Protein AF-A0A957KDV8-F1 (afdb_monomer_lite)

Secondary structure (DSSP, 8-state):
--SS---HHHHHHHHHHHHHHHHHHHHHS--S-----S---HHHHTTTGGGHHHHHHHHHHHHHHHHHHHHHHTSTTHHHHHHHTHHHHHIIIIIIHHIIIIIIIIIHHHHHHHHHHHHHHHTS--S-HHHHHHHHHHHHHHHHHHHHHHHHHHHHHHHHHHTT--HHHHHHHHTHHHHHHHHHHHHHHHHHHHHHHHHHHHHHHHHTT-S--TTGGGHHHHHHHHHHHHHHHHHHHHHTSHHHHHHHHHTTHHHHIIIIIIHHHIIIIIIIIHHHHHHHHHHHHHHTT-PPPHHHHHHHHHHHHHHHHHHHHHHHHHHHHHHHHHTT-SSHHHHHHHHHHHHHHHHHHHHHHHHHHHHHHHHHHHHHHHTTGGGHHHHHHTT-HHHHHHHHHHHHHHHHHHHHHHHSHHHHHHH----PPTT--

Sequence (425 aa):
MFLLEWSANDLLLMVVAAVAIIGTVLWLVPGAVVTHKDSYTEAEIHAYDQHIPRYFLAAALALLLGGLHIMVKNLPGFWTWLWQAGYGGHLFRDLANSHIIIVGGGTVLLTGLTWYLLPRFVNRPLYSTALASASLWFTVIGVFGFYLAWLILGLVEGAMVRQGWEYQAAKEAIGSWHTVPTRITSTIMGVGYWTYVLNVLLTAWVGRHVRVKPYGYLTKFSVVSALALFIGTVQGVLQVLPANADWIHAAGKFGQYVDPISHAHINLVTGMMVSLAAFLLYFAPRFAGRELAPDAARRRANSLFWTLVPGSLFFYLVFLLGGLSLGGYGGPMWRLLAGFMGRHLRLLLALAGSTMFAGFWLYFINLWRLLAWRSAFRQFKAATPAAFWFLSSAALVVGTLQGLLQVLPTTAYYLTNAEEVPNIH

Foldseek 3Di:
DQPPPQDPVNVVVVVVLVCVLVVVLVVLQPPDDPPQDLADDPCQLCVCVVVLVVLVVQLVVLQVVLVVLQVVCPPPPNVVLLLLLFVLSVLSNPVLSCLSNCQRNQVSNLLSLCQNCLSLQLNGHFSGPSLSVLLNVLQSQLSVLLSVLSNVSSVQLSVVVNVVDASVRSCVVCPCSNVVSNVVSLSSNLSSLVSSLVRLCSSLVSSVSHNDGLNNLLSVLSNQLSVLLNVLSVLVVVCPDPSNVVLLLLLPPLSVLSPPNLSCLSNPQRRRVSSVLSVLLVCLLVLQVHDDDSVVSSVLSVVLCVQRNVLSVLLSCLSNLLSCLSSCPDDPVSVVSVVVCVVCSVVSNVSSLVSNLVSLVSSLVVNCVSNVVVCLVVCVVVVGPSVVVNVVSVVVVVVSVLVVLCPPPVNVVVSDPCPPSPNSD

Structure (mmCIF, N/CA/C/O backbone):
data_AF-A0A957KDV8-F1
#
_entry.id   AF-A0A957KDV8-F1
#
loop_
_atom_site.group_PDB
_atom_site.id
_atom_site.type_symbol
_atom_site.label_atom_id
_atom_site.label_alt_id
_atom_site.label_comp_id
_atom_site.label_asym_id
_atom_site.label_entity_id
_atom_site.label_seq_id
_atom_site.pdbx_PDB_ins_code
_atom_site.Cartn_x
_atom_site.Cartn_y
_atom_site.Cartn_z
_atom_site.occupancy
_atom_site.B_iso_or_equiv
_atom_site.auth_seq_id
_atom_site.auth_comp_id
_atom_site.auth_asym_id
_atom_site.auth_atom_id
_atom_site.pdbx_PDB_model_num
ATOM 1 N N . MET A 1 1 ? -4.485 13.322 -27.775 1.00 37.44 1 MET A N 1
ATOM 2 C CA . MET A 1 1 ? -5.156 12.404 -28.711 1.00 37.44 1 MET A CA 1
ATOM 3 C C . MET A 1 1 ? -4.791 10.984 -28.275 1.00 37.44 1 MET A C 1
ATOM 5 O O . MET A 1 1 ? -3.974 10.365 -28.917 1.00 37.44 1 MET A O 1
ATOM 9 N N . PHE A 1 2 ? -5.282 10.528 -27.109 1.00 42.31 2 PHE A N 1
ATOM 10 C CA . PHE A 1 2 ? -4.795 9.303 -26.424 1.00 42.31 2 PHE A CA 1
ATOM 11 C C . PHE A 1 2 ? -5.918 8.324 -26.021 1.00 42.31 2 PHE A C 1
ATOM 13 O O . PHE A 1 2 ? -5.662 7.293 -25.415 1.00 42.31 2 PHE A O 1
ATOM 20 N N . LEU A 1 3 ? -7.169 8.625 -26.390 1.00 41.72 3 LEU A N 1
ATOM 21 C CA . LEU A 1 3 ? -8.323 7.727 -26.228 1.00 41.72 3 LEU A CA 1
ATOM 22 C C . LEU A 1 3 ? -8.786 7.120 -27.567 1.00 41.72 3 LEU A C 1
ATOM 24 O O . LEU A 1 3 ? -9.867 6.551 -27.628 1.00 41.72 3 LEU A O 1
ATOM 28 N N . LEU A 1 4 ? -8.019 7.293 -28.652 1.00 42.22 4 LEU A N 1
ATOM 29 C CA . LEU A 1 4 ? -8.509 7.071 -30.023 1.00 42.22 4 LEU A CA 1
ATOM 30 C C . LEU A 1 4 ? -7.817 5.948 -30.808 1.00 42.22 4 LEU A C 1
ATOM 32 O O . LEU A 1 4 ? -8.271 5.651 -31.904 1.00 42.22 4 LEU A O 1
ATOM 36 N N . GLU A 1 5 ? -6.792 5.286 -30.267 1.00 47.88 5 GLU A N 1
ATOM 37 C CA . GLU A 1 5 ? -6.153 4.132 -30.935 1.00 47.88 5 GLU A CA 1
ATOM 38 C C . GLU A 1 5 ? -6.482 2.803 -30.256 1.00 47.88 5 GLU A C 1
ATOM 40 O O . GLU A 1 5 ? -5.680 1.878 -30.219 1.00 47.88 5 GLU A O 1
ATOM 45 N N . TRP A 1 6 ? -7.665 2.702 -29.661 1.00 57.84 6 TRP A N 1
ATOM 46 C CA . TRP A 1 6 ? -8.132 1.406 -29.199 1.00 57.84 6 TRP A CA 1
ATOM 47 C C . TRP A 1 6 ? -8.872 0.778 -30.360 1.00 57.84 6 TRP A C 1
ATOM 49 O O . TRP A 1 6 ? -9.840 1.356 -30.866 1.00 57.84 6 TRP A O 1
ATOM 59 N N . SER A 1 7 ? -8.426 -0.398 -30.796 1.00 69.88 7 SER A N 1
ATOM 60 C CA . SER A 1 7 ? -9.229 -1.144 -31.749 1.00 69.88 7 SER A CA 1
ATOM 61 C C . SER A 1 7 ? -10.582 -1.464 -31.103 1.00 69.88 7 SER A C 1
ATOM 63 O O . SER A 1 7 ? -10.703 -1.583 -29.877 1.00 69.88 7 SER A O 1
ATOM 65 N N . ALA A 1 8 ? -11.624 -1.629 -31.918 1.00 73.50 8 ALA A N 1
ATOM 66 C CA . ALA A 1 8 ? -12.927 -2.061 -31.413 1.00 73.50 8 ALA A CA 1
ATOM 67 C C . ALA A 1 8 ? -12.817 -3.371 -30.604 1.00 73.50 8 ALA A C 1
ATOM 69 O O . ALA A 1 8 ? -13.556 -3.568 -29.641 1.00 73.50 8 ALA A O 1
ATOM 70 N N . ASN A 1 9 ? -11.844 -4.224 -30.946 1.00 65.44 9 ASN A N 1
ATOM 71 C CA . ASN A 1 9 ? -11.556 -5.471 -30.246 1.00 65.44 9 ASN A CA 1
ATOM 72 C C . ASN A 1 9 ? -10.944 -5.236 -28.859 1.00 65.44 9 ASN A C 1
ATOM 74 O O . ASN A 1 9 ? -11.341 -5.909 -27.912 1.00 65.44 9 ASN A O 1
ATOM 78 N N . ASP A 1 10 ? -10.035 -4.269 -28.708 1.00 60.81 10 ASP A N 1
ATOM 79 C CA . ASP A 1 10 ? -9.444 -3.925 -27.407 1.00 60.81 10 ASP A CA 1
ATOM 80 C C . ASP A 1 10 ? -10.495 -3.340 -26.460 1.00 60.81 10 ASP A C 1
ATOM 82 O O . ASP A 1 10 ? -10.574 -3.729 -25.294 1.00 60.81 10 ASP A O 1
ATOM 86 N N . LEU A 1 11 ? -11.356 -2.455 -26.978 1.00 65.81 11 LEU A N 1
ATOM 87 C CA . LEU A 1 11 ? -12.494 -1.915 -26.230 1.00 65.81 11 LEU A CA 1
ATOM 88 C C . LEU A 1 11 ? -13.464 -3.023 -25.817 1.00 65.81 11 LEU A C 1
ATOM 90 O O . LEU A 1 11 ? -13.877 -3.071 -24.660 1.00 65.81 11 LEU A O 1
ATOM 94 N N . LEU A 1 12 ? -13.799 -3.934 -26.733 1.00 69.44 12 LEU A N 1
ATOM 95 C CA . LEU A 1 12 ? -14.688 -5.054 -26.446 1.00 69.44 12 LEU A CA 1
ATOM 96 C C . LEU A 1 12 ? -14.091 -5.983 -25.383 1.00 69.44 12 LEU A C 1
ATOM 98 O O . LEU A 1 12 ? -14.783 -6.328 -24.431 1.00 69.44 12 LEU A O 1
ATOM 102 N N . LEU A 1 13 ? -12.812 -6.349 -25.499 1.00 68.81 13 LEU A N 1
ATOM 103 C CA . LEU A 1 13 ? -12.119 -7.180 -24.511 1.00 68.81 13 LEU A CA 1
ATOM 104 C C . LEU A 1 13 ? -12.063 -6.503 -23.141 1.00 68.81 13 LEU A C 1
ATOM 106 O O . LEU A 1 13 ? -12.309 -7.163 -22.133 1.00 68.81 13 LEU A O 1
ATOM 110 N N . MET A 1 14 ? -11.801 -5.195 -23.089 1.00 65.19 14 MET A N 1
ATOM 111 C CA . MET A 1 14 ? -11.840 -4.435 -21.839 1.00 65.19 14 MET A CA 1
ATOM 112 C C . MET A 1 14 ? -13.236 -4.401 -21.226 1.00 65.19 14 MET A C 1
ATOM 114 O O . MET A 1 14 ? -13.370 -4.606 -20.022 1.00 65.19 14 MET A O 1
ATOM 118 N N . VAL A 1 15 ? -14.278 -4.176 -22.028 1.00 71.44 15 VAL A N 1
ATOM 119 C CA . VAL A 1 15 ? -15.667 -4.184 -21.551 1.00 71.44 15 VAL A CA 1
ATOM 120 C C . VAL A 1 15 ? -16.049 -5.573 -21.052 1.00 71.44 15 VAL A C 1
ATOM 122 O O . VAL A 1 15 ? -16.594 -5.686 -19.961 1.00 71.44 15 VAL A O 1
ATOM 125 N N . VAL A 1 16 ? -15.721 -6.635 -21.789 1.00 73.94 16 VAL A N 1
ATOM 126 C CA . VAL A 1 16 ? -15.982 -8.021 -21.372 1.00 73.94 16 VAL A CA 1
ATOM 127 C C . VAL A 1 16 ? -15.233 -8.349 -20.082 1.00 73.94 16 VAL A C 1
ATOM 129 O O . VAL A 1 16 ? -15.835 -8.891 -19.159 1.00 73.94 16 VAL A O 1
ATOM 132 N N . ALA A 1 17 ? -13.956 -7.976 -19.970 1.00 71.56 17 ALA A N 1
ATOM 133 C CA . ALA A 1 17 ? -13.173 -8.173 -18.755 1.00 71.56 17 ALA A CA 1
ATOM 134 C C . ALA A 1 17 ? -13.753 -7.380 -17.574 1.00 71.56 17 ALA A C 1
ATOM 136 O O . ALA A 1 17 ? -13.917 -7.932 -16.489 1.00 71.56 17 ALA A O 1
ATOM 137 N N . ALA A 1 18 ? -14.130 -6.116 -17.781 1.00 73.81 18 ALA A N 1
ATOM 138 C CA . ALA A 1 18 ? -14.759 -5.286 -16.760 1.00 73.81 18 ALA A CA 1
ATOM 139 C C . ALA A 1 18 ? -16.109 -5.865 -16.318 1.00 73.81 18 ALA A C 1
ATOM 141 O O . ALA A 1 18 ? -16.359 -5.972 -15.121 1.00 73.81 18 ALA A O 1
ATOM 142 N N . VAL A 1 19 ? -16.954 -6.300 -17.255 1.00 78.38 19 VAL A N 1
ATOM 143 C CA . VAL A 1 19 ? -18.236 -6.957 -16.967 1.00 78.38 19 VAL A CA 1
ATOM 144 C C . VAL A 1 19 ? -18.020 -8.277 -16.235 1.00 78.38 19 VAL A C 1
ATOM 146 O O . VAL A 1 19 ? -18.732 -8.544 -15.274 1.00 78.38 19 VAL A O 1
ATOM 149 N N . ALA A 1 20 ? -17.028 -9.082 -16.618 1.00 78.94 20 ALA A N 1
ATOM 150 C CA . ALA A 1 20 ? -16.703 -10.331 -15.933 1.00 78.94 20 ALA A CA 1
ATOM 151 C C . ALA A 1 20 ? -16.199 -10.081 -14.503 1.00 78.94 20 ALA A C 1
ATOM 153 O O . ALA A 1 20 ? -16.624 -10.765 -13.573 1.00 78.94 20 ALA A O 1
ATOM 154 N N . ILE A 1 21 ? -15.345 -9.074 -14.302 1.00 78.06 21 ILE A N 1
ATOM 155 C CA . ILE A 1 21 ? -14.852 -8.665 -12.981 1.00 78.06 21 ILE A CA 1
ATOM 156 C C . ILE A 1 21 ? -16.007 -8.152 -12.121 1.00 78.06 21 ILE A C 1
ATOM 158 O O . ILE A 1 21 ? -16.200 -8.637 -11.009 1.00 78.06 21 ILE A O 1
ATOM 162 N N . ILE A 1 22 ? -16.801 -7.211 -12.637 1.00 78.44 22 ILE A N 1
ATOM 163 C CA . ILE A 1 22 ? -17.961 -6.651 -11.937 1.00 78.44 22 ILE A CA 1
ATOM 164 C C . ILE A 1 22 ? -18.962 -7.763 -11.626 1.00 78.44 22 ILE A C 1
ATOM 166 O O . ILE A 1 22 ? -19.402 -7.873 -10.489 1.00 78.44 22 ILE A O 1
ATOM 170 N N . GLY A 1 23 ? -19.269 -8.624 -12.594 1.00 78.69 23 GLY A N 1
ATOM 171 C CA . GLY A 1 23 ? -20.150 -9.776 -12.433 1.00 78.69 23 GLY A CA 1
ATOM 172 C C . GLY A 1 23 ? -19.651 -10.737 -11.358 1.00 78.69 23 GLY A C 1
ATOM 173 O O . GLY A 1 23 ? -20.426 -11.120 -10.491 1.00 78.69 23 GLY A O 1
ATOM 174 N N . THR A 1 24 ? -18.352 -11.050 -11.340 1.00 78.00 24 THR A N 1
ATOM 175 C CA . THR A 1 24 ? -17.729 -11.889 -10.302 1.00 78.00 24 THR A CA 1
ATOM 176 C C . THR A 1 24 ? -17.830 -11.231 -8.928 1.00 78.00 24 THR A C 1
ATOM 178 O O . THR A 1 24 ? -18.230 -11.873 -7.961 1.00 78.00 24 THR A O 1
ATOM 181 N N . VAL A 1 25 ? -17.506 -9.939 -8.825 1.00 76.88 25 VAL A N 1
ATOM 182 C CA . VAL A 1 25 ? -17.586 -9.191 -7.563 1.00 76.88 25 VAL A CA 1
ATOM 183 C C . VAL A 1 25 ? -19.027 -9.129 -7.061 1.00 76.88 25 VAL A C 1
ATOM 185 O O . VAL A 1 25 ? -19.263 -9.425 -5.895 1.00 76.88 25 VAL A O 1
ATOM 188 N N . LEU A 1 26 ? -19.991 -8.792 -7.922 1.00 78.56 26 LEU A N 1
ATOM 189 C CA . LEU A 1 26 ? -21.412 -8.723 -7.575 1.00 78.56 26 LEU A CA 1
ATOM 190 C C . LEU A 1 26 ? -21.990 -10.096 -7.228 1.00 78.56 26 LEU A C 1
ATOM 192 O O . LEU A 1 26 ? -22.803 -10.185 -6.317 1.00 78.56 26 LEU A O 1
ATOM 196 N N . TRP A 1 27 ? -21.545 -11.163 -7.891 1.00 78.12 27 TRP A N 1
ATOM 197 C CA . TRP A 1 27 ? -21.922 -12.534 -7.550 1.00 78.12 27 TRP A CA 1
ATOM 198 C C . TRP A 1 27 ? -21.398 -12.955 -6.167 1.00 78.12 27 TRP A C 1
ATOM 200 O O . TRP A 1 27 ? -22.084 -13.659 -5.430 1.00 78.12 27 TRP A O 1
ATOM 210 N N . LEU A 1 28 ? -20.205 -12.486 -5.782 1.00 76.62 28 LEU A N 1
ATOM 211 C CA . LEU A 1 28 ? -19.625 -12.710 -4.451 1.00 76.62 28 LEU A CA 1
ATOM 212 C C . LEU A 1 28 ? -20.250 -11.837 -3.352 1.00 76.62 28 LEU A C 1
ATOM 214 O O . LEU A 1 28 ? -20.082 -12.134 -2.163 1.00 76.62 28 LEU A O 1
ATOM 218 N N . VAL A 1 29 ? -20.937 -10.749 -3.713 1.00 77.19 29 VAL A N 1
ATOM 219 C CA . VAL A 1 29 ? -21.754 -9.985 -2.768 1.00 77.19 29 VAL A CA 1
ATOM 220 C C . VAL A 1 29 ? -22.972 -10.850 -2.443 1.00 77.19 29 VAL A C 1
ATOM 222 O O . VAL A 1 29 ? -23.776 -11.117 -3.332 1.00 77.19 29 VAL A O 1
ATOM 225 N N . PRO A 1 30 ? -23.142 -11.313 -1.192 1.00 63.78 30 PRO A N 1
ATOM 226 C CA . PRO A 1 30 ? -24.307 -12.114 -0.856 1.00 63.78 30 PRO A CA 1
ATOM 227 C C . PRO A 1 30 ? -25.579 -11.317 -1.169 1.00 63.78 30 PRO A C 1
ATOM 229 O O . PRO A 1 30 ? -25.785 -10.235 -0.625 1.00 63.78 30 PRO A O 1
ATOM 232 N N . GLY A 1 31 ? -26.457 -11.875 -2.008 1.00 54.81 31 GLY A N 1
ATOM 233 C CA . GLY A 1 31 ? -27.798 -11.330 -2.263 1.00 54.81 31 GLY A CA 1
ATOM 234 C C . GLY A 1 31 ? -28.735 -11.409 -1.048 1.00 54.81 31 GLY A C 1
ATOM 235 O O . GLY A 1 31 ? -29.889 -10.996 -1.121 1.00 54.81 31 GLY A O 1
ATOM 236 N N . ALA A 1 32 ? -28.255 -11.952 0.074 1.00 48.34 32 ALA A N 1
ATOM 237 C CA . ALA A 1 32 ? -29.023 -12.167 1.286 1.00 48.34 32 ALA A CA 1
ATOM 238 C C . ALA A 1 32 ? -29.031 -10.912 2.170 1.00 48.34 32 ALA A C 1
ATOM 240 O O . ALA A 1 32 ? -27.989 -10.386 2.557 1.00 48.34 32 ALA A O 1
ATOM 241 N N . VAL A 1 33 ? -30.245 -10.475 2.497 1.00 55.00 33 VAL A N 1
ATOM 242 C CA . VAL A 1 33 ? -30.618 -9.422 3.446 1.00 55.00 33 VAL A CA 1
ATOM 243 C C . VAL A 1 33 ? -29.674 -9.391 4.655 1.00 55.00 33 VAL A C 1
ATOM 245 O O . VAL A 1 33 ? -29.814 -10.174 5.593 1.00 55.00 33 VAL A O 1
ATOM 248 N N . VAL A 1 34 ? -28.706 -8.470 4.656 1.00 64.62 34 VAL A N 1
ATOM 249 C CA . VAL A 1 34 ? -27.908 -8.185 5.854 1.00 64.62 34 VAL A CA 1
ATOM 250 C C . VAL A 1 34 ? -28.855 -7.543 6.858 1.00 64.62 34 VAL A C 1
ATOM 252 O O . VAL A 1 34 ? -29.182 -6.364 6.738 1.00 64.62 34 VAL A O 1
ATOM 255 N N . THR A 1 35 ? -29.332 -8.320 7.830 1.00 68.81 35 THR A N 1
ATOM 256 C CA . THR A 1 35 ? -30.233 -7.818 8.870 1.00 68.81 35 THR A CA 1
ATOM 257 C C . THR A 1 35 ? -29.559 -6.670 9.609 1.00 68.81 35 THR A C 1
ATOM 259 O O . THR A 1 35 ? -28.543 -6.859 10.282 1.00 68.81 35 THR A O 1
ATOM 262 N N . HIS A 1 36 ? -30.118 -5.471 9.468 1.00 81.31 36 HIS A N 1
ATOM 263 C CA . HIS A 1 36 ? -29.626 -4.276 10.131 1.00 81.31 36 HIS A CA 1
ATOM 264 C C . HIS A 1 36 ? -30.003 -4.324 11.612 1.00 81.31 36 HIS A C 1
ATOM 266 O O . HIS A 1 36 ? -31.106 -3.942 11.989 1.00 81.31 36 HIS A O 1
ATOM 272 N N . LYS A 1 37 ? -29.081 -4.809 12.448 1.00 88.31 37 LYS A N 1
ATOM 273 C CA . LYS A 1 37 ? -29.189 -4.703 13.906 1.00 88.31 37 LYS A CA 1
ATOM 274 C C . LYS A 1 37 ? -28.557 -3.399 14.392 1.00 88.31 37 LYS A C 1
ATOM 276 O O . LYS A 1 37 ? -27.559 -2.934 13.831 1.00 88.31 37 LYS A O 1
ATOM 281 N N . ASP A 1 38 ? -29.123 -2.829 15.448 1.00 90.69 38 ASP A N 1
ATOM 282 C CA . ASP A 1 38 ? -28.589 -1.661 16.156 1.00 90.69 38 ASP A CA 1
ATOM 283 C C . ASP A 1 38 ? -27.441 -2.026 17.122 1.00 90.69 38 ASP A C 1
ATOM 285 O O . ASP A 1 38 ? -26.670 -1.153 17.539 1.00 90.69 38 ASP A O 1
ATOM 289 N N . SER A 1 39 ? -27.303 -3.318 17.435 1.00 94.44 39 SER A N 1
ATOM 290 C CA . SER A 1 39 ? -26.283 -3.921 18.290 1.00 94.44 39 SER A CA 1
ATOM 291 C C . SER A 1 39 ? -25.961 -5.357 17.850 1.00 94.44 39 SER A C 1
ATOM 293 O O . SER A 1 39 ? -26.783 -6.034 17.233 1.00 94.44 39 SER A O 1
ATOM 295 N N . TYR A 1 40 ? -24.742 -5.809 18.146 1.00 95.06 40 TYR A N 1
ATOM 296 C CA . TYR A 1 40 ? -24.247 -7.152 17.834 1.00 95.06 40 TYR A CA 1
ATOM 297 C C . TYR A 1 40 ? -23.549 -7.734 19.060 1.00 95.06 40 TYR A C 1
ATOM 299 O O . TYR A 1 40 ? -23.017 -6.995 19.890 1.00 95.06 40 TYR A O 1
ATOM 307 N N . THR A 1 41 ? -23.551 -9.056 19.166 1.00 95.88 41 THR A N 1
ATOM 308 C CA . THR A 1 41 ? -22.813 -9.785 20.201 1.00 95.88 41 THR A CA 1
ATOM 309 C C . THR A 1 41 ? -21.314 -9.821 19.890 1.00 95.88 41 THR A C 1
ATOM 311 O O . THR A 1 41 ? -20.903 -9.744 18.731 1.00 95.88 41 THR A O 1
ATOM 314 N N . GLU A 1 42 ? -20.484 -10.003 20.921 1.00 95.88 42 GLU A N 1
ATOM 315 C CA . GLU A 1 42 ? -19.034 -10.198 20.758 1.00 95.88 42 GLU A CA 1
ATOM 316 C C . GLU A 1 42 ? -18.727 -11.374 19.814 1.00 95.88 42 GLU A C 1
ATOM 318 O O . GLU A 1 42 ? -17.911 -11.248 18.906 1.00 95.88 42 GLU A O 1
ATOM 323 N N . ALA A 1 43 ? -19.448 -12.493 19.941 1.00 96.44 43 ALA A N 1
ATOM 324 C CA . ALA A 1 43 ? -19.269 -13.648 19.060 1.00 96.44 43 ALA A CA 1
ATOM 325 C C . ALA A 1 43 ? -19.518 -13.310 17.577 1.00 96.44 43 ALA A C 1
ATOM 327 O O . ALA A 1 43 ? -18.770 -13.760 16.711 1.00 96.44 43 ALA A O 1
ATOM 328 N N . GLU A 1 44 ? -20.524 -12.481 17.272 1.00 95.25 44 GLU A N 1
ATOM 329 C CA . GLU A 1 44 ? -20.781 -12.016 15.903 1.00 95.25 44 GLU A CA 1
ATOM 330 C C . GLU A 1 44 ? -19.658 -11.102 15.398 1.00 95.25 44 GLU A C 1
ATOM 332 O O . GLU A 1 44 ? -19.187 -11.270 14.275 1.00 95.25 44 GLU A O 1
ATOM 337 N N . ILE A 1 45 ? -19.192 -10.154 16.218 1.00 96.75 45 ILE A N 1
ATOM 338 C CA . ILE A 1 45 ? -18.104 -9.228 15.852 1.00 96.75 45 ILE A CA 1
ATOM 339 C C . ILE A 1 45 ? -16.811 -9.997 15.541 1.00 96.75 45 ILE A C 1
ATOM 341 O O . ILE A 1 45 ? -16.089 -9.648 14.606 1.00 96.75 45 ILE A O 1
ATOM 345 N N . HIS A 1 46 ? -16.553 -11.064 16.294 1.00 97.06 46 HIS A N 1
ATOM 346 C CA . HIS A 1 46 ? -15.359 -11.899 16.206 1.00 97.06 46 HIS A CA 1
ATOM 347 C C . HIS A 1 46 ? -15.477 -13.076 15.222 1.00 97.06 46 HIS A C 1
ATOM 349 O O . HIS A 1 46 ? -14.525 -13.842 15.071 1.00 97.06 46 HIS A O 1
ATOM 355 N N . ALA A 1 47 ? -16.600 -13.229 14.513 1.00 95.19 47 ALA A N 1
ATOM 356 C CA . ALA A 1 47 ? -16.889 -14.419 13.705 1.00 95.19 47 ALA A CA 1
ATOM 357 C C . ALA A 1 47 ? -15.823 -14.750 12.636 1.00 95.19 47 ALA A C 1
ATOM 359 O O . ALA A 1 47 ? -15.666 -15.909 12.253 1.00 95.19 47 ALA A O 1
ATOM 360 N N . TYR A 1 48 ? -15.075 -13.754 12.147 1.00 96.50 48 TYR A N 1
ATOM 361 C CA . TYR A 1 48 ? -14.035 -13.951 11.129 1.00 96.50 48 TYR A CA 1
ATOM 362 C C . TYR A 1 48 ? -12.616 -14.143 11.702 1.00 96.50 48 TYR A C 1
ATOM 364 O O . TYR A 1 48 ? -11.698 -14.482 10.953 1.00 96.50 48 TYR A O 1
ATOM 372 N N . ASP A 1 49 ? -12.416 -13.972 13.013 1.00 97.88 49 ASP A N 1
ATOM 373 C CA . ASP A 1 49 ? -11.086 -13.967 13.644 1.00 97.88 49 ASP A CA 1
ATOM 374 C C . ASP A 1 49 ? -10.294 -15.260 13.381 1.00 97.88 49 ASP A C 1
ATOM 376 O O . ASP A 1 49 ? -9.085 -15.220 13.159 1.00 97.88 49 ASP A O 1
ATOM 380 N N . GLN A 1 50 ? -10.975 -16.408 13.318 1.00 96.69 50 GLN A N 1
ATOM 381 C CA . GLN A 1 50 ? -10.352 -17.711 13.050 1.00 96.69 50 GLN A CA 1
ATOM 382 C C . GLN A 1 50 ? -9.647 -17.801 11.682 1.00 96.69 50 GLN A C 1
ATOM 384 O O . GLN A 1 50 ? -8.775 -18.646 11.485 1.00 96.69 50 GLN A O 1
ATOM 389 N N . HIS A 1 51 ? -10.003 -16.941 10.721 1.00 97.31 51 HIS A N 1
ATOM 390 C CA . HIS A 1 51 ? -9.402 -16.925 9.384 1.00 97.31 51 HIS A CA 1
ATOM 391 C C . HIS A 1 51 ? -8.204 -15.977 9.279 1.00 97.31 51 HIS A C 1
ATOM 393 O O . HIS A 1 51 ? -7.401 -16.102 8.351 1.00 97.31 51 HIS A O 1
ATOM 399 N N . ILE A 1 52 ? -8.053 -15.060 10.236 1.00 98.00 52 ILE A N 1
ATOM 400 C CA . ILE A 1 52 ? -7.002 -14.041 10.257 1.00 98.00 52 ILE A CA 1
ATOM 401 C C . ILE A 1 52 ? -5.582 -14.632 10.181 1.00 98.00 52 ILE A C 1
ATOM 403 O O . ILE A 1 52 ? -4.789 -14.104 9.397 1.00 98.00 52 ILE A O 1
ATOM 407 N N . PRO A 1 53 ? -5.236 -15.746 10.865 1.00 98.19 53 PRO A N 1
ATOM 408 C CA . PRO A 1 53 ? -3.899 -16.337 10.768 1.00 98.19 53 PRO A CA 1
ATOM 409 C C . PRO A 1 53 ? -3.443 -16.660 9.337 1.00 98.19 53 PRO A C 1
ATOM 411 O O . PRO A 1 53 ? -2.251 -16.591 9.050 1.00 98.19 53 PRO A O 1
ATOM 414 N N . ARG A 1 54 ? -4.368 -16.941 8.405 1.00 98.12 54 ARG A N 1
ATOM 415 C CA . ARG A 1 54 ? -4.034 -17.225 6.996 1.00 98.12 54 ARG A CA 1
ATOM 416 C C . ARG A 1 54 ? -3.363 -16.034 6.306 1.00 98.12 54 ARG A C 1
ATOM 418 O O . ARG A 1 54 ? -2.439 -16.231 5.524 1.00 98.12 54 ARG A O 1
ATOM 425 N N . TYR A 1 55 ? -3.786 -14.812 6.631 1.00 98.25 55 TYR A N 1
ATOM 426 C CA . TYR A 1 55 ? -3.190 -13.583 6.096 1.00 98.25 55 TYR A CA 1
ATOM 427 C C . TYR A 1 55 ? -1.763 -13.401 6.615 1.00 98.25 55 TYR A C 1
ATOM 429 O O . TYR A 1 55 ? -0.860 -13.094 5.843 1.00 98.25 55 TYR A O 1
ATOM 437 N N . PHE A 1 56 ? -1.544 -13.648 7.910 1.00 97.44 56 PHE A N 1
ATOM 438 C CA . PHE A 1 56 ? -0.216 -13.567 8.519 1.00 97.44 56 PHE A CA 1
ATOM 439 C C . PHE A 1 56 ? 0.745 -14.607 7.942 1.00 97.44 56 PHE A C 1
ATOM 441 O O . PHE A 1 56 ? 1.889 -14.270 7.659 1.00 97.44 56 PHE A O 1
ATOM 448 N N . LEU A 1 57 ? 0.286 -15.843 7.723 1.00 98.25 57 LEU A N 1
ATOM 449 C CA . LEU A 1 57 ? 1.102 -16.894 7.110 1.00 98.25 57 LEU A CA 1
ATOM 450 C C . LEU A 1 57 ? 1.477 -16.556 5.663 1.00 98.25 57 LEU A C 1
ATOM 452 O O . LEU A 1 57 ? 2.645 -16.667 5.298 1.00 98.25 57 LEU A O 1
ATOM 456 N N . ALA A 1 58 ? 0.515 -16.098 4.856 1.00 98.19 58 ALA A N 1
ATOM 457 C CA . ALA A 1 58 ? 0.779 -15.679 3.480 1.00 98.19 58 ALA A CA 1
ATOM 458 C C . ALA A 1 58 ? 1.761 -14.495 3.422 1.00 98.19 58 ALA A C 1
ATOM 460 O O . ALA A 1 58 ? 2.719 -14.527 2.650 1.00 98.19 58 ALA A O 1
ATOM 461 N N . ALA A 1 59 ? 1.573 -13.494 4.287 1.00 98.31 59 ALA A N 1
ATOM 462 C CA . ALA A 1 59 ? 2.474 -12.353 4.389 1.00 98.31 59 ALA A CA 1
ATOM 463 C C . ALA A 1 59 ? 3.880 -12.756 4.858 1.00 98.31 59 ALA A C 1
ATOM 465 O O . ALA A 1 59 ? 4.870 -12.298 4.293 1.00 98.31 59 ALA A O 1
ATOM 466 N N . ALA A 1 60 ? 3.987 -13.634 5.858 1.00 98.38 60 ALA A N 1
ATOM 467 C CA . ALA A 1 60 ? 5.269 -14.134 6.347 1.00 98.38 60 ALA A CA 1
ATOM 468 C C . ALA A 1 60 ? 6.025 -14.912 5.261 1.00 98.38 60 ALA A C 1
ATOM 470 O O . ALA A 1 60 ? 7.221 -14.694 5.082 1.00 98.38 60 ALA A O 1
ATOM 471 N N . LEU A 1 61 ? 5.328 -15.761 4.497 1.00 98.50 61 LEU A N 1
ATOM 472 C CA . LEU A 1 61 ? 5.911 -16.463 3.354 1.00 98.50 61 LEU A CA 1
ATOM 473 C C . LEU A 1 61 ? 6.420 -15.477 2.296 1.00 98.50 61 LEU A C 1
ATOM 475 O O . LEU A 1 61 ? 7.547 -15.609 1.829 1.00 98.50 61 LEU A O 1
ATOM 479 N N . ALA A 1 62 ? 5.621 -14.471 1.943 1.00 98.38 62 ALA A N 1
ATOM 480 C CA . ALA A 1 62 ? 6.013 -13.465 0.963 1.00 98.38 62 ALA A CA 1
ATOM 481 C C . ALA A 1 62 ? 7.234 -12.643 1.422 1.00 98.38 62 ALA A C 1
ATOM 483 O O . ALA A 1 62 ? 8.156 -12.417 0.640 1.00 98.38 62 ALA A O 1
ATOM 484 N N . LEU A 1 63 ? 7.294 -12.256 2.701 1.00 97.94 63 LEU A N 1
ATOM 485 C CA . LEU A 1 63 ? 8.450 -11.564 3.282 1.00 97.94 63 LEU A CA 1
ATOM 486 C C . LEU A 1 63 ? 9.697 -12.452 3.332 1.00 97.94 63 LEU A C 1
ATOM 488 O O . LEU A 1 63 ? 10.792 -11.964 3.061 1.00 97.94 63 LEU A O 1
ATOM 492 N N . LEU A 1 64 ? 9.545 -13.744 3.638 1.00 98.31 64 LEU A N 1
ATOM 493 C CA . LEU A 1 64 ? 10.645 -14.708 3.596 1.00 98.31 64 LEU A CA 1
ATOM 494 C C . LEU A 1 64 ? 11.198 -14.840 2.173 1.00 98.31 64 LEU A C 1
ATOM 496 O O . LEU A 1 64 ? 12.403 -14.708 1.974 1.00 98.31 64 LEU A O 1
ATOM 500 N N . LEU A 1 65 ? 10.325 -15.043 1.183 1.00 98.25 65 LEU A N 1
ATOM 501 C CA . LEU A 1 65 ? 10.718 -15.128 -0.225 1.00 98.25 65 LEU A CA 1
ATOM 502 C C . LEU A 1 65 ? 11.366 -13.832 -0.712 1.00 98.25 65 LEU A C 1
ATOM 504 O O . LEU A 1 65 ? 12.401 -13.883 -1.366 1.00 98.25 65 LEU A O 1
ATOM 508 N N . GLY A 1 66 ? 10.813 -12.674 -0.349 1.00 97.69 66 GLY A N 1
ATOM 509 C CA . GLY A 1 66 ? 11.418 -11.375 -0.636 1.00 97.69 66 GLY A CA 1
ATOM 510 C C . GLY A 1 66 ? 12.796 -11.209 0.008 1.00 97.69 66 GLY A C 1
ATOM 511 O O . GLY A 1 66 ? 13.731 -10.751 -0.639 1.00 97.69 66 GLY A O 1
ATOM 512 N N . GLY A 1 67 ? 12.969 -11.643 1.259 1.00 97.75 67 GLY A N 1
ATOM 513 C CA . GLY A 1 67 ? 14.264 -11.638 1.941 1.00 97.75 67 GLY A CA 1
ATOM 514 C C . GLY A 1 67 ? 15.301 -12.527 1.249 1.00 97.75 67 GLY A C 1
ATOM 515 O O . GLY A 1 67 ? 16.417 -12.082 0.985 1.00 97.75 67 GLY A O 1
ATOM 516 N N . LEU A 1 68 ? 14.919 -13.754 0.884 1.00 98.19 68 LEU A N 1
ATOM 517 C CA . LEU A 1 68 ? 15.772 -14.666 0.115 1.00 98.19 68 LEU A CA 1
ATOM 518 C C . LEU A 1 68 ? 16.107 -14.092 -1.264 1.00 98.19 68 LEU A C 1
ATOM 520 O O . LEU A 1 68 ? 17.256 -14.142 -1.695 1.00 98.19 68 LEU A O 1
ATOM 524 N N . HIS A 1 69 ? 15.136 -13.480 -1.935 1.00 97.81 69 HIS A N 1
ATOM 525 C CA . HIS A 1 69 ? 15.350 -12.815 -3.212 1.00 97.81 69 HIS A CA 1
ATOM 526 C C . HIS A 1 69 ? 16.335 -11.643 -3.083 1.00 97.81 69 HIS A C 1
ATOM 528 O O . HIS A 1 69 ? 17.238 -11.521 -3.908 1.00 97.81 69 HIS A O 1
ATOM 534 N N . ILE A 1 70 ? 16.244 -10.829 -2.024 1.00 96.81 70 ILE A N 1
ATOM 535 C CA . ILE A 1 70 ? 17.240 -9.788 -1.724 1.00 96.81 70 ILE A CA 1
ATOM 536 C C . ILE A 1 70 ? 18.637 -10.395 -1.565 1.00 96.81 70 ILE A C 1
ATOM 538 O O . ILE A 1 70 ? 19.592 -9.830 -2.091 1.00 96.81 70 ILE A O 1
ATOM 542 N N . MET A 1 71 ? 18.778 -11.526 -0.871 1.00 97.19 71 MET A N 1
ATOM 543 C CA . MET A 1 71 ? 20.078 -12.192 -0.740 1.00 97.19 71 MET A CA 1
ATOM 544 C C . MET A 1 71 ? 20.609 -12.638 -2.106 1.00 97.19 71 MET A C 1
ATOM 546 O O . MET A 1 71 ? 21.740 -12.314 -2.457 1.00 97.19 71 MET A O 1
ATOM 550 N N . VAL A 1 72 ? 19.773 -13.314 -2.902 1.00 97.19 72 VAL A N 1
ATOM 551 C CA . VAL A 1 72 ? 20.149 -13.848 -4.218 1.00 97.19 72 VAL A CA 1
ATOM 552 C C . VAL A 1 72 ? 20.535 -12.730 -5.183 1.00 97.19 72 VAL A C 1
ATOM 554 O O . VAL A 1 72 ? 21.627 -12.763 -5.740 1.00 97.19 72 VAL A O 1
ATOM 557 N N . LYS A 1 73 ? 19.688 -11.707 -5.354 1.00 95.19 73 LYS A N 1
ATOM 558 C CA . LYS A 1 73 ? 19.910 -10.630 -6.337 1.00 95.19 73 LYS A CA 1
ATOM 559 C C . LYS A 1 73 ? 21.137 -9.759 -6.035 1.00 95.19 73 LYS A C 1
ATOM 561 O O . LYS A 1 73 ? 21.579 -9.021 -6.909 1.00 95.19 73 LYS A O 1
ATOM 566 N N . ASN A 1 74 ? 21.654 -9.822 -4.806 1.00 95.25 74 ASN A N 1
ATOM 567 C CA . ASN A 1 74 ? 22.844 -9.099 -4.361 1.00 95.25 74 ASN A CA 1
ATOM 568 C C . ASN A 1 74 ? 24.103 -9.981 -4.294 1.00 95.25 74 ASN A C 1
ATOM 570 O O . ASN A 1 74 ? 25.144 -9.508 -3.841 1.00 95.25 74 ASN A O 1
ATOM 574 N N . LEU A 1 75 ? 24.045 -11.244 -4.738 1.00 97.50 75 LEU A N 1
ATOM 575 C CA . LEU A 1 75 ? 25.247 -12.069 -4.846 1.00 97.50 75 LEU A CA 1
ATOM 576 C C . LEU A 1 75 ? 26.248 -11.422 -5.821 1.00 97.50 75 LEU A C 1
ATOM 578 O O . LEU A 1 75 ? 25.846 -11.014 -6.921 1.00 97.50 75 LEU A O 1
ATOM 582 N N . PRO A 1 76 ? 27.546 -11.351 -5.463 1.00 95.50 76 PRO A N 1
ATOM 583 C CA . PRO A 1 76 ? 28.580 -10.876 -6.375 1.00 95.50 76 PRO A CA 1
ATOM 584 C C . PRO A 1 76 ? 28.530 -11.641 -7.703 1.00 95.50 76 PRO A C 1
ATOM 586 O O . PRO A 1 76 ? 28.311 -12.851 -7.728 1.00 95.50 76 PRO A O 1
ATOM 589 N N . GLY A 1 77 ? 28.689 -10.940 -8.823 1.00 95.94 77 GLY A N 1
ATOM 590 C CA . GLY A 1 77 ? 28.548 -11.518 -10.161 1.00 95.94 77 GLY A CA 1
ATOM 591 C C . GLY A 1 77 ? 27.099 -11.596 -10.644 1.00 95.94 77 GLY A C 1
ATOM 592 O O . GLY A 1 77 ? 26.820 -11.120 -11.741 1.00 95.94 77 GLY A O 1
ATOM 593 N N . PHE A 1 78 ? 26.157 -12.096 -9.836 1.00 97.06 78 PHE A N 1
ATOM 594 C CA . PHE A 1 78 ? 24.744 -12.106 -10.236 1.00 97.06 78 PHE A CA 1
ATOM 595 C C . PHE A 1 78 ? 24.128 -10.703 -10.211 1.00 97.06 78 PHE A C 1
ATOM 597 O O . PHE A 1 78 ? 23.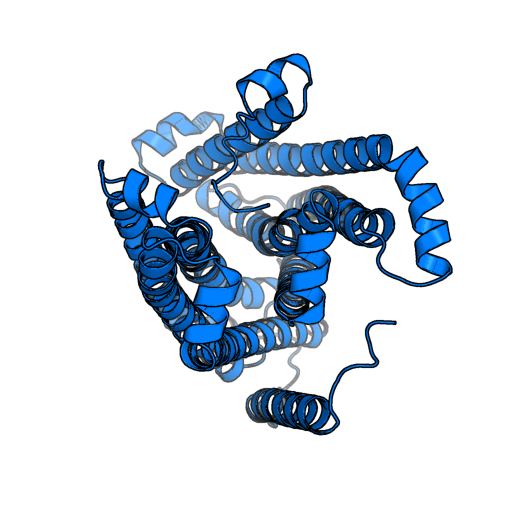422 -10.331 -11.144 1.00 97.06 78 PHE A O 1
ATOM 604 N N . TRP A 1 79 ? 24.474 -9.876 -9.220 1.00 94.88 79 TRP A N 1
ATOM 605 C CA . TRP A 1 79 ? 24.105 -8.458 -9.222 1.00 94.88 79 TRP A CA 1
ATOM 606 C C . TRP A 1 79 ? 24.628 -7.740 -10.475 1.00 94.88 79 TRP A C 1
ATOM 608 O O . TRP A 1 79 ? 23.877 -7.037 -11.147 1.00 94.88 79 TRP A O 1
ATOM 618 N N . THR A 1 80 ? 25.894 -7.973 -10.838 1.00 94.81 80 THR A N 1
ATOM 619 C CA . THR A 1 80 ? 26.507 -7.410 -12.052 1.00 94.81 80 THR A CA 1
ATOM 620 C C . THR A 1 80 ? 25.821 -7.935 -13.307 1.00 94.81 80 THR A C 1
ATOM 622 O O . THR A 1 80 ? 25.617 -7.189 -14.262 1.00 94.81 80 THR A O 1
ATOM 625 N N . TRP A 1 81 ? 25.425 -9.210 -13.304 1.00 96.69 81 TRP A N 1
ATOM 626 C CA . TRP A 1 81 ? 24.678 -9.804 -14.400 1.00 96.69 81 TRP A CA 1
ATOM 627 C C . TRP A 1 81 ? 23.327 -9.121 -14.592 1.00 96.69 81 TRP A C 1
ATOM 629 O O . TRP A 1 81 ? 23.016 -8.723 -15.712 1.00 96.69 81 TRP A O 1
ATOM 639 N N . LEU A 1 82 ? 22.579 -8.926 -13.502 1.00 94.75 82 LEU A N 1
ATOM 640 C CA . LEU A 1 82 ? 21.302 -8.215 -13.496 1.00 94.75 82 LEU A CA 1
ATOM 641 C C . LEU A 1 82 ? 21.475 -6.755 -13.921 1.00 94.75 82 LEU A C 1
ATOM 643 O O . LEU A 1 82 ? 20.653 -6.231 -14.658 1.00 94.75 82 LEU A O 1
ATOM 647 N N . TRP A 1 83 ? 22.555 -6.098 -13.503 1.00 90.94 83 TRP A N 1
ATOM 648 C CA . TRP A 1 83 ? 22.859 -4.732 -13.927 1.00 90.94 83 TRP A CA 1
ATOM 649 C C . TRP A 1 83 ? 23.060 -4.630 -15.446 1.00 90.94 83 TRP A C 1
ATOM 651 O O . TRP A 1 83 ? 22.472 -3.778 -16.103 1.00 90.94 83 TRP A O 1
ATOM 661 N N . GLN A 1 84 ? 23.847 -5.544 -16.018 1.00 93.06 84 GLN A N 1
ATOM 662 C CA . GLN A 1 84 ? 24.115 -5.613 -17.461 1.00 93.06 84 GLN A CA 1
ATOM 663 C C . GLN A 1 84 ? 22.905 -6.078 -18.284 1.00 93.06 84 GLN A C 1
ATOM 665 O O . GLN A 1 84 ? 22.861 -5.859 -19.489 1.00 93.06 84 GLN A O 1
ATOM 670 N N . ALA A 1 85 ? 21.931 -6.725 -17.646 1.00 93.69 85 ALA A N 1
ATOM 671 C CA . ALA A 1 85 ? 20.680 -7.164 -18.255 1.00 93.69 85 ALA A CA 1
ATOM 672 C C . ALA A 1 85 ? 19.658 -6.024 -18.462 1.00 93.69 85 ALA A C 1
ATOM 674 O O . ALA A 1 85 ? 18.531 -6.285 -18.890 1.00 93.69 85 ALA A O 1
ATOM 675 N N . GLY A 1 86 ? 20.020 -4.773 -18.147 1.00 89.88 86 GLY A N 1
ATOM 676 C CA . GLY A 1 86 ? 19.185 -3.592 -18.368 1.00 89.88 86 GLY A CA 1
ATOM 677 C C . GLY A 1 86 ? 17.820 -3.703 -17.684 1.00 89.88 86 GLY A C 1
ATOM 678 O O . GLY A 1 86 ? 17.711 -4.131 -16.530 1.00 89.88 86 GLY A O 1
ATOM 679 N N . TYR A 1 87 ? 16.752 -3.353 -18.404 1.00 87.81 87 TYR A N 1
ATOM 680 C CA . TYR A 1 87 ? 15.394 -3.391 -17.857 1.00 87.81 87 TYR A CA 1
ATOM 681 C C . TYR A 1 87 ? 14.908 -4.815 -17.515 1.00 87.81 87 TYR A C 1
ATOM 683 O O . TYR A 1 87 ? 14.190 -4.991 -16.532 1.00 87.81 87 TYR A O 1
ATOM 691 N N . GLY A 1 88 ? 15.357 -5.854 -18.232 1.00 91.00 88 GLY A N 1
ATOM 692 C CA . GLY A 1 88 ? 15.082 -7.249 -17.849 1.00 91.00 88 GLY A CA 1
ATOM 693 C C . GLY A 1 88 ? 15.646 -7.574 -16.459 1.00 91.00 88 GLY A C 1
ATOM 694 O O . GLY A 1 88 ? 14.963 -8.112 -15.586 1.00 91.00 88 GLY A O 1
ATOM 695 N N . GLY A 1 89 ? 16.866 -7.114 -16.183 1.00 93.31 89 GLY A N 1
ATOM 696 C CA . GLY A 1 89 ? 17.442 -7.181 -14.843 1.00 93.31 89 GLY A CA 1
ATOM 697 C C . GLY A 1 89 ? 16.661 -6.379 -13.796 1.00 93.31 89 GLY A C 1
ATOM 698 O O . GLY A 1 89 ? 16.518 -6.838 -12.662 1.00 93.31 89 GLY A O 1
ATOM 699 N N . HIS A 1 90 ? 16.105 -5.220 -14.165 1.00 90.38 90 HIS A N 1
ATOM 700 C CA . HIS A 1 90 ? 15.238 -4.410 -13.298 1.00 90.38 90 HIS A CA 1
ATOM 701 C C . HIS A 1 90 ? 13.910 -5.115 -12.954 1.00 90.38 90 HIS A C 1
ATOM 703 O O . HIS A 1 90 ? 13.491 -5.077 -11.790 1.00 90.38 90 HIS A O 1
ATOM 709 N N . LEU A 1 91 ? 13.294 -5.823 -13.916 1.00 91.56 91 LEU A N 1
ATOM 710 C CA . LEU A 1 91 ? 12.101 -6.656 -13.697 1.00 91.56 91 LEU A CA 1
ATOM 711 C C . LEU A 1 91 ? 12.338 -7.688 -12.591 1.00 91.56 91 LEU A C 1
ATOM 713 O O . LEU A 1 91 ? 11.555 -7.785 -11.643 1.00 91.56 91 LEU A O 1
ATOM 717 N N . PHE A 1 92 ? 13.457 -8.409 -12.678 1.00 95.69 92 PHE A N 1
ATOM 718 C CA . PHE A 1 92 ? 13.852 -9.385 -11.669 1.00 95.69 92 PHE A CA 1
ATOM 719 C C . PHE A 1 92 ? 14.213 -8.698 -10.345 1.00 95.69 92 PHE A C 1
ATOM 721 O O . PHE A 1 92 ? 13.605 -8.959 -9.311 1.00 95.69 92 PHE A O 1
ATOM 728 N N . ARG A 1 93 ? 15.194 -7.789 -10.359 1.00 93.75 93 ARG A N 1
ATOM 729 C CA . ARG A 1 93 ? 15.826 -7.257 -9.146 1.00 93.75 93 ARG A CA 1
ATOM 730 C C . ARG A 1 93 ? 14.863 -6.419 -8.317 1.00 93.75 93 ARG A C 1
ATOM 732 O O . ARG A 1 93 ? 14.786 -6.587 -7.098 1.00 93.75 93 ARG A O 1
ATOM 739 N N . ASP A 1 94 ? 14.172 -5.480 -8.943 1.00 89.62 94 ASP A N 1
ATOM 740 C CA . ASP A 1 94 ? 13.496 -4.404 -8.222 1.00 89.62 94 ASP A CA 1
ATOM 741 C C . ASP A 1 94 ? 11.994 -4.605 -8.241 1.00 89.62 94 ASP A C 1
ATOM 743 O O . ASP A 1 94 ? 11.361 -4.610 -7.185 1.00 89.62 94 ASP A O 1
ATOM 747 N N . LEU A 1 95 ? 11.438 -4.835 -9.423 1.00 90.69 95 LEU A N 1
ATOM 748 C CA . LEU A 1 95 ? 10.003 -4.893 -9.636 1.00 90.69 95 LEU A CA 1
ATOM 749 C C . LEU A 1 95 ? 9.385 -6.148 -8.996 1.00 90.69 95 LEU A C 1
ATOM 751 O O . LEU A 1 95 ? 8.483 -6.016 -8.158 1.00 90.69 95 LEU A O 1
ATOM 755 N N . ALA A 1 96 ? 9.917 -7.345 -9.277 1.00 94.44 96 ALA A N 1
ATOM 756 C CA . ALA A 1 96 ? 9.450 -8.592 -8.662 1.00 94.44 96 ALA A CA 1
ATOM 757 C C . ALA A 1 96 ? 9.655 -8.583 -7.140 1.00 94.44 96 ALA A C 1
ATOM 759 O O . ALA A 1 96 ? 8.738 -8.897 -6.377 1.00 94.44 96 ALA A O 1
ATOM 760 N N . ASN A 1 97 ? 10.837 -8.161 -6.680 1.00 94.81 97 ASN A N 1
ATOM 761 C CA . ASN A 1 97 ? 11.141 -8.087 -5.253 1.00 94.81 97 ASN A CA 1
ATOM 762 C C . ASN A 1 97 ? 10.224 -7.110 -4.499 1.00 94.81 97 ASN A C 1
ATOM 764 O O . ASN A 1 97 ? 9.737 -7.418 -3.411 1.00 94.81 97 ASN A O 1
ATOM 768 N N . SER A 1 98 ? 9.968 -5.935 -5.075 1.00 91.94 98 SER A N 1
ATOM 769 C CA . SER A 1 98 ? 9.098 -4.937 -4.452 1.00 91.94 98 SER A CA 1
ATOM 770 C C . SER A 1 98 ? 7.666 -5.448 -4.347 1.00 91.94 98 SER A C 1
ATOM 772 O O . SER A 1 98 ? 7.055 -5.287 -3.296 1.00 91.94 98 SER A O 1
ATOM 774 N N . HIS A 1 99 ? 7.140 -6.129 -5.370 1.00 92.75 99 HIS A N 1
ATOM 775 C CA . HIS A 1 99 ? 5.774 -6.658 -5.326 1.00 92.75 99 HIS A CA 1
ATOM 776 C C . HIS A 1 99 ? 5.603 -7.747 -4.269 1.00 92.75 99 HIS A C 1
ATOM 778 O O . HIS A 1 99 ? 4.659 -7.680 -3.480 1.00 92.75 99 HIS A O 1
ATOM 784 N N . ILE A 1 100 ? 6.523 -8.713 -4.182 1.00 97.31 100 ILE A N 1
ATOM 785 C CA . ILE A 1 100 ? 6.382 -9.777 -3.182 1.00 97.31 100 ILE A CA 1
ATOM 786 C C . ILE A 1 100 ? 6.499 -9.232 -1.748 1.00 97.31 100 ILE A C 1
ATOM 788 O O . ILE A 1 100 ? 5.729 -9.632 -0.880 1.00 97.31 100 ILE A O 1
ATOM 792 N N . ILE A 1 101 ? 7.367 -8.244 -1.495 1.00 96.50 101 ILE A N 1
ATOM 793 C CA . ILE A 1 101 ? 7.520 -7.641 -0.159 1.00 96.50 101 ILE A CA 1
ATOM 794 C C . ILE A 1 101 ? 6.358 -6.700 0.180 1.00 96.50 101 ILE A C 1
ATOM 796 O O . ILE A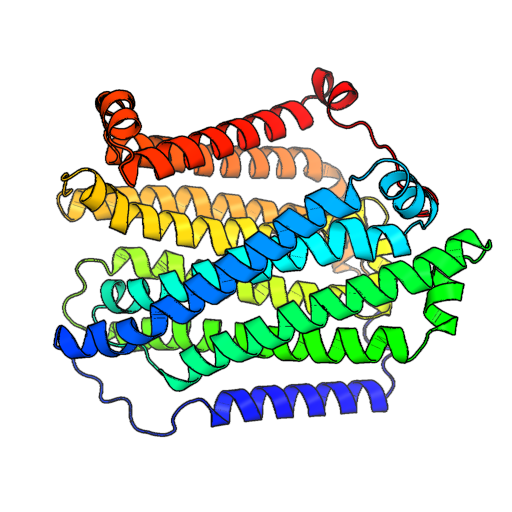 1 101 ? 5.755 -6.810 1.247 1.00 96.50 101 ILE A O 1
ATOM 800 N N . ILE A 1 102 ? 6.043 -5.755 -0.706 1.00 93.31 102 ILE A N 1
ATOM 801 C CA . ILE A 1 102 ? 5.083 -4.678 -0.437 1.00 93.31 102 ILE A CA 1
ATOM 802 C C . ILE A 1 102 ? 3.651 -5.186 -0.554 1.00 93.31 102 ILE A C 1
ATOM 804 O O . ILE A 1 102 ? 2.839 -4.962 0.345 1.00 93.31 102 ILE A O 1
ATOM 808 N N . VAL A 1 103 ? 3.321 -5.857 -1.656 1.00 93.56 103 VAL A N 1
ATOM 809 C CA . VAL A 1 103 ? 1.966 -6.367 -1.877 1.00 93.56 103 VAL A CA 1
ATOM 810 C C . VAL A 1 103 ? 1.786 -7.675 -1.119 1.00 93.56 103 VAL A C 1
ATOM 812 O O . VAL A 1 103 ? 0.900 -7.769 -0.269 1.00 93.56 103 VAL A O 1
ATOM 815 N N . GLY A 1 104 ? 2.666 -8.649 -1.361 1.00 96.00 104 GLY A N 1
ATOM 816 C CA . GLY A 1 104 ? 2.566 -9.978 -0.757 1.00 96.00 104 GLY A CA 1
ATOM 817 C C . GLY A 1 104 ? 2.755 -9.958 0.757 1.00 96.00 104 GLY A C 1
ATOM 818 O O . GLY A 1 104 ? 1.979 -10.580 1.473 1.00 96.00 104 GLY A O 1
ATOM 819 N N . GLY A 1 105 ? 3.743 -9.216 1.255 1.00 96.38 105 GLY A N 1
ATOM 820 C CA . GLY A 1 105 ? 3.968 -9.022 2.685 1.00 96.38 105 GLY A CA 1
ATOM 821 C C . GLY A 1 105 ? 3.068 -7.938 3.271 1.00 96.38 105 GLY A C 1
ATOM 822 O O . GLY A 1 105 ? 2.162 -8.217 4.054 1.00 96.38 105 GLY A O 1
ATOM 823 N N . GLY A 1 106 ? 3.320 -6.684 2.894 1.00 94.88 106 GLY A N 1
ATOM 824 C CA . GLY A 1 106 ? 2.687 -5.507 3.496 1.00 94.88 106 GLY A CA 1
ATOM 825 C C . GLY A 1 106 ? 1.167 -5.457 3.329 1.00 94.88 106 GLY A C 1
ATOM 826 O O . GLY A 1 106 ? 0.442 -5.346 4.318 1.00 94.88 106 GLY A O 1
ATOM 827 N N . THR A 1 107 ? 0.666 -5.565 2.097 1.00 94.75 107 THR A N 1
ATOM 828 C CA . THR A 1 107 ? -0.767 -5.376 1.815 1.00 94.75 107 THR A CA 1
ATOM 829 C C . THR A 1 107 ? -1.614 -6.548 2.308 1.00 94.75 107 THR A C 1
ATOM 831 O O . THR A 1 107 ? -2.681 -6.329 2.888 1.00 94.75 107 THR A O 1
ATOM 834 N N . VAL A 1 108 ? -1.144 -7.792 2.164 1.00 97.25 108 VAL A N 1
ATOM 835 C CA . VAL A 1 108 ? -1.846 -8.965 2.720 1.00 97.25 108 VAL A CA 1
ATOM 836 C C . VAL A 1 108 ? -1.898 -8.898 4.250 1.00 97.25 108 VAL A C 1
ATOM 838 O O . VAL A 1 108 ? -2.964 -9.116 4.833 1.00 97.25 108 VAL A O 1
ATOM 841 N N . LEU A 1 109 ? -0.790 -8.528 4.907 1.00 96.38 109 LEU A N 1
ATOM 842 C CA . LEU A 1 109 ? -0.748 -8.322 6.358 1.00 96.38 109 LEU A CA 1
ATOM 843 C C . LEU A 1 109 ? -1.738 -7.240 6.797 1.00 96.38 109 LEU A C 1
ATOM 845 O O . LEU A 1 109 ? -2.523 -7.443 7.726 1.00 96.38 109 LEU A O 1
ATOM 849 N N . LEU A 1 110 ? -1.723 -6.097 6.108 1.00 96.25 110 LEU A N 1
ATOM 850 C CA . LEU A 1 110 ? -2.632 -4.990 6.368 1.00 96.25 110 LEU A CA 1
ATOM 851 C C . LEU A 1 110 ? -4.093 -5.418 6.224 1.00 96.25 110 LEU A C 1
ATOM 853 O O . LEU A 1 110 ? -4.918 -5.081 7.067 1.00 96.25 110 LEU A O 1
ATOM 857 N N . THR A 1 111 ? -4.403 -6.192 5.188 1.00 97.06 111 THR A N 1
ATOM 858 C CA . THR A 1 111 ? -5.750 -6.708 4.932 1.00 97.06 111 THR A CA 1
ATOM 859 C C . THR A 1 111 ? -6.231 -7.586 6.087 1.00 97.06 111 THR A C 1
ATOM 861 O O . THR A 1 111 ? -7.331 -7.378 6.598 1.00 97.06 111 THR A O 1
ATOM 864 N N . GLY A 1 112 ? -5.389 -8.510 6.567 1.00 97.56 112 GLY A N 1
ATOM 865 C CA . GLY A 1 112 ? -5.696 -9.327 7.743 1.00 97.56 112 GLY A CA 1
ATOM 866 C C . GLY A 1 112 ? -5.940 -8.483 8.998 1.00 97.56 112 GLY A C 1
ATOM 867 O O . GLY A 1 112 ? -6.921 -8.688 9.713 1.00 97.56 112 GLY A O 1
ATOM 868 N N . LEU A 1 113 ? -5.104 -7.473 9.240 1.00 97.19 113 LEU A N 1
ATOM 869 C CA . LEU A 1 113 ? -5.295 -6.542 10.355 1.00 97.19 113 LEU A CA 1
ATOM 870 C C . LEU A 1 113 ? -6.580 -5.712 10.215 1.00 97.19 113 LEU A C 1
ATOM 872 O O . LEU A 1 113 ? -7.271 -5.494 11.210 1.00 97.19 113 LEU A O 1
ATOM 876 N N . THR A 1 114 ? -6.946 -5.290 9.003 1.00 97.94 114 THR A N 1
ATOM 877 C CA . THR A 1 114 ? -8.218 -4.606 8.738 1.00 97.94 114 THR A CA 1
ATOM 878 C C . THR A 1 114 ? -9.404 -5.520 9.038 1.00 97.94 114 THR A C 1
ATOM 880 O O . THR A 1 114 ? -10.359 -5.067 9.663 1.00 97.94 114 THR A O 1
ATOM 883 N N . TRP A 1 115 ? -9.352 -6.803 8.675 1.00 97.81 115 TRP A N 1
ATOM 884 C CA . TRP A 1 115 ? -10.416 -7.765 8.994 1.00 97.81 115 TRP A CA 1
ATOM 885 C C . TRP A 1 115 ? -10.566 -8.057 10.478 1.00 97.81 115 TRP A C 1
ATOM 887 O O . TRP A 1 115 ? -11.682 -8.286 10.933 1.00 97.81 115 TRP A O 1
ATOM 897 N N . TYR A 1 116 ? -9.481 -7.966 11.241 1.00 97.81 116 TYR A N 1
ATOM 898 C CA . TYR A 1 116 ? -9.547 -8.009 12.695 1.00 97.81 116 TYR A CA 1
ATOM 899 C C . TYR A 1 116 ? -10.132 -6.704 13.268 1.00 97.81 116 TYR A C 1
ATOM 901 O O . TYR A 1 116 ? -11.038 -6.713 14.100 1.00 97.81 116 TYR A O 1
ATOM 909 N N . LEU A 1 117 ? -9.636 -5.547 12.832 1.00 97.94 117 LEU A N 1
ATOM 910 C CA . LEU A 1 117 ? -9.921 -4.274 13.493 1.00 97.94 117 LEU A CA 1
ATOM 911 C C . LEU A 1 117 ? -11.211 -3.598 13.049 1.00 97.94 117 LEU A C 1
ATOM 913 O O . LEU A 1 117 ? -11.899 -3.010 13.881 1.00 97.94 117 LEU A O 1
ATOM 917 N N . LEU A 1 118 ? -11.559 -3.671 11.767 1.00 98.12 118 LEU A N 1
ATOM 918 C CA . LEU A 1 118 ? -12.729 -2.983 11.238 1.00 98.12 118 LEU A CA 1
ATOM 919 C C . LEU A 1 118 ? -14.018 -3.405 11.962 1.00 98.12 118 LEU A C 1
ATOM 921 O O . LEU A 1 118 ? -14.721 -2.495 12.403 1.00 98.12 118 LEU A O 1
ATOM 925 N N . PRO A 1 119 ? -14.302 -4.707 12.200 1.00 97.69 119 PRO A N 1
ATOM 926 C CA . PRO A 1 119 ? -15.466 -5.126 12.981 1.00 97.69 119 PRO A CA 1
ATOM 927 C C . PRO A 1 119 ? -15.546 -4.479 14.365 1.00 97.69 119 PRO A C 1
ATOM 929 O O . PRO A 1 119 ? -16.609 -4.035 14.791 1.00 97.69 119 PRO A O 1
ATOM 932 N N . ARG A 1 120 ? -14.398 -4.338 15.035 1.00 97.56 120 ARG A N 1
ATOM 933 C CA . ARG A 1 120 ? -14.268 -3.718 16.363 1.00 97.56 120 ARG A CA 1
ATOM 934 C C . ARG A 1 120 ? -14.400 -2.195 16.310 1.00 97.56 120 ARG A C 1
ATOM 936 O O . ARG A 1 120 ? -14.875 -1.577 17.259 1.00 97.56 120 ARG A O 1
ATOM 943 N N . PHE A 1 121 ? -14.005 -1.568 15.201 1.00 97.75 121 PHE A N 1
ATOM 944 C CA . PHE A 1 121 ? -14.191 -0.132 14.977 1.00 97.75 121 PHE A CA 1
ATOM 945 C C . PHE A 1 121 ? -15.661 0.216 14.770 1.00 97.75 121 PHE A C 1
ATOM 947 O O . PHE A 1 121 ? -16.168 1.153 15.388 1.00 97.75 121 PHE A O 1
ATOM 954 N N . VAL A 1 122 ? -16.349 -0.551 13.922 1.00 97.25 122 VAL A N 1
ATOM 955 C CA . VAL A 1 122 ? -17.759 -0.312 13.585 1.00 97.25 122 VAL A CA 1
ATOM 956 C C . VAL A 1 122 ? -18.743 -1.000 14.533 1.00 97.25 122 VAL A C 1
ATOM 958 O O . VAL A 1 122 ? -19.938 -0.725 14.446 1.00 97.25 122 VAL A O 1
ATOM 961 N N . ASN A 1 123 ? -18.236 -1.837 15.442 1.00 97.31 123 ASN A N 1
ATOM 962 C CA . ASN A 1 123 ? -18.977 -2.642 16.412 1.00 97.31 123 ASN A CA 1
ATOM 963 C C . ASN A 1 123 ? -20.038 -3.556 15.764 1.00 97.31 123 ASN A C 1
ATOM 965 O O . ASN A 1 123 ? -21.200 -3.581 16.166 1.00 97.31 123 ASN A O 1
ATOM 969 N N . ARG A 1 124 ? -19.638 -4.256 14.696 1.00 95.56 124 ARG A N 1
ATOM 970 C CA . ARG A 1 124 ? -20.455 -5.242 13.966 1.00 95.56 124 ARG A CA 1
ATOM 971 C C . ARG A 1 124 ? -19.568 -6.234 13.203 1.00 95.56 124 ARG A C 1
ATOM 973 O O . ARG A 1 124 ? -18.436 -5.873 12.896 1.00 95.56 124 ARG A O 1
ATOM 980 N N . PRO A 1 125 ? -20.065 -7.423 12.814 1.00 95.88 125 PRO A N 1
ATOM 981 C CA . PRO A 1 125 ? -19.359 -8.308 11.887 1.00 95.88 125 PRO A CA 1
ATOM 982 C C . PRO A 1 125 ? -19.000 -7.615 10.566 1.00 95.88 125 PRO A C 1
ATOM 984 O O . PRO A 1 125 ? -19.652 -6.646 10.152 1.00 95.88 125 PRO A O 1
ATOM 987 N N . LEU A 1 126 ? -18.005 -8.172 9.867 1.00 95.25 126 LEU A N 1
ATOM 988 C CA . LEU A 1 126 ? -17.738 -7.836 8.465 1.00 95.25 126 LEU A CA 1
ATOM 989 C C . LEU A 1 126 ? -19.011 -7.981 7.626 1.00 95.25 126 LEU A C 1
ATOM 991 O O . LEU A 1 126 ? -19.871 -8.815 7.906 1.00 95.25 126 LEU A O 1
ATOM 995 N N . TYR A 1 127 ? -19.125 -7.170 6.576 1.00 94.50 127 TYR A N 1
ATOM 996 C CA . TYR A 1 127 ? -20.274 -7.234 5.682 1.00 94.50 127 TYR A CA 1
ATOM 997 C C . TYR A 1 127 ? -20.373 -8.582 4.959 1.00 94.50 127 TYR A C 1
ATOM 999 O O . TYR A 1 127 ? -21.452 -9.164 4.924 1.00 94.50 127 TYR A O 1
ATOM 1007 N N . SER A 1 128 ? -19.261 -9.095 4.427 1.00 92.81 128 SER A N 1
ATOM 1008 C CA . SER A 1 128 ? -19.217 -10.411 3.787 1.00 92.81 128 SER A CA 1
ATOM 1009 C C . SER A 1 128 ? -17.912 -11.142 4.096 1.00 92.81 128 SER A C 1
ATOM 1011 O O . SER A 1 128 ? -16.816 -10.650 3.816 1.00 92.81 128 SER A O 1
ATOM 1013 N N . THR A 1 129 ? -18.029 -12.351 4.645 1.00 93.12 129 THR A N 1
ATOM 1014 C CA . THR A 1 129 ? -16.898 -13.273 4.830 1.00 93.12 129 THR A CA 1
ATOM 1015 C C . THR A 1 129 ? -16.418 -13.840 3.493 1.00 93.12 129 THR A C 1
ATOM 1017 O O . THR A 1 129 ? -15.221 -14.062 3.320 1.00 93.12 129 THR A O 1
ATOM 1020 N N . ALA A 1 130 ? -17.320 -13.992 2.515 1.00 91.62 130 ALA A N 1
ATOM 1021 C CA . ALA A 1 130 ? -16.987 -14.419 1.160 1.00 91.62 130 ALA A CA 1
ATOM 1022 C C . ALA A 1 130 ? -16.110 -13.383 0.443 1.00 91.62 130 ALA A C 1
ATOM 1024 O O . ALA A 1 130 ? -15.078 -13.752 -0.110 1.00 91.62 130 ALA A O 1
ATOM 1025 N N . LEU A 1 131 ? -16.442 -12.087 0.530 1.00 93.88 131 LEU A N 1
ATOM 1026 C CA . LEU A 1 131 ? -15.599 -11.020 -0.028 1.00 93.88 131 LEU A CA 1
ATOM 1027 C C . LEU A 1 131 ? -14.232 -10.957 0.663 1.00 93.88 131 LEU A C 1
ATOM 1029 O O . LEU A 1 131 ? -13.220 -10.765 -0.006 1.00 93.88 131 LEU A O 1
ATOM 1033 N N . ALA A 1 132 ? -14.180 -11.150 1.986 1.00 95.69 132 ALA A N 1
ATOM 1034 C CA . ALA A 1 132 ? -12.914 -11.194 2.717 1.00 95.69 132 ALA A CA 1
ATOM 1035 C C . ALA A 1 132 ? -12.037 -12.381 2.272 1.00 95.69 132 ALA A C 1
ATOM 1037 O O . ALA A 1 132 ? -10.837 -12.208 2.039 1.00 95.69 132 ALA A O 1
ATOM 1038 N N . SER A 1 133 ? -12.633 -13.565 2.101 1.00 95.06 133 SER A N 1
ATOM 1039 C CA . SER A 1 133 ? -11.928 -14.764 1.638 1.00 95.06 133 SER A CA 1
ATOM 1040 C C . SER A 1 133 ? -11.496 -14.650 0.174 1.00 95.06 133 SER A C 1
ATOM 1042 O O . SER A 1 133 ? -10.373 -15.021 -0.156 1.00 95.06 133 SER A O 1
ATOM 1044 N N . ALA A 1 134 ? -12.359 -14.130 -0.701 1.00 94.12 134 ALA A N 1
ATOM 1045 C CA . ALA A 1 134 ? -12.031 -13.868 -2.099 1.00 94.12 134 ALA A CA 1
ATOM 1046 C C . ALA A 1 134 ? -10.868 -12.877 -2.201 1.00 94.12 134 ALA A C 1
ATOM 1048 O O . ALA A 1 134 ? -9.899 -13.139 -2.908 1.00 94.12 134 ALA A O 1
ATOM 1049 N N . SER A 1 135 ? -10.918 -11.797 -1.416 1.00 96.12 135 SER A N 1
ATOM 1050 C CA . SER A 1 135 ? -9.845 -10.811 -1.339 1.00 96.12 135 SER A CA 1
ATOM 1051 C C . SER A 1 135 ? -8.496 -11.443 -1.000 1.00 96.12 135 SER A C 1
ATOM 1053 O O . SER A 1 135 ? -7.511 -11.160 -1.682 1.00 96.12 135 SER A O 1
ATOM 1055 N N . LEU A 1 136 ? -8.449 -12.344 -0.010 1.00 96.94 136 LEU A N 1
ATOM 1056 C CA . LEU A 1 136 ? -7.226 -13.074 0.329 1.00 96.94 136 LEU A CA 1
ATOM 1057 C C . LEU A 1 136 ? -6.704 -13.880 -0.860 1.00 96.94 136 LEU A C 1
ATOM 1059 O O . LEU A 1 136 ? -5.567 -13.685 -1.278 1.00 96.94 136 LEU A O 1
ATOM 1063 N N . TRP A 1 137 ? -7.519 -14.795 -1.384 1.00 97.31 137 TRP A N 1
ATOM 1064 C CA . TRP A 1 137 ? -7.047 -15.763 -2.372 1.00 97.31 137 TRP A CA 1
ATOM 1065 C C . TRP A 1 137 ? -6.682 -15.110 -3.695 1.00 97.31 137 TRP A C 1
ATOM 1067 O O . TRP A 1 137 ? -5.627 -15.414 -4.241 1.00 97.31 137 TRP A O 1
ATOM 1077 N N . PHE A 1 138 ? -7.490 -14.168 -4.176 1.00 96.19 138 PHE A N 1
ATOM 1078 C CA . PHE A 1 138 ? -7.173 -13.430 -5.391 1.00 96.19 138 PHE A CA 1
ATOM 1079 C C . PHE A 1 138 ? -5.915 -12.572 -5.225 1.00 96.19 138 PHE A C 1
ATOM 1081 O O . PHE A 1 138 ? -5.058 -12.569 -6.104 1.00 96.19 138 PHE A O 1
ATOM 1088 N N . THR A 1 139 ? -5.726 -11.922 -4.073 1.00 96.19 139 THR A N 1
ATOM 1089 C CA . THR A 1 139 ? -4.493 -11.159 -3.829 1.00 96.19 139 THR A CA 1
ATOM 1090 C C . THR A 1 139 ? -3.268 -12.070 -3.775 1.00 96.19 139 THR A C 1
ATOM 1092 O O . THR A 1 139 ? -2.269 -11.775 -4.421 1.00 96.19 139 THR A O 1
ATOM 1095 N N . VAL A 1 140 ? -3.339 -13.192 -3.050 1.00 97.56 140 VAL A N 1
ATOM 1096 C CA . VAL A 1 140 ? -2.217 -14.135 -2.898 1.00 97.56 140 VAL A CA 1
ATOM 1097 C C . VAL A 1 140 ? -1.877 -14.815 -4.224 1.00 97.56 140 VAL A C 1
ATOM 1099 O O . VAL A 1 140 ? -0.722 -14.794 -4.637 1.00 97.56 140 VAL A O 1
ATOM 1102 N N . ILE A 1 141 ? -2.860 -15.376 -4.930 1.00 97.62 141 ILE A N 1
ATOM 1103 C CA . ILE A 1 141 ? -2.629 -16.015 -6.236 1.00 97.62 141 ILE A CA 1
ATOM 1104 C C . ILE A 1 141 ? -2.084 -14.985 -7.228 1.00 97.62 141 ILE A C 1
ATOM 1106 O O . ILE A 1 141 ? -1.105 -15.253 -7.924 1.00 97.62 141 ILE A O 1
ATOM 1110 N N . GLY A 1 142 ? -2.685 -13.794 -7.254 1.00 95.94 142 GLY A N 1
ATOM 1111 C CA . GLY A 1 142 ? -2.266 -12.706 -8.121 1.00 95.94 142 GLY A CA 1
ATOM 1112 C C . GLY A 1 142 ? -0.823 -12.275 -7.865 1.00 95.94 142 GLY A C 1
ATOM 1113 O O . GLY A 1 142 ? -0.019 -12.298 -8.790 1.00 95.94 142 GLY A O 1
ATOM 1114 N N . VAL A 1 143 ? -0.453 -11.954 -6.620 1.00 96.31 143 VAL A N 1
ATOM 1115 C CA . VAL A 1 143 ? 0.896 -11.451 -6.307 1.00 96.31 143 VAL A CA 1
ATOM 1116 C C . VAL A 1 143 ? 1.984 -12.509 -6.481 1.00 96.31 143 VAL A C 1
ATOM 1118 O O . VAL A 1 143 ? 3.050 -12.187 -6.997 1.00 96.31 143 VAL A O 1
ATOM 1121 N N . PHE A 1 144 ? 1.737 -13.768 -6.107 1.00 97.88 144 PHE A N 1
ATOM 1122 C CA . PHE A 1 144 ? 2.721 -14.840 -6.296 1.00 97.88 144 PHE A CA 1
ATOM 1123 C C . PHE A 1 144 ? 2.887 -15.192 -7.777 1.00 97.88 144 PHE A C 1
ATOM 1125 O O . PHE A 1 144 ? 4.012 -15.393 -8.235 1.00 97.88 144 PHE A O 1
ATOM 1132 N N . GLY A 1 145 ? 1.791 -15.218 -8.541 1.00 96.94 145 GLY A N 1
ATOM 1133 C CA . GLY A 1 145 ? 1.854 -15.407 -9.987 1.00 96.94 145 GLY A CA 1
ATOM 1134 C C . GLY A 1 145 ? 2.584 -14.258 -10.683 1.00 96.94 145 GLY A C 1
ATOM 1135 O O . GLY A 1 145 ? 3.432 -14.497 -11.538 1.00 96.94 145 GLY A O 1
ATOM 1136 N N . PHE A 1 146 ? 2.305 -13.019 -10.280 1.00 94.12 146 PHE A N 1
ATOM 1137 C CA . PHE A 1 146 ? 2.933 -11.824 -10.840 1.00 94.12 146 PHE A CA 1
ATOM 1138 C C . PHE A 1 146 ? 4.429 -11.764 -10.512 1.00 94.12 146 PHE A C 1
ATOM 1140 O O . PHE A 1 146 ? 5.252 -11.503 -11.387 1.00 94.12 146 PHE A O 1
ATOM 1147 N N . TYR A 1 147 ? 4.788 -12.100 -9.270 1.00 97.25 147 TYR A N 1
ATOM 1148 C CA . TYR A 1 147 ? 6.170 -12.274 -8.833 1.00 97.25 147 TYR A CA 1
ATOM 1149 C C . TYR A 1 147 ? 6.916 -13.291 -9.704 1.00 97.25 147 TYR A C 1
ATOM 1151 O O . TYR A 1 147 ? 7.979 -12.977 -10.235 1.00 97.25 147 TYR A O 1
ATOM 1159 N N . LEU A 1 148 ? 6.346 -14.484 -9.899 1.00 97.44 148 LEU A N 1
ATOM 1160 C CA . LEU A 1 148 ? 6.969 -15.533 -10.704 1.00 97.44 148 LEU A CA 1
ATOM 1161 C C . LEU A 1 148 ? 7.097 -15.131 -12.180 1.00 97.44 148 LEU A C 1
ATOM 1163 O O . LEU A 1 148 ? 8.144 -15.366 -12.781 1.00 97.44 148 LEU A O 1
ATOM 1167 N N . ALA A 1 149 ? 6.068 -14.496 -12.747 1.00 95.00 149 ALA A N 1
ATOM 1168 C CA . ALA A 1 149 ? 6.104 -13.998 -14.117 1.00 95.00 149 ALA A CA 1
ATOM 1169 C C . ALA A 1 149 ? 7.280 -13.032 -14.317 1.00 95.00 149 ALA A C 1
ATOM 1171 O O . ALA A 1 149 ? 8.068 -13.210 -15.239 1.00 95.00 149 ALA A O 1
ATOM 1172 N N . TRP A 1 150 ? 7.458 -12.058 -13.422 1.00 95.38 150 TRP A N 1
ATOM 1173 C CA . TRP A 1 150 ? 8.550 -11.089 -13.523 1.00 95.38 150 TRP A CA 1
ATOM 1174 C C . TRP A 1 150 ? 9.935 -11.658 -13.224 1.00 95.38 150 TRP A C 1
ATOM 1176 O O . TRP A 1 150 ? 10.904 -11.197 -13.825 1.00 95.38 150 TRP A O 1
ATOM 1186 N N . LEU A 1 151 ? 10.054 -12.677 -12.369 1.00 97.06 151 LEU A N 1
ATOM 1187 C CA . LEU A 1 151 ? 11.320 -13.401 -12.232 1.00 97.06 151 LEU A CA 1
ATOM 1188 C C . LEU A 1 151 ? 11.722 -14.055 -13.557 1.00 97.06 151 LEU A C 1
ATOM 1190 O O . LEU A 1 151 ? 12.847 -13.885 -14.017 1.00 97.06 151 LEU A O 1
ATOM 1194 N N . ILE A 1 152 ? 10.805 -14.802 -14.171 1.00 97.12 152 ILE A N 1
ATOM 1195 C CA . ILE A 1 152 ? 11.095 -15.547 -15.399 1.00 97.12 152 ILE A CA 1
ATOM 1196 C C . ILE A 1 152 ? 11.366 -14.576 -16.549 1.00 97.12 152 ILE A C 1
ATOM 1198 O O . ILE A 1 152 ? 12.400 -14.686 -17.203 1.00 97.12 152 ILE A O 1
ATOM 1202 N N . LEU A 1 153 ? 10.480 -13.599 -16.758 1.00 95.06 153 LEU A N 1
ATOM 1203 C CA . LEU A 1 153 ? 10.631 -12.600 -17.816 1.00 95.06 153 LEU A CA 1
ATOM 1204 C C . LEU A 1 153 ? 11.907 -11.784 -17.636 1.00 95.06 153 LEU A C 1
ATOM 1206 O O . LEU A 1 153 ? 12.657 -11.628 -18.592 1.00 95.06 153 LEU A O 1
ATOM 1210 N N . GLY A 1 154 ? 12.220 -11.356 -16.410 1.00 95.50 154 GLY A N 1
ATOM 1211 C CA . GLY A 1 154 ? 13.437 -10.598 -16.146 1.00 95.50 154 GLY A CA 1
ATOM 1212 C C . GLY A 1 154 ? 14.720 -11.370 -16.468 1.00 95.50 154 GLY A C 1
ATOM 1213 O O . GLY A 1 154 ? 15.668 -10.796 -17.004 1.00 95.50 154 GLY A O 1
ATOM 1214 N N . LEU A 1 155 ? 14.746 -12.685 -16.219 1.00 97.44 155 LEU A N 1
ATOM 1215 C CA . LEU A 1 155 ? 15.875 -13.533 -16.611 1.00 97.44 155 LEU A CA 1
ATOM 1216 C C . LEU A 1 155 ? 15.951 -13.743 -18.128 1.00 97.44 155 LEU A C 1
ATOM 1218 O O . LEU A 1 155 ? 17.038 -13.668 -18.698 1.00 97.44 155 LEU A O 1
ATOM 1222 N N . VAL A 1 156 ? 14.817 -14.009 -18.778 1.00 97.38 156 VAL A N 1
ATOM 1223 C CA . VAL A 1 156 ? 14.756 -14.304 -20.217 1.00 97.38 156 VAL A CA 1
ATOM 1224 C C . VAL A 1 156 ? 15.073 -13.060 -21.047 1.00 97.38 156 VAL A C 1
ATOM 1226 O O . VAL A 1 156 ? 16.005 -13.075 -21.848 1.00 97.38 156 VAL A O 1
ATOM 1229 N N . GLU A 1 157 ? 14.357 -11.961 -20.816 1.00 95.25 157 GLU A N 1
ATOM 1230 C CA . GLU A 1 157 ? 14.574 -10.689 -21.513 1.00 95.25 157 GLU A CA 1
ATOM 1231 C C . GLU A 1 157 ? 15.955 -10.122 -21.178 1.00 95.25 157 GLU A C 1
ATOM 1233 O O . GLU A 1 157 ? 16.667 -9.645 -22.058 1.00 95.25 157 GLU A O 1
ATOM 1238 N N . GLY A 1 158 ? 16.388 -10.261 -19.921 1.00 95.81 158 GLY A N 1
ATOM 1239 C CA . GLY A 1 158 ? 17.723 -9.867 -19.493 1.00 95.81 158 GLY A CA 1
ATOM 1240 C C . GLY A 1 158 ? 18.844 -10.619 -20.214 1.00 95.81 158 GLY A C 1
ATOM 1241 O O . GLY A 1 158 ? 19.857 -10.023 -20.588 1.00 95.81 158 GLY A O 1
ATOM 1242 N N . ALA A 1 159 ? 18.663 -11.918 -20.465 1.00 97.50 159 ALA A N 1
ATOM 1243 C CA . ALA A 1 159 ? 19.614 -12.711 -21.237 1.00 97.50 159 ALA A CA 1
ATOM 1244 C C . ALA A 1 159 ? 19.693 -12.258 -22.704 1.00 97.50 159 ALA A C 1
ATOM 1246 O O . ALA A 1 159 ? 20.791 -12.223 -23.257 1.00 97.50 159 ALA A O 1
ATOM 1247 N N . MET A 1 160 ? 18.566 -11.878 -23.315 1.00 97.06 160 MET A N 1
ATOM 1248 C CA . MET A 1 160 ? 18.531 -11.337 -24.680 1.00 97.06 160 MET A CA 1
ATOM 1249 C C . MET A 1 160 ? 19.225 -9.975 -24.763 1.00 97.06 160 MET A C 1
ATOM 1251 O O . MET A 1 160 ? 20.063 -9.766 -25.638 1.00 97.06 160 MET A O 1
ATOM 1255 N N . VAL A 1 161 ? 18.962 -9.075 -23.809 1.00 95.75 161 VAL A N 1
ATOM 1256 C CA . VAL A 1 161 ? 19.625 -7.759 -23.745 1.00 95.75 161 VAL A CA 1
ATOM 1257 C C . VAL A 1 161 ? 21.142 -7.914 -23.656 1.00 95.75 161 VAL A C 1
ATOM 1259 O O . VAL A 1 161 ? 21.891 -7.264 -24.381 1.00 95.75 161 VAL A O 1
ATOM 1262 N N . ARG A 1 162 ? 21.623 -8.865 -22.850 1.00 94.88 162 ARG A N 1
ATOM 1263 C CA . ARG A 1 162 ? 23.057 -9.184 -22.774 1.00 94.88 162 ARG A CA 1
ATOM 1264 C C . ARG A 1 162 ? 23.659 -9.721 -24.074 1.00 94.88 162 ARG A C 1
ATOM 1266 O O . ARG A 1 162 ? 24.877 -9.672 -24.226 1.00 94.88 162 ARG A O 1
ATOM 1273 N N . GLN A 1 163 ? 22.844 -10.248 -24.982 1.00 95.94 163 GLN A N 1
ATOM 1274 C CA . GLN A 1 163 ? 23.267 -10.678 -26.318 1.00 95.94 163 GLN A CA 1
ATOM 1275 C C . GLN A 1 163 ? 23.253 -9.524 -27.334 1.00 95.94 163 GLN A C 1
ATOM 1277 O O . GLN A 1 163 ? 23.452 -9.760 -28.522 1.00 95.94 163 GLN A O 1
ATOM 1282 N N . GLY A 1 164 ? 23.038 -8.284 -26.882 1.00 94.62 164 GLY A N 1
ATOM 1283 C CA . GLY A 1 164 ? 23.044 -7.085 -27.719 1.00 94.62 164 GLY A CA 1
ATOM 1284 C C . GLY A 1 164 ? 21.667 -6.679 -28.239 1.00 94.62 164 GLY A C 1
ATOM 1285 O O . GLY A 1 164 ? 21.591 -5.843 -29.134 1.00 94.62 164 GLY A O 1
ATOM 1286 N N . TRP A 1 165 ? 20.586 -7.263 -27.713 1.00 95.19 165 TRP A N 1
ATOM 1287 C CA . TRP A 1 165 ? 19.235 -6.841 -28.072 1.00 95.19 165 TRP A CA 1
ATOM 1288 C C . TRP A 1 165 ? 18.862 -5.551 -27.346 1.00 95.19 165 TRP A C 1
ATOM 1290 O O . TRP A 1 165 ? 19.084 -5.413 -26.143 1.00 95.19 165 TRP A O 1
ATOM 1300 N N . GLU A 1 166 ? 18.192 -4.651 -28.059 1.00 91.25 166 GLU A N 1
ATOM 1301 C CA . GLU A 1 166 ? 17.423 -3.587 -27.421 1.00 91.25 166 GLU A CA 1
ATOM 1302 C C . GLU A 1 166 ? 16.282 -4.193 -26.596 1.00 91.25 166 GLU A C 1
ATOM 1304 O O . GLU A 1 166 ? 15.651 -5.174 -27.006 1.00 91.25 166 GLU A O 1
ATOM 1309 N N . TYR A 1 167 ? 15.982 -3.608 -25.434 1.00 86.75 167 TYR A N 1
ATOM 1310 C CA . TYR A 1 167 ? 14.973 -4.169 -24.528 1.00 86.75 167 TYR A CA 1
ATOM 1311 C C . TYR A 1 167 ? 13.586 -4.265 -25.180 1.00 86.75 167 TYR A C 1
ATOM 1313 O O . TYR A 1 167 ? 12.902 -5.277 -25.024 1.00 86.75 167 TYR A O 1
ATOM 1321 N N . GLN A 1 168 ? 13.186 -3.254 -25.959 1.00 86.69 168 GLN A N 1
ATOM 1322 C CA . GLN A 1 168 ? 11.902 -3.289 -26.666 1.00 86.69 168 GLN A CA 1
ATOM 1323 C C . GLN A 1 168 ? 11.854 -4.428 -27.689 1.00 86.69 168 GLN A C 1
ATOM 1325 O O . GLN A 1 168 ? 10.870 -5.159 -27.732 1.00 86.69 168 GLN A O 1
ATOM 1330 N N . ALA A 1 169 ? 12.948 -4.665 -28.420 1.00 90.69 169 ALA A N 1
ATOM 1331 C CA . ALA A 1 169 ? 13.040 -5.781 -29.360 1.00 90.69 169 ALA A CA 1
ATOM 1332 C C . ALA A 1 169 ? 12.976 -7.142 -28.644 1.00 90.69 169 ALA A C 1
ATOM 1334 O O . ALA A 1 169 ? 12.316 -8.064 -29.123 1.00 90.69 169 ALA A O 1
ATOM 1335 N N . ALA A 1 170 ? 13.617 -7.273 -27.476 1.00 91.88 170 ALA A N 1
ATOM 1336 C CA . ALA A 1 170 ? 13.523 -8.481 -26.656 1.00 91.88 170 ALA A CA 1
ATOM 1337 C C . ALA A 1 170 ? 12.078 -8.729 -26.187 1.00 91.88 170 ALA A C 1
ATOM 1339 O O . ALA A 1 170 ? 11.548 -9.828 -26.350 1.00 91.88 170 ALA A O 1
ATOM 1340 N N . LYS A 1 171 ? 11.408 -7.694 -25.672 1.00 88.31 171 LYS A N 1
ATOM 1341 C CA . LYS A 1 171 ? 10.008 -7.756 -25.231 1.00 88.31 171 LYS A CA 1
ATOM 1342 C C . LYS A 1 171 ? 9.053 -8.111 -26.375 1.00 88.31 171 LYS A C 1
ATOM 1344 O O . LYS A 1 171 ? 8.169 -8.948 -26.196 1.00 88.31 171 LYS A O 1
ATOM 1349 N N . GLU A 1 172 ? 9.229 -7.507 -27.548 1.00 90.00 172 GLU A N 1
ATOM 1350 C CA . GLU A 1 172 ? 8.438 -7.804 -28.747 1.00 90.00 172 GLU A CA 1
ATOM 1351 C C . GLU A 1 172 ? 8.630 -9.248 -29.219 1.00 90.00 172 GLU A C 1
ATOM 1353 O O . GLU A 1 172 ? 7.648 -9.926 -29.524 1.00 90.00 172 GLU A O 1
ATOM 1358 N N . ALA A 1 173 ? 9.868 -9.750 -29.206 1.00 93.31 173 ALA A N 1
ATOM 1359 C CA . ALA A 1 173 ? 10.178 -11.126 -29.585 1.00 93.31 173 ALA A CA 1
ATOM 1360 C C . ALA A 1 173 ? 9.569 -12.166 -28.629 1.00 93.31 173 ALA A C 1
ATOM 1362 O O . ALA A 1 173 ? 9.126 -13.225 -29.075 1.00 93.31 173 ALA A O 1
ATOM 1363 N N . ILE A 1 174 ? 9.496 -11.869 -27.327 1.00 92.81 174 ILE A N 1
ATOM 1364 C CA . ILE A 1 174 ? 8.765 -12.697 -26.354 1.00 92.81 174 ILE A CA 1
ATOM 1365 C C . ILE A 1 174 ? 7.242 -12.585 -26.561 1.00 92.81 174 ILE A C 1
ATOM 1367 O O . ILE A 1 174 ? 6.498 -13.559 -26.387 1.00 92.81 174 ILE A O 1
ATOM 1371 N N . GLY A 1 175 ? 6.760 -11.403 -26.947 1.00 89.31 175 GLY A N 1
ATOM 1372 C CA . GLY A 1 175 ? 5.392 -11.160 -27.391 1.00 89.31 175 GLY A CA 1
ATOM 1373 C C . GLY A 1 175 ? 4.331 -11.557 -26.359 1.00 89.31 175 GLY A C 1
ATOM 1374 O O . GLY A 1 175 ? 4.231 -10.998 -25.262 1.00 89.31 175 GLY A O 1
ATOM 1375 N N . SER A 1 176 ? 3.490 -12.534 -26.711 1.00 87.38 176 SER A N 1
ATOM 1376 C CA . SER A 1 176 ? 2.379 -12.979 -25.851 1.00 87.38 176 SER A CA 1
ATOM 1377 C C . SER A 1 176 ? 2.842 -13.603 -24.530 1.00 87.38 176 SER A C 1
ATOM 1379 O O . SER A 1 176 ? 2.128 -13.514 -23.532 1.00 87.38 176 SER A O 1
ATOM 1381 N N . TRP A 1 177 ? 4.046 -14.179 -24.483 1.00 87.56 177 TRP A N 1
ATOM 1382 C CA . TRP A 1 177 ? 4.586 -14.786 -23.263 1.00 87.56 177 TRP A CA 1
ATOM 1383 C C . TRP A 1 177 ? 4.963 -13.762 -22.189 1.00 87.56 177 TRP A C 1
ATOM 1385 O O . TRP A 1 177 ? 4.953 -14.102 -21.010 1.00 87.56 177 TRP A O 1
ATOM 1395 N N . HIS A 1 178 ? 5.213 -12.507 -22.571 1.00 87.94 178 HIS A N 1
ATOM 1396 C CA . HIS A 1 178 ? 5.376 -11.394 -21.638 1.00 87.94 178 HIS A CA 1
ATOM 1397 C C . HIS A 1 178 ? 4.009 -10.914 -21.158 1.00 87.94 178 HIS A C 1
ATOM 1399 O O . HIS A 1 178 ? 3.715 -10.828 -19.968 1.00 87.94 178 HIS A O 1
ATOM 1405 N N . THR A 1 179 ? 3.136 -10.602 -22.114 1.00 82.06 179 THR A N 1
ATOM 1406 C CA . THR A 1 179 ? 1.898 -9.873 -21.836 1.00 82.06 179 THR A CA 1
ATOM 1407 C C . THR A 1 179 ? 0.853 -10.716 -21.107 1.00 82.06 179 THR A C 1
ATOM 1409 O O . THR A 1 179 ? 0.220 -10.220 -20.174 1.00 82.06 179 THR A O 1
ATOM 1412 N N . VAL A 1 180 ? 0.656 -11.978 -21.495 1.00 84.44 180 VAL A N 1
ATOM 1413 C CA . VAL A 1 180 ? -0.440 -12.815 -20.981 1.00 84.44 180 VAL A CA 1
ATOM 1414 C C . VAL A 1 180 ? -0.272 -13.162 -19.493 1.00 84.44 180 VAL A C 1
ATOM 1416 O O . VAL A 1 180 ? -1.197 -12.861 -18.730 1.00 84.44 180 VAL A O 1
ATOM 1419 N N . PRO A 1 181 ? 0.865 -13.715 -19.018 1.00 88.75 181 PRO A N 1
ATOM 1420 C CA . PRO A 1 181 ? 1.028 -14.053 -17.601 1.00 88.75 181 PRO A CA 1
ATOM 1421 C C . PRO A 1 181 ? 0.924 -12.827 -16.691 1.00 88.75 181 PRO A C 1
ATOM 1423 O O . PRO A 1 181 ? 0.228 -12.863 -15.674 1.00 88.75 181 PRO A O 1
ATOM 1426 N N . THR A 1 182 ? 1.553 -11.714 -17.079 1.00 87.06 182 THR A N 1
ATOM 1427 C CA . THR A 1 182 ? 1.532 -10.459 -16.319 1.00 87.06 182 THR A CA 1
ATOM 1428 C C . THR A 1 182 ? 0.119 -9.878 -16.232 1.00 87.06 182 THR A C 1
ATOM 1430 O O . THR A 1 182 ? -0.322 -9.505 -15.145 1.00 87.06 182 THR A O 1
ATOM 1433 N N . ARG A 1 183 ? -0.643 -9.852 -17.337 1.00 85.19 183 ARG A N 1
ATOM 1434 C CA . ARG A 1 183 ? -2.036 -9.358 -17.357 1.00 85.19 183 ARG A CA 1
ATOM 1435 C C . ARG A 1 183 ? -2.991 -10.232 -16.551 1.00 85.19 183 ARG A C 1
ATOM 1437 O O . ARG A 1 183 ? -3.806 -9.701 -15.800 1.00 85.19 183 ARG A O 1
ATOM 1444 N N . ILE A 1 184 ? -2.898 -11.555 -16.676 1.00 85.31 184 ILE A N 1
ATOM 1445 C CA . ILE A 1 184 ? -3.759 -12.473 -15.919 1.00 85.31 184 ILE A CA 1
ATOM 1446 C C . ILE A 1 184 ? -3.504 -12.305 -14.420 1.00 85.31 184 ILE A C 1
ATOM 1448 O O . ILE A 1 184 ? -4.434 -12.068 -13.652 1.00 85.31 184 ILE A O 1
ATOM 1452 N N . THR A 1 185 ? -2.243 -12.378 -13.997 1.00 91.19 185 THR A N 1
ATOM 1453 C CA . THR A 1 185 ? -1.893 -12.360 -12.568 1.00 91.19 185 THR A CA 1
ATOM 1454 C C . THR A 1 185 ? -2.172 -11.001 -11.918 1.00 91.19 185 THR A C 1
ATOM 1456 O O . THR A 1 185 ? -2.724 -10.959 -10.817 1.00 91.19 185 THR A O 1
ATOM 1459 N N . SER A 1 186 ? -1.924 -9.889 -12.623 1.00 87.69 186 SER A N 1
ATOM 1460 C CA . SER A 1 186 ? -2.329 -8.546 -12.174 1.00 87.69 186 SER A CA 1
ATOM 1461 C C . SER A 1 186 ? -3.844 -8.364 -12.105 1.00 87.69 186 SER A C 1
ATOM 1463 O O . SER A 1 186 ? -4.332 -7.753 -11.157 1.00 87.69 186 SER A O 1
ATOM 1465 N N . THR A 1 187 ? -4.609 -8.926 -13.044 1.00 87.00 187 THR A N 1
ATOM 1466 C CA . THR A 1 187 ? -6.078 -8.854 -13.011 1.00 87.00 187 THR A CA 1
ATOM 1467 C C . THR A 1 187 ? -6.635 -9.622 -11.818 1.00 87.00 187 THR A C 1
ATOM 1469 O O . THR A 1 187 ? -7.457 -9.089 -11.075 1.00 87.00 187 THR A O 1
ATOM 1472 N N . ILE A 1 188 ? -6.147 -10.845 -11.588 1.00 90.00 188 ILE A N 1
ATOM 1473 C CA . ILE A 1 188 ? -6.498 -11.655 -10.414 1.00 90.00 188 ILE A CA 1
ATOM 1474 C C . ILE A 1 188 ? -6.202 -10.857 -9.136 1.00 90.00 188 ILE A C 1
ATOM 1476 O O . ILE A 1 188 ? -7.085 -10.695 -8.296 1.00 90.00 188 ILE A O 1
ATOM 1480 N N . MET A 1 189 ? -5.006 -10.275 -9.020 1.00 93.06 189 MET A N 1
ATOM 1481 C CA . MET A 1 189 ? -4.641 -9.416 -7.888 1.00 93.06 189 MET A CA 1
ATOM 1482 C C . MET A 1 189 ? -5.598 -8.222 -7.730 1.00 93.06 189 MET A C 1
ATOM 1484 O O . MET A 1 189 ? -6.073 -7.950 -6.625 1.00 93.06 189 MET A O 1
ATOM 1488 N N . GLY A 1 190 ? -5.940 -7.550 -8.834 1.00 89.56 190 GLY A N 1
ATOM 1489 C CA . GLY A 1 190 ? -6.878 -6.429 -8.874 1.00 89.56 190 GLY A CA 1
ATOM 1490 C C . GLY A 1 190 ? -8.264 -6.793 -8.339 1.00 89.56 190 GLY A C 1
ATOM 1491 O O . GLY A 1 190 ? -8.803 -6.069 -7.503 1.00 89.56 190 GLY A O 1
ATOM 1492 N N . VAL A 1 191 ? -8.817 -7.950 -8.719 1.00 89.12 191 VAL A N 1
ATOM 1493 C CA . VAL A 1 191 ? -10.089 -8.457 -8.162 1.00 89.12 191 VAL A CA 1
ATOM 1494 C C . VAL A 1 191 ? -9.995 -8.634 -6.640 1.00 89.12 191 VAL A C 1
ATOM 1496 O O . VAL A 1 191 ? -10.930 -8.292 -5.905 1.00 89.12 191 VAL A O 1
ATOM 1499 N N . GLY A 1 192 ? -8.848 -9.100 -6.138 1.00 93.44 192 GLY A N 1
ATOM 1500 C CA . GLY A 1 192 ? -8.583 -9.214 -4.703 1.00 93.44 192 GLY A CA 1
ATOM 1501 C C . GLY A 1 192 ? -8.656 -7.875 -3.960 1.00 93.44 192 GLY A C 1
ATOM 1502 O O . GLY A 1 192 ? -9.211 -7.790 -2.860 1.00 93.44 192 GLY A O 1
ATOM 1503 N N . TYR A 1 193 ? -8.176 -6.804 -4.589 1.00 92.25 193 TYR A N 1
ATOM 1504 C CA . TYR A 1 193 ? -8.237 -5.452 -4.035 1.00 92.25 193 TYR A CA 1
ATOM 1505 C C . TYR A 1 193 ? -9.642 -4.855 -4.128 1.00 92.25 193 TYR A C 1
ATOM 1507 O O . TYR A 1 193 ? -10.110 -4.217 -3.189 1.00 92.25 193 TYR A O 1
ATOM 1515 N N . TRP A 1 194 ? -10.360 -5.087 -5.223 1.00 91.00 194 TRP A N 1
ATOM 1516 C CA . TRP A 1 194 ? -11.722 -4.575 -5.387 1.00 91.00 194 TRP A CA 1
ATOM 1517 C C . TRP A 1 194 ? -12.681 -5.191 -4.367 1.00 91.00 194 TRP A C 1
ATOM 1519 O O . TRP A 1 194 ? -13.468 -4.480 -3.740 1.00 91.00 194 TRP A O 1
ATOM 1529 N N . THR A 1 195 ? -12.568 -6.500 -4.133 1.00 93.19 195 THR A N 1
ATOM 1530 C CA . THR A 1 195 ? -13.341 -7.198 -3.094 1.00 93.19 195 THR A CA 1
ATOM 1531 C C . THR A 1 195 ? -12.987 -6.712 -1.683 1.00 93.19 195 THR A C 1
ATOM 1533 O O . THR A 1 195 ? -13.898 -6.520 -0.872 1.00 93.19 195 THR A O 1
ATOM 1536 N N . TYR A 1 196 ? -11.707 -6.425 -1.398 1.00 96.12 196 TYR A N 1
ATOM 1537 C CA . TYR A 1 196 ? -11.277 -5.770 -0.151 1.00 96.12 196 TYR A CA 1
ATOM 1538 C C . TYR A 1 196 ? -11.981 -4.426 0.048 1.00 96.12 196 TYR A C 1
ATOM 1540 O O . TYR A 1 196 ? -12.660 -4.212 1.055 1.00 96.12 196 TYR A O 1
ATOM 1548 N N . VAL A 1 197 ? -11.856 -3.531 -0.931 1.00 95.75 197 VAL A N 1
ATOM 1549 C CA . VAL A 1 197 ? -12.371 -2.159 -0.853 1.00 95.75 197 VAL A CA 1
ATOM 1550 C C . VAL A 1 197 ? -13.880 -2.170 -0.678 1.00 95.75 197 VAL A C 1
ATOM 1552 O O . VAL A 1 197 ? -14.399 -1.527 0.235 1.00 95.75 197 VAL A O 1
ATOM 1555 N N . LEU A 1 198 ? -14.583 -2.952 -1.498 1.00 94.44 198 LEU A N 1
ATOM 1556 C CA . LEU A 1 198 ? -16.030 -3.076 -1.422 1.00 94.44 198 LEU A CA 1
ATOM 1557 C C . LEU A 1 198 ? -16.475 -3.543 -0.033 1.00 94.44 198 LEU A C 1
ATOM 1559 O O . LEU A 1 198 ? -17.359 -2.937 0.569 1.00 94.44 198 LEU A O 1
ATOM 1563 N N . ASN A 1 199 ? -15.832 -4.574 0.517 1.00 96.19 199 ASN A N 1
ATOM 1564 C CA . ASN A 1 199 ? -16.192 -5.094 1.831 1.00 96.19 199 ASN A CA 1
ATOM 1565 C C . ASN A 1 199 ? -15.896 -4.086 2.954 1.00 96.19 199 ASN A C 1
ATOM 1567 O O . ASN A 1 199 ? -16.706 -3.955 3.872 1.00 96.19 199 ASN A O 1
ATOM 1571 N N . VAL A 1 200 ? -14.799 -3.319 2.878 1.00 97.75 200 VAL A N 1
ATOM 1572 C CA . VAL A 1 200 ? -14.514 -2.226 3.828 1.00 97.75 200 VAL A CA 1
ATOM 1573 C C . VAL A 1 200 ? -15.605 -1.156 3.767 1.00 97.75 200 VAL A C 1
ATOM 1575 O O . VAL A 1 200 ? -16.163 -0.791 4.807 1.00 97.75 200 VAL A O 1
ATOM 1578 N N . LEU A 1 201 ? -15.940 -0.679 2.564 1.00 97.12 201 LEU A N 1
ATOM 1579 C CA . LEU A 1 201 ? -16.938 0.373 2.360 1.00 97.12 201 LEU A CA 1
ATOM 1580 C C . LEU A 1 201 ? -18.328 -0.071 2.817 1.00 97.12 201 LEU A C 1
ATOM 1582 O O . LEU A 1 201 ? -18.977 0.655 3.567 1.00 97.12 201 LEU A O 1
ATOM 1586 N N . LEU A 1 202 ? -18.766 -1.275 2.446 1.00 95.12 202 LEU A N 1
ATOM 1587 C CA . LEU A 1 202 ? -20.053 -1.825 2.876 1.00 95.12 202 LEU A CA 1
ATOM 1588 C C . LEU A 1 202 ? -20.085 -2.082 4.387 1.00 95.12 202 LEU A C 1
ATOM 1590 O O . LEU A 1 202 ? -21.099 -1.817 5.040 1.00 95.12 202 LEU A O 1
ATOM 1594 N N . THR A 1 203 ? -18.972 -2.541 4.972 1.00 95.88 203 THR A N 1
ATOM 1595 C CA . THR A 1 203 ? -18.864 -2.742 6.422 1.00 95.88 203 THR A CA 1
ATOM 1596 C C . THR A 1 203 ? -19.043 -1.426 7.174 1.00 95.88 203 THR A C 1
ATOM 1598 O O . THR A 1 203 ? -19.877 -1.355 8.083 1.00 95.88 203 THR A O 1
ATOM 1601 N N . ALA A 1 204 ? -18.330 -0.379 6.749 1.00 96.81 204 ALA A N 1
ATOM 1602 C CA . ALA A 1 204 ? -18.421 0.965 7.314 1.00 96.81 204 ALA A CA 1
ATOM 1603 C C . ALA A 1 204 ? -19.797 1.611 7.084 1.00 96.81 204 ALA A C 1
ATOM 1605 O O . ALA A 1 204 ? -20.382 2.160 8.020 1.00 96.81 204 ALA A O 1
ATOM 1606 N N . TRP A 1 205 ? -20.334 1.503 5.865 1.00 95.31 205 TRP A N 1
ATOM 1607 C CA . TRP A 1 205 ? -21.625 2.068 5.481 1.00 95.31 205 TRP A CA 1
ATOM 1608 C C . TRP A 1 205 ? -22.757 1.493 6.317 1.00 95.31 205 TRP A C 1
ATOM 1610 O O . TRP A 1 205 ? -23.465 2.234 6.992 1.00 95.31 205 TRP A O 1
ATOM 1620 N N . VAL A 1 206 ? -22.904 0.168 6.339 1.00 92.88 206 VAL A N 1
ATOM 1621 C CA . VAL A 1 206 ? -23.948 -0.488 7.135 1.00 92.88 206 VAL A CA 1
ATOM 1622 C C . VAL A 1 206 ? -23.705 -0.275 8.627 1.00 92.88 206 VAL A C 1
ATOM 1624 O O . VAL A 1 206 ? -24.664 -0.089 9.378 1.00 92.88 206 VAL A O 1
ATOM 1627 N N . GLY A 1 207 ? -22.435 -0.201 9.037 1.00 93.94 207 GLY A N 1
ATOM 1628 C CA . GLY A 1 207 ? -22.030 0.156 10.389 1.00 93.94 207 GLY A CA 1
ATOM 1629 C C . GLY A 1 207 ? -22.657 1.457 10.882 1.00 93.94 207 GLY A C 1
ATOM 1630 O O . GLY A 1 207 ? -22.877 1.578 12.079 1.00 93.94 207 GLY A O 1
ATOM 1631 N N . ARG A 1 208 ? -23.041 2.410 10.016 1.00 92.94 208 ARG A N 1
ATOM 1632 C CA . ARG A 1 208 ? -23.700 3.667 10.427 1.00 92.94 208 ARG A CA 1
ATOM 1633 C C . ARG A 1 208 ? -24.932 3.459 11.322 1.00 92.94 208 ARG A C 1
ATOM 1635 O O . ARG A 1 208 ? -25.131 4.282 12.205 1.00 92.94 208 ARG A O 1
ATOM 1642 N N . HIS A 1 209 ? -25.658 2.349 11.164 1.00 92.12 209 HIS A N 1
ATOM 1643 C CA . HIS A 1 209 ? -26.873 2.031 11.928 1.00 92.12 209 HIS A CA 1
ATOM 1644 C C . HIS A 1 209 ? -26.606 1.447 13.327 1.00 92.12 209 HIS A C 1
ATOM 1646 O O . HIS A 1 209 ? -27.525 1.361 14.133 1.00 92.12 209 HIS A O 1
ATOM 1652 N N . VAL A 1 210 ? -25.364 1.063 13.642 1.00 95.50 210 VAL A N 1
ATOM 1653 C CA . VAL A 1 210 ? -25.002 0.578 14.982 1.00 95.50 210 VAL A CA 1
ATOM 1654 C C . VAL A 1 210 ? -24.994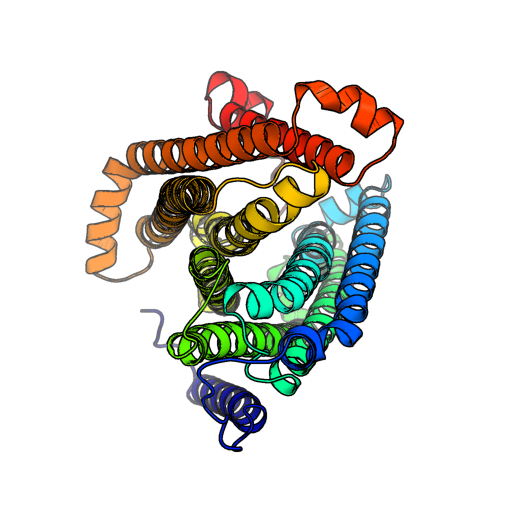 1.740 15.972 1.00 95.50 210 VAL A C 1
ATOM 1656 O O . VAL A 1 210 ? -24.344 2.763 15.724 1.00 95.50 210 VAL A O 1
ATOM 1659 N N . ARG A 1 211 ? -25.678 1.568 17.108 1.00 94.56 211 ARG A N 1
ATOM 1660 C CA . ARG A 1 211 ? -25.899 2.625 18.107 1.00 94.56 211 ARG A CA 1
ATOM 1661 C C . ARG A 1 211 ? -24.628 3.009 18.860 1.00 94.56 211 ARG A C 1
ATOM 1663 O O . ARG A 1 211 ? -24.349 4.190 19.045 1.00 94.56 211 ARG A O 1
ATOM 1670 N N . VAL A 1 212 ? -23.853 2.018 19.300 1.00 94.19 212 VAL A N 1
ATOM 1671 C CA . VAL A 1 212 ? -22.667 2.218 20.149 1.00 94.19 212 VAL A CA 1
ATOM 1672 C C . VAL A 1 212 ? -21.423 1.747 19.409 1.00 94.19 212 VAL A C 1
ATOM 1674 O O . VAL A 1 212 ? -21.355 0.595 18.994 1.00 94.19 212 VAL A O 1
ATOM 1677 N N . LYS A 1 213 ? -20.436 2.636 19.244 1.00 95.12 213 LYS A N 1
ATOM 1678 C CA . LYS A 1 213 ? -19.162 2.353 18.557 1.00 95.12 213 LYS A CA 1
ATOM 1679 C C . LYS A 1 213 ? -17.992 2.919 19.356 1.00 95.12 213 LYS A C 1
ATOM 1681 O O . LYS A 1 213 ? -17.567 4.044 19.073 1.00 95.12 213 LYS A O 1
ATOM 1686 N N . PRO A 1 214 ? -17.446 2.169 20.327 1.00 91.81 214 PRO A N 1
ATOM 1687 C CA . PRO A 1 214 ? -16.371 2.664 21.189 1.00 91.81 214 PRO A CA 1
ATOM 1688 C C . PRO A 1 214 ? -15.164 3.191 20.397 1.00 91.81 214 PRO A C 1
ATOM 1690 O O . PRO A 1 214 ? -14.563 4.196 20.767 1.00 91.81 214 PRO A O 1
ATOM 1693 N N . TYR A 1 215 ? -14.874 2.570 19.249 1.00 96.00 215 TYR A N 1
ATOM 1694 C CA . TYR A 1 215 ? -13.765 2.925 18.360 1.00 96.00 215 TYR A CA 1
ATOM 1695 C C . TYR A 1 215 ? -14.217 3.485 17.003 1.00 96.00 215 TYR A C 1
ATOM 1697 O O . TYR A 1 215 ? -13.425 3.551 16.061 1.00 96.00 215 TYR A O 1
ATOM 1705 N N . GLY A 1 216 ? -15.467 3.949 16.888 1.00 95.88 216 GLY A N 1
ATOM 1706 C CA . GLY A 1 216 ? -16.048 4.397 15.615 1.00 95.88 216 GLY A CA 1
ATOM 1707 C C . GLY A 1 216 ? -15.260 5.515 14.926 1.00 95.88 216 GLY A C 1
ATOM 1708 O O . GLY A 1 216 ? -15.241 5.593 13.697 1.00 95.88 216 GLY A O 1
ATOM 1709 N N . TYR A 1 217 ? -14.538 6.333 15.700 1.00 95.62 217 TYR A N 1
ATOM 1710 C CA . TYR A 1 217 ? -13.676 7.408 15.203 1.00 95.62 217 TYR A CA 1
ATOM 1711 C C . TYR A 1 217 ? -12.457 6.920 14.397 1.00 95.62 217 TYR A C 1
ATOM 1713 O O . TYR A 1 217 ? -11.848 7.730 13.696 1.00 95.62 217 TYR A O 1
ATOM 1721 N N . LEU A 1 218 ? -12.099 5.632 14.475 1.00 97.56 218 LEU A N 1
ATOM 1722 C CA . LEU A 1 218 ? -11.013 5.024 13.696 1.00 97.56 218 LEU A CA 1
ATOM 1723 C C . LEU A 1 218 ? -11.466 4.543 12.311 1.00 97.56 218 LEU A C 1
ATOM 1725 O O . LEU A 1 218 ? -10.642 4.462 11.405 1.00 97.56 218 LEU A O 1
ATOM 1729 N N . THR A 1 219 ? -12.769 4.320 12.101 1.00 97.81 219 THR A N 1
ATOM 1730 C CA . THR A 1 219 ? -13.338 3.810 10.833 1.00 97.81 219 THR A CA 1
ATOM 1731 C C . THR A 1 219 ? -12.897 4.620 9.610 1.00 97.81 219 THR A C 1
ATOM 1733 O O . THR A 1 219 ? -12.613 4.061 8.554 1.00 97.81 219 THR A O 1
ATOM 1736 N N . LYS A 1 220 ? -12.783 5.947 9.752 1.00 97.75 220 LYS A N 1
ATOM 1737 C CA . LYS A 1 220 ? -12.357 6.845 8.666 1.00 97.75 220 LYS A CA 1
ATOM 1738 C C . LYS A 1 220 ? -10.958 6.539 8.127 1.00 97.75 220 LYS A C 1
ATOM 1740 O O . LYS A 1 220 ? -10.725 6.735 6.942 1.00 97.75 220 LYS A O 1
ATOM 1745 N N . PHE A 1 221 ? -10.044 6.044 8.962 1.00 98.12 221 PHE A N 1
ATOM 1746 C CA . PHE A 1 221 ? -8.709 5.653 8.513 1.00 98.12 221 PHE A CA 1
ATOM 1747 C C . PHE A 1 221 ? -8.785 4.419 7.616 1.00 98.12 221 PHE A C 1
ATOM 1749 O O . PHE A 1 221 ? -8.166 4.411 6.561 1.00 98.12 221 PHE A O 1
ATOM 1756 N N . SER A 1 222 ? -9.584 3.414 7.994 1.00 97.75 222 SER A N 1
ATOM 1757 C CA . SER A 1 222 ? -9.805 2.216 7.173 1.00 97.75 222 SER A CA 1
ATOM 1758 C C . SER A 1 222 ? -10.464 2.555 5.836 1.00 97.75 222 SER A C 1
ATOM 1760 O O . SER A 1 222 ? -10.052 2.029 4.809 1.00 97.75 222 SER A O 1
ATOM 1762 N N . VAL A 1 223 ? -11.442 3.469 5.827 1.00 98.19 223 VAL A N 1
ATOM 1763 C CA . VAL A 1 223 ? -12.104 3.918 4.590 1.00 98.19 223 VAL A CA 1
ATOM 1764 C C . VAL A 1 223 ? -11.131 4.658 3.672 1.00 98.19 223 VAL A C 1
ATOM 1766 O O . VAL A 1 223 ? -11.026 4.305 2.502 1.00 98.19 223 VAL A O 1
ATOM 1769 N N . VAL A 1 224 ? -10.389 5.647 4.187 1.00 98.31 224 VAL A N 1
ATOM 1770 C CA . VAL A 1 224 ? -9.393 6.382 3.384 1.00 98.31 224 VAL A CA 1
ATOM 1771 C C . VAL A 1 224 ? -8.298 5.448 2.877 1.00 98.31 224 VAL A C 1
ATOM 1773 O O . VAL A 1 224 ? -7.954 5.515 1.704 1.00 98.31 224 VAL A O 1
ATOM 1776 N N . SER A 1 225 ? -7.798 4.553 3.730 1.00 97.69 225 SER A N 1
ATOM 1777 C CA . SER A 1 225 ? -6.797 3.548 3.366 1.00 97.69 225 SER A CA 1
ATOM 1778 C C . SER A 1 225 ? -7.280 2.655 2.220 1.00 97.69 225 SER A C 1
ATOM 1780 O O . SER A 1 225 ? -6.583 2.508 1.217 1.00 97.69 225 SER A O 1
ATOM 1782 N N . ALA A 1 226 ? -8.498 2.113 2.321 1.00 97.38 226 ALA A N 1
ATOM 1783 C CA . ALA A 1 226 ? -9.074 1.278 1.273 1.00 97.38 226 ALA A CA 1
ATOM 1784 C C . ALA A 1 226 ? -9.256 2.051 -0.041 1.00 97.38 226 ALA A C 1
ATOM 1786 O O . ALA A 1 226 ? -8.859 1.563 -1.095 1.00 97.38 226 ALA A O 1
ATOM 1787 N N . LEU A 1 227 ? -9.786 3.275 0.009 1.00 97.06 227 LEU A N 1
ATOM 1788 C CA . LEU A 1 227 ? -9.942 4.109 -1.186 1.00 97.06 227 LEU A CA 1
ATOM 1789 C C . LEU A 1 227 ? -8.597 4.482 -1.818 1.00 97.06 227 LEU A C 1
ATOM 1791 O O . LEU A 1 227 ? -8.480 4.483 -3.037 1.00 97.06 227 LEU A O 1
ATOM 1795 N N . ALA A 1 228 ? -7.574 4.768 -1.017 1.00 97.19 228 ALA A N 1
ATOM 1796 C CA . ALA A 1 228 ? -6.243 5.068 -1.524 1.00 97.19 228 ALA A CA 1
ATOM 1797 C C . ALA A 1 228 ? -5.602 3.854 -2.213 1.00 97.19 228 ALA A C 1
ATOM 1799 O O . ALA A 1 228 ? -5.090 3.993 -3.320 1.00 97.19 228 ALA A O 1
ATOM 1800 N N . LEU A 1 229 ? -5.707 2.658 -1.620 1.00 94.06 229 LEU A N 1
ATOM 1801 C CA . LEU A 1 229 ? -5.258 1.412 -2.256 1.00 94.06 229 LEU A CA 1
ATOM 1802 C C . LEU A 1 229 ? -6.028 1.121 -3.551 1.00 94.06 229 LEU A C 1
ATOM 1804 O O . LEU A 1 229 ? -5.443 0.672 -4.536 1.00 94.06 229 LEU A O 1
ATOM 1808 N N . PHE A 1 230 ? -7.331 1.412 -3.581 1.00 91.25 230 PHE A N 1
ATOM 1809 C CA . PHE A 1 230 ? -8.138 1.313 -4.796 1.00 91.25 230 PHE A CA 1
ATOM 1810 C C . PHE A 1 230 ? -7.627 2.251 -5.891 1.00 91.25 230 PHE A C 1
ATOM 1812 O O . PHE A 1 230 ? -7.349 1.804 -7.001 1.00 91.25 230 PHE A O 1
ATOM 1819 N N . ILE A 1 231 ? -7.465 3.538 -5.566 1.00 93.25 231 ILE A N 1
ATOM 1820 C CA . ILE A 1 231 ? -6.976 4.561 -6.498 1.00 93.25 231 ILE A CA 1
ATOM 1821 C C . ILE A 1 231 ? -5.594 4.180 -7.021 1.00 93.25 231 ILE A C 1
ATOM 1823 O O . ILE A 1 231 ? -5.382 4.210 -8.228 1.00 93.25 231 ILE A O 1
ATOM 1827 N N . GLY A 1 232 ? -4.682 3.767 -6.140 1.00 92.62 232 GLY A N 1
ATOM 1828 C CA . GLY A 1 232 ? -3.355 3.317 -6.539 1.00 92.62 232 GLY A CA 1
ATOM 1829 C C . GLY A 1 232 ? -3.397 2.096 -7.452 1.00 92.62 232 GLY A C 1
ATOM 1830 O O . GLY A 1 232 ? -2.669 2.055 -8.431 1.00 92.62 232 GLY A O 1
ATOM 1831 N N . THR A 1 233 ? -4.296 1.141 -7.212 1.00 88.06 233 THR A N 1
ATOM 1832 C CA . THR A 1 233 ? -4.459 -0.035 -8.089 1.00 88.06 233 THR A CA 1
ATOM 1833 C C . THR A 1 233 ? -4.995 0.340 -9.462 1.00 88.06 233 THR A C 1
ATOM 1835 O O . THR A 1 233 ? -4.483 -0.132 -10.473 1.00 88.06 233 THR A O 1
ATOM 1838 N N . VAL A 1 234 ? -6.008 1.210 -9.515 1.00 86.06 234 VAL A N 1
ATOM 1839 C CA . VAL A 1 234 ? -6.537 1.733 -10.782 1.00 86.06 234 VAL A CA 1
ATOM 1840 C C . VAL A 1 234 ? -5.442 2.487 -11.531 1.00 86.06 234 VAL A C 1
ATOM 1842 O O . VAL A 1 234 ? -5.251 2.254 -12.721 1.00 86.06 234 VAL A O 1
ATOM 1845 N N . GLN A 1 235 ? -4.682 3.335 -10.837 1.00 89.81 235 GLN A N 1
ATOM 1846 C CA . GLN A 1 235 ? -3.540 4.028 -11.418 1.00 89.81 235 GLN A CA 1
ATOM 1847 C C . GLN A 1 235 ? -2.499 3.040 -11.960 1.00 89.81 235 GLN A C 1
ATOM 1849 O O . GLN A 1 235 ? -2.088 3.196 -13.104 1.00 89.81 235 GLN A O 1
ATOM 1854 N N . GLY A 1 236 ? -2.133 2.004 -11.204 1.00 86.00 236 GLY A N 1
ATOM 1855 C CA . GLY A 1 236 ? -1.199 0.970 -11.650 1.00 86.00 236 GLY A CA 1
ATOM 1856 C C . GLY A 1 236 ? -1.658 0.264 -12.928 1.00 86.00 236 GLY A C 1
ATOM 1857 O O . GLY A 1 236 ? -0.881 0.132 -13.869 1.00 86.00 236 GLY A O 1
ATOM 1858 N N . VAL A 1 237 ? -2.939 -0.115 -13.015 1.00 82.19 237 VAL A N 1
ATOM 1859 C CA . VAL A 1 237 ? -3.516 -0.706 -14.238 1.00 82.19 237 VAL A CA 1
ATOM 1860 C C . VAL A 1 237 ? -3.442 0.269 -15.412 1.00 82.19 237 VAL A C 1
ATOM 1862 O O . VAL A 1 237 ? -3.085 -0.131 -16.516 1.00 82.19 237 VAL A O 1
ATOM 1865 N N . LEU A 1 238 ? -3.751 1.548 -15.187 1.00 83.50 238 LEU A N 1
ATOM 1866 C CA . LEU A 1 238 ? -3.669 2.563 -16.236 1.00 83.50 238 LEU A CA 1
ATOM 1867 C C . LEU A 1 238 ? -2.228 2.774 -16.712 1.00 83.50 238 LEU A C 1
ATOM 1869 O O . LEU A 1 238 ? -2.018 2.919 -17.911 1.00 83.50 238 LEU A O 1
ATOM 1873 N N . GLN A 1 239 ? -1.242 2.766 -15.815 1.00 85.75 239 GLN A N 1
ATOM 1874 C CA . GLN A 1 239 ? 0.170 2.989 -16.145 1.00 85.75 239 GLN A CA 1
ATOM 1875 C C . GLN A 1 239 ? 0.765 1.887 -17.026 1.00 85.75 239 GLN A C 1
ATOM 1877 O O . GLN A 1 239 ? 1.621 2.177 -17.853 1.00 85.75 239 GLN A O 1
ATOM 1882 N N . VAL A 1 240 ? 0.298 0.642 -16.886 1.00 78.00 240 VAL A N 1
ATOM 1883 C CA . VAL A 1 240 ? 0.817 -0.497 -17.664 1.00 78.00 240 VAL A CA 1
ATOM 1884 C C . VAL A 1 240 ? 0.146 -0.674 -19.029 1.00 78.00 240 VAL A C 1
ATOM 1886 O O . VAL A 1 240 ? 0.533 -1.562 -19.793 1.00 78.00 240 VAL A O 1
ATOM 1889 N N . LEU A 1 241 ? -0.868 0.134 -19.361 1.00 78.31 241 LEU A N 1
ATOM 1890 C CA . LEU A 1 241 ? -1.442 0.131 -20.708 1.00 78.31 241 LEU A CA 1
ATOM 1891 C C . LEU A 1 241 ? -0.387 0.617 -21.714 1.00 78.31 241 LEU A C 1
ATOM 1893 O O . LEU A 1 241 ? 0.258 1.620 -21.417 1.00 78.31 241 LEU A O 1
ATOM 1897 N N . PRO A 1 242 ? -0.239 -0.017 -22.898 1.00 76.44 242 PRO A N 1
ATOM 1898 C CA . PRO A 1 242 ? 0.875 0.248 -23.817 1.00 76.44 242 PRO A CA 1
ATOM 1899 C C . PRO A 1 242 ? 1.134 1.740 -24.066 1.00 76.44 242 PRO A C 1
ATOM 1901 O O . PRO A 1 242 ? 2.179 2.250 -23.684 1.00 76.44 242 PRO A O 1
ATOM 1904 N N . ALA A 1 243 ? 0.123 2.477 -24.536 1.00 78.94 243 ALA A N 1
ATOM 1905 C CA . ALA A 1 243 ? 0.253 3.907 -24.823 1.00 78.94 243 ALA A CA 1
ATOM 1906 C C . ALA A 1 243 ? 0.603 4.769 -23.594 1.00 78.94 243 ALA A C 1
ATOM 1908 O O . ALA A 1 243 ? 1.267 5.797 -23.722 1.00 78.94 243 ALA A O 1
ATOM 1909 N N . ASN A 1 244 ? 0.152 4.375 -22.399 1.00 84.44 244 ASN A N 1
ATOM 1910 C CA . ASN A 1 244 ? 0.467 5.099 -21.169 1.00 84.44 244 ASN A CA 1
ATOM 1911 C C . ASN A 1 244 ? 1.883 4.779 -20.690 1.00 84.44 244 ASN A C 1
ATOM 1913 O O . ASN A 1 244 ? 2.574 5.693 -20.253 1.00 84.44 244 ASN A O 1
ATOM 1917 N N . ALA A 1 245 ? 2.320 3.524 -20.798 1.00 82.00 245 ALA A N 1
ATOM 1918 C CA . ALA A 1 245 ? 3.681 3.112 -20.473 1.00 82.00 245 ALA A CA 1
ATOM 1919 C C . ALA A 1 245 ? 4.696 3.810 -21.391 1.00 82.00 245 ALA A C 1
ATOM 1921 O O . ALA A 1 245 ? 5.672 4.379 -20.903 1.00 82.00 245 ALA A O 1
ATOM 1922 N N . ASP A 1 246 ? 4.414 3.853 -22.696 1.00 82.50 246 ASP A N 1
ATOM 1923 C CA . ASP A 1 246 ? 5.252 4.535 -23.685 1.00 82.50 246 ASP A CA 1
ATOM 1924 C C . ASP A 1 246 ? 5.306 6.044 -23.415 1.00 82.50 246 ASP A C 1
ATOM 1926 O O . ASP A 1 246 ? 6.381 6.644 -23.424 1.00 82.50 246 ASP A O 1
ATOM 1930 N N . TRP A 1 247 ? 4.164 6.668 -23.091 1.00 88.56 247 TRP A N 1
ATOM 1931 C CA . TRP A 1 247 ? 4.132 8.081 -22.705 1.00 88.56 247 TRP A CA 1
ATOM 1932 C C . TRP A 1 247 ? 4.899 8.351 -21.404 1.00 88.56 247 TRP A C 1
ATOM 1934 O O . TRP A 1 247 ? 5.657 9.317 -21.346 1.00 88.56 247 TRP A O 1
ATOM 1944 N N . ILE A 1 248 ? 4.730 7.521 -20.367 1.00 88.00 248 ILE A N 1
ATOM 1945 C CA . ILE A 1 248 ? 5.459 7.657 -19.094 1.00 88.00 248 ILE A CA 1
ATOM 1946 C C . ILE A 1 248 ? 6.962 7.599 -19.359 1.00 88.00 248 ILE A C 1
ATOM 1948 O O . ILE A 1 248 ? 7.703 8.428 -18.836 1.00 88.00 248 ILE A O 1
ATOM 1952 N N . HIS A 1 249 ? 7.404 6.662 -20.196 1.00 83.69 249 HIS A N 1
ATOM 1953 C CA . HIS A 1 249 ? 8.807 6.539 -20.563 1.00 83.69 249 HIS A CA 1
ATOM 1954 C C . HIS A 1 249 ? 9.302 7.781 -21.324 1.00 83.69 249 HIS A C 1
ATOM 1956 O O . HIS A 1 249 ? 10.269 8.417 -20.906 1.00 83.69 249 HIS A O 1
ATOM 1962 N N . ALA A 1 250 ? 8.571 8.215 -22.356 1.00 85.75 250 ALA A N 1
ATOM 1963 C CA . ALA A 1 250 ? 8.904 9.402 -23.145 1.00 85.75 250 ALA A CA 1
ATOM 1964 C C . ALA A 1 250 ? 8.877 10.715 -22.333 1.00 85.75 250 ALA A C 1
ATOM 1966 O O . ALA A 1 250 ? 9.595 11.663 -22.648 1.00 85.75 250 ALA A O 1
ATOM 1967 N N . ALA A 1 251 ? 8.073 10.787 -21.268 1.00 88.00 251 ALA A N 1
ATOM 1968 C CA . ALA A 1 251 ? 7.998 11.940 -20.371 1.00 88.00 251 ALA A CA 1
ATOM 1969 C C . ALA A 1 251 ? 9.220 12.072 -19.434 1.00 88.00 251 ALA A C 1
ATOM 1971 O O . ALA A 1 251 ? 9.315 13.048 -18.675 1.00 88.00 251 ALA A O 1
ATOM 1972 N N . GLY A 1 252 ? 10.145 11.104 -19.449 1.00 88.81 252 GLY A N 1
ATOM 1973 C CA . GLY A 1 252 ? 11.392 11.117 -18.687 1.00 88.81 252 GLY A CA 1
ATOM 1974 C C . GLY A 1 252 ? 11.162 11.366 -17.194 1.00 88.81 252 GLY A C 1
ATOM 1975 O O . GLY A 1 252 ? 10.377 10.686 -16.532 1.00 88.81 252 GLY A O 1
ATOM 1976 N N . LYS A 1 253 ? 11.804 12.405 -16.644 1.00 87.25 253 LYS A N 1
ATOM 1977 C CA . LYS A 1 253 ? 11.657 12.787 -15.227 1.00 87.25 253 LYS A CA 1
ATOM 1978 C C . LYS A 1 253 ? 10.202 13.036 -14.805 1.00 87.25 253 LYS A C 1
ATOM 1980 O O . LYS A 1 253 ? 9.846 12.772 -13.659 1.00 87.25 253 LYS A O 1
ATOM 1985 N N . PHE A 1 254 ? 9.353 13.563 -15.687 1.00 91.81 254 PHE A N 1
ATOM 1986 C CA . PHE A 1 254 ? 7.946 13.804 -15.351 1.00 91.81 254 PHE A CA 1
ATOM 1987 C C . PHE A 1 254 ? 7.115 12.522 -15.402 1.00 91.81 254 PHE A C 1
ATOM 1989 O O . PHE A 1 254 ? 6.171 12.386 -14.624 1.00 91.81 254 PHE A O 1
ATOM 1996 N N . GLY A 1 255 ? 7.527 11.545 -16.212 1.00 90.38 255 GLY A N 1
ATOM 1997 C CA . GLY A 1 255 ? 7.048 10.170 -16.116 1.00 90.38 255 GLY A CA 1
ATOM 1998 C C . GLY A 1 255 ? 7.281 9.587 -14.724 1.00 90.38 255 GLY A C 1
ATOM 1999 O O . GLY A 1 255 ? 6.338 9.084 -14.115 1.00 90.38 255 GLY A O 1
ATOM 2000 N N . GLN A 1 256 ? 8.480 9.795 -14.159 1.00 89.81 256 GLN A N 1
ATOM 2001 C CA . GLN A 1 256 ? 8.844 9.328 -12.808 1.00 89.81 256 GLN A CA 1
ATOM 2002 C C . GLN A 1 256 ? 7.931 9.866 -11.698 1.00 89.81 256 GLN A C 1
ATOM 2004 O O . GLN A 1 256 ? 7.709 9.210 -10.677 1.00 89.81 256 GLN A O 1
ATOM 2009 N N . TYR A 1 257 ? 7.380 11.070 -11.881 1.00 93.19 257 TYR A N 1
ATOM 2010 C CA . TYR A 1 257 ? 6.437 11.655 -10.926 1.00 93.19 257 TYR A CA 1
ATOM 2011 C C . TYR A 1 257 ? 5.115 10.882 -10.899 1.00 93.19 257 TYR A C 1
ATOM 2013 O O . TYR A 1 257 ? 4.498 10.752 -9.839 1.00 93.19 257 TYR A O 1
ATOM 2021 N N . VAL A 1 258 ? 4.700 10.338 -12.043 1.00 92.62 258 VAL A N 1
ATOM 2022 C CA . VAL A 1 258 ? 3.522 9.479 -12.159 1.00 92.62 258 VAL A CA 1
ATOM 2023 C C . VAL A 1 258 ? 3.875 8.069 -11.672 1.00 92.62 258 VAL A C 1
ATOM 2025 O O . VAL A 1 258 ? 3.292 7.613 -10.685 1.00 92.62 258 VAL A O 1
ATOM 2028 N N . ASP A 1 259 ? 4.861 7.422 -12.296 1.00 89.00 259 ASP A N 1
ATOM 2029 C CA . ASP A 1 259 ? 5.363 6.084 -11.958 1.00 89.00 259 ASP A CA 1
ATOM 2030 C C . ASP A 1 259 ? 6.890 6.102 -11.766 1.00 89.00 259 ASP A C 1
ATOM 2032 O O . ASP A 1 259 ? 7.593 6.414 -12.722 1.00 89.00 259 ASP A O 1
ATOM 2036 N N . PRO A 1 260 ? 7.439 5.783 -10.577 1.00 86.12 260 PRO A N 1
ATOM 2037 C CA . PRO A 1 260 ? 6.763 5.146 -9.446 1.00 86.12 260 PRO A CA 1
ATOM 2038 C C . PRO A 1 260 ? 6.241 6.100 -8.368 1.00 86.12 260 PRO A C 1
ATOM 2040 O O . PRO A 1 260 ? 5.531 5.647 -7.473 1.00 86.12 260 PRO A O 1
ATOM 2043 N N . ILE A 1 261 ? 6.575 7.398 -8.388 1.00 90.38 261 ILE A N 1
ATOM 2044 C CA . ILE A 1 261 ? 6.471 8.233 -7.176 1.00 90.38 261 ILE A CA 1
ATOM 2045 C C . ILE A 1 261 ? 5.025 8.387 -6.687 1.00 90.38 261 ILE A C 1
ATOM 2047 O O . ILE A 1 261 ? 4.726 8.004 -5.554 1.00 90.38 261 ILE A O 1
ATOM 2051 N N . SER A 1 262 ? 4.119 8.945 -7.498 1.00 94.56 262 SER A N 1
ATOM 2052 C CA . SER A 1 262 ? 2.735 9.172 -7.051 1.00 94.56 262 SER A CA 1
ATOM 2053 C C . SER A 1 262 ? 1.986 7.858 -6.790 1.00 94.56 262 SER A C 1
ATOM 2055 O O . SER A 1 262 ? 1.299 7.744 -5.774 1.00 94.56 262 SER A O 1
ATOM 2057 N N . HIS A 1 263 ? 2.182 6.846 -7.641 1.00 93.69 263 HIS A N 1
ATOM 2058 C CA . HIS A 1 263 ? 1.560 5.527 -7.504 1.00 93.69 263 HIS A CA 1
ATOM 2059 C C . HIS A 1 263 ? 1.991 4.817 -6.213 1.00 93.69 263 HIS A C 1
ATOM 2061 O O . HIS A 1 263 ? 1.152 4.383 -5.417 1.00 93.69 263 HIS A O 1
ATOM 2067 N N . ALA A 1 264 ? 3.297 4.740 -5.955 1.00 91.38 264 ALA A N 1
ATOM 2068 C CA . ALA A 1 264 ? 3.800 4.174 -4.713 1.00 91.38 264 ALA A CA 1
ATOM 2069 C C . ALA A 1 264 ? 3.330 5.005 -3.513 1.00 91.38 264 ALA A C 1
ATOM 2071 O O . ALA A 1 264 ? 2.959 4.441 -2.487 1.00 91.38 264 ALA A O 1
ATOM 2072 N N . HIS A 1 265 ? 3.273 6.334 -3.629 1.00 95.00 265 HIS A N 1
ATOM 2073 C CA . HIS A 1 265 ? 2.839 7.194 -2.533 1.00 95.00 265 HIS A CA 1
ATOM 2074 C C . HIS A 1 265 ? 1.394 6.923 -2.093 1.00 95.00 265 HIS A C 1
ATOM 2076 O O . HIS A 1 265 ? 1.151 6.717 -0.900 1.00 95.00 265 HIS A O 1
ATOM 2082 N N . ILE A 1 266 ? 0.438 6.903 -3.030 1.00 96.81 266 ILE A N 1
ATOM 2083 C CA . ILE A 1 266 ? -0.975 6.680 -2.693 1.00 96.81 266 ILE A CA 1
ATOM 2084 C C . ILE A 1 266 ? -1.184 5.291 -2.073 1.00 96.81 266 ILE A C 1
ATOM 2086 O O . ILE A 1 266 ? -1.922 5.168 -1.100 1.00 96.81 266 ILE A O 1
ATOM 2090 N N . ASN A 1 267 ? -0.467 4.264 -2.540 1.00 94.56 267 ASN A N 1
ATOM 2091 C CA . ASN A 1 267 ? -0.561 2.913 -1.983 1.00 94.56 267 ASN A CA 1
ATOM 2092 C C . ASN A 1 267 ? 0.135 2.779 -0.617 1.00 94.56 267 ASN A C 1
ATOM 2094 O O . ASN A 1 267 ? -0.469 2.320 0.353 1.00 94.56 267 ASN A O 1
ATOM 2098 N N . LEU A 1 268 ? 1.405 3.177 -0.518 1.00 92.75 268 LEU A N 1
ATOM 2099 C CA . LEU A 1 268 ? 2.228 2.972 0.676 1.00 92.75 268 LEU A CA 1
ATOM 2100 C C . LEU A 1 268 ? 1.848 3.939 1.801 1.00 92.75 268 LEU A C 1
ATOM 2102 O O . LEU A 1 268 ? 1.664 3.531 2.947 1.00 92.75 268 LEU A O 1
ATOM 2106 N N . VAL A 1 269 ? 1.744 5.231 1.493 1.00 93.50 269 VAL A N 1
ATOM 2107 C CA . VAL A 1 269 ? 1.562 6.267 2.514 1.00 93.50 269 VAL A CA 1
ATOM 2108 C C . VAL A 1 269 ? 0.081 6.478 2.790 1.00 93.50 269 VAL A C 1
ATOM 2110 O O . VAL A 1 269 ? -0.368 6.264 3.917 1.00 93.50 269 VAL A O 1
ATOM 2113 N N . THR A 1 270 ? -0.708 6.848 1.781 1.00 96.12 270 THR A N 1
ATOM 2114 C CA . THR A 1 270 ? -2.138 7.108 2.003 1.00 96.12 270 THR A CA 1
ATOM 2115 C C . THR A 1 270 ? -2.915 5.819 2.272 1.00 96.12 270 THR A C 1
ATOM 2117 O O . THR A 1 270 ? -3.798 5.803 3.124 1.00 96.12 270 THR A O 1
ATOM 2120 N N . GLY A 1 271 ? -2.574 4.732 1.582 1.00 95.00 271 GLY A N 1
ATOM 2121 C CA . GLY A 1 271 ? -3.135 3.406 1.799 1.00 95.00 271 GLY A CA 1
ATOM 2122 C C . GLY A 1 271 ? -2.645 2.805 3.109 1.00 95.00 271 GLY A C 1
ATOM 2123 O O . GLY A 1 271 ? -3.376 2.779 4.099 1.00 95.00 271 GLY A O 1
ATOM 2124 N N . MET A 1 272 ? -1.401 2.327 3.146 1.00 93.94 272 MET A N 1
ATOM 2125 C CA . MET A 1 272 ? -0.926 1.516 4.272 1.00 93.94 272 MET A CA 1
ATOM 2126 C C . MET A 1 272 ? -0.630 2.310 5.551 1.00 93.94 272 MET A C 1
ATOM 2128 O O . MET A 1 272 ? -1.070 1.899 6.630 1.00 93.94 272 MET A O 1
ATOM 2132 N N . MET A 1 273 ? 0.075 3.446 5.482 1.00 92.88 273 MET A N 1
ATOM 2133 C CA . MET A 1 273 ? 0.450 4.186 6.702 1.00 92.88 273 MET A CA 1
ATOM 2134 C C . MET A 1 273 ? -0.754 4.803 7.423 1.00 92.88 273 MET A C 1
ATOM 2136 O O . MET A 1 273 ? -0.777 4.832 8.655 1.00 92.88 273 MET A O 1
ATOM 2140 N N . VAL A 1 274 ? -1.787 5.240 6.696 1.00 95.81 274 VAL A N 1
ATOM 2141 C CA . VAL A 1 274 ? -3.035 5.734 7.308 1.00 95.81 274 VAL A CA 1
ATOM 2142 C C . VAL A 1 274 ? -3.743 4.618 8.081 1.00 95.81 274 VAL A C 1
ATOM 2144 O O . VAL A 1 274 ? -4.130 4.822 9.230 1.00 95.81 274 VAL A O 1
ATOM 2147 N N . SER A 1 275 ? -3.872 3.412 7.526 1.00 94.44 275 SER A N 1
ATOM 2148 C CA . SER A 1 275 ? -4.412 2.278 8.292 1.00 94.44 275 SER A CA 1
ATOM 2149 C C . SER A 1 275 ? -3.525 1.903 9.479 1.00 94.44 275 SER A C 1
ATOM 2151 O O . SER A 1 275 ? -4.040 1.696 10.579 1.00 94.44 275 SER A O 1
ATOM 2153 N N . LEU A 1 276 ? -2.198 1.910 9.307 1.00 91.75 276 LEU A N 1
ATOM 2154 C CA . LEU A 1 276 ? -1.251 1.622 10.385 1.00 91.75 276 LEU A CA 1
ATOM 2155 C C . LEU A 1 276 ? -1.403 2.613 11.549 1.00 91.75 276 LEU A C 1
ATOM 2157 O O . LEU A 1 276 ? -1.350 2.218 12.712 1.00 91.75 276 LEU A O 1
ATOM 2161 N N . ALA A 1 277 ? -1.684 3.885 11.256 1.00 93.12 277 ALA A N 1
ATOM 2162 C CA . ALA A 1 277 ? -1.993 4.891 12.267 1.00 93.12 277 ALA A CA 1
ATOM 2163 C C . ALA A 1 277 ? -3.230 4.531 13.105 1.00 93.12 277 ALA A C 1
ATOM 2165 O O . ALA A 1 277 ? -3.196 4.662 14.330 1.00 93.12 277 ALA A O 1
ATOM 2166 N N . ALA A 1 278 ? -4.304 4.026 12.492 1.00 93.94 278 ALA A N 1
ATOM 2167 C CA . ALA A 1 278 ? -5.458 3.538 13.249 1.00 93.94 278 ALA A CA 1
ATOM 2168 C C . ALA A 1 278 ? -5.126 2.301 14.085 1.00 93.94 278 ALA A C 1
ATOM 2170 O O . ALA A 1 278 ? -5.568 2.195 15.230 1.00 93.94 278 ALA A O 1
ATOM 2171 N N . PHE A 1 279 ? -4.316 1.394 13.542 1.00 90.38 279 PHE A N 1
ATOM 2172 C CA . PHE A 1 279 ? -3.907 0.178 14.242 1.00 90.38 279 PHE A CA 1
ATOM 2173 C C . PHE A 1 279 ? -3.094 0.523 15.483 1.00 90.38 279 PHE A C 1
ATOM 2175 O O . PHE A 1 279 ? -3.317 -0.040 16.550 1.00 90.38 279 PHE A O 1
ATOM 2182 N N . LEU A 1 280 ? -2.219 1.518 15.381 1.00 88.38 280 LEU A N 1
ATOM 2183 C CA . LEU A 1 280 ? -1.463 2.036 16.510 1.00 88.38 280 LEU A CA 1
ATOM 2184 C C . LEU A 1 280 ? -2.339 2.683 17.569 1.00 88.38 280 LEU A C 1
ATOM 2186 O O . LEU A 1 280 ? -2.176 2.403 18.753 1.00 88.38 280 LEU A O 1
ATOM 2190 N N . LEU A 1 281 ? -3.285 3.525 17.157 1.00 92.00 281 LEU A N 1
ATOM 2191 C CA . LEU A 1 281 ? -4.224 4.151 18.086 1.00 92.00 281 LEU A CA 1
ATOM 2192 C C . LEU A 1 281 ? -5.096 3.117 18.810 1.00 92.00 281 LEU A C 1
ATOM 2194 O O . LEU A 1 281 ? -5.548 3.381 19.923 1.00 92.00 281 LEU A O 1
ATOM 2198 N N . TYR A 1 282 ? -5.302 1.947 18.205 1.00 93.12 282 TYR A N 1
ATOM 2199 C CA . TYR A 1 282 ? -5.991 0.827 18.828 1.00 93.12 282 TYR A CA 1
ATOM 2200 C C . TYR A 1 282 ? -5.073 -0.016 19.732 1.00 93.12 282 TYR A C 1
ATOM 2202 O O . TYR A 1 282 ? -5.402 -0.260 20.893 1.00 93.12 282 TYR A O 1
ATOM 2210 N N . PHE A 1 283 ? -3.922 -0.472 19.239 1.00 91.88 283 PHE A N 1
ATOM 2211 C CA . PHE A 1 283 ? -3.076 -1.442 19.937 1.00 91.88 283 PHE A CA 1
ATOM 2212 C C . PHE A 1 283 ? -2.078 -0.824 20.923 1.00 91.88 283 PHE A C 1
ATOM 2214 O O . PHE A 1 283 ? -1.835 -1.412 21.974 1.00 91.88 283 PHE A O 1
ATOM 2221 N N . ALA A 1 284 ? -1.509 0.351 20.640 1.00 88.62 284 ALA A N 1
ATOM 2222 C CA . ALA A 1 284 ? -0.463 0.933 21.486 1.00 88.62 284 ALA A CA 1
ATOM 2223 C C . ALA A 1 284 ? -0.906 1.170 22.948 1.00 88.62 284 ALA A C 1
ATOM 2225 O O . ALA A 1 284 ? -0.143 0.806 23.845 1.00 88.62 284 ALA A O 1
ATOM 2226 N N . PRO A 1 285 ? -2.127 1.683 23.230 1.00 86.62 285 PRO A N 1
ATOM 2227 C CA . PRO A 1 285 ? -2.654 1.762 24.598 1.00 86.62 285 PRO A CA 1
ATOM 2228 C C . PRO A 1 285 ? -2.668 0.406 25.319 1.00 86.62 285 PRO A C 1
ATOM 2230 O O . PRO A 1 285 ? -2.299 0.316 26.489 1.00 86.62 285 PRO A O 1
ATOM 2233 N N . ARG A 1 286 ? -3.041 -0.660 24.598 1.00 89.00 286 ARG A N 1
ATOM 2234 C CA . ARG A 1 286 ? -3.155 -2.027 25.125 1.00 89.00 286 ARG A CA 1
ATOM 2235 C C . ARG A 1 286 ? -1.788 -2.634 25.422 1.00 89.00 286 ARG A C 1
ATOM 2237 O O . ARG A 1 286 ? -1.607 -3.224 26.479 1.00 89.00 286 ARG A O 1
ATOM 2244 N N . PHE A 1 287 ? -0.803 -2.431 24.546 1.00 86.12 287 PHE A N 1
ATOM 2245 C CA . PHE A 1 287 ? 0.564 -2.912 24.781 1.00 86.12 287 PHE A CA 1
ATOM 2246 C C . PHE A 1 287 ? 1.258 -2.209 25.949 1.00 86.12 287 PHE A C 1
ATOM 2248 O O . PHE A 1 287 ? 2.101 -2.807 26.611 1.00 86.12 287 PHE A O 1
ATOM 2255 N N . ALA A 1 288 ? 0.917 -0.945 26.197 1.00 79.38 288 ALA A N 1
ATOM 2256 C CA . ALA A 1 288 ? 1.491 -0.164 27.286 1.00 79.38 288 ALA A CA 1
ATOM 2257 C C . ALA A 1 288 ? 0.713 -0.279 28.609 1.00 79.38 288 ALA A C 1
ATOM 2259 O O . ALA A 1 288 ? 1.140 0.320 29.597 1.00 79.38 288 ALA A O 1
ATOM 2260 N N . GLY A 1 289 ? -0.430 -0.981 28.634 1.00 79.94 289 GLY A N 1
ATOM 2261 C CA . GLY A 1 289 ? -1.331 -1.024 29.793 1.00 79.94 289 GLY A CA 1
ATOM 2262 C C . GLY A 1 289 ? -1.877 0.357 30.181 1.00 79.94 289 GLY A C 1
ATOM 2263 O O . GLY A 1 289 ? -2.084 0.638 31.358 1.00 79.94 289 GLY A O 1
ATOM 2264 N N . ARG A 1 290 ? -2.030 1.260 29.204 1.00 80.12 290 ARG A N 1
ATOM 2265 C CA . ARG A 1 290 ? -2.425 2.661 29.402 1.00 80.12 290 ARG A CA 1
ATOM 2266 C C . ARG A 1 290 ? -3.623 2.987 28.536 1.00 80.12 290 ARG A C 1
ATOM 2268 O O . ARG A 1 290 ? -3.464 3.466 27.414 1.00 80.12 290 ARG A O 1
ATOM 2275 N N . GLU A 1 291 ? -4.818 2.760 29.060 1.00 80.62 291 GLU A N 1
ATOM 2276 C CA . GLU A 1 291 ? -6.026 3.210 28.382 1.00 80.62 291 GLU A CA 1
ATOM 2277 C C . GLU A 1 291 ? -6.159 4.732 28.470 1.00 80.62 291 GLU A C 1
ATOM 2279 O O . GLU A 1 291 ? -5.976 5.351 29.519 1.00 80.62 291 GLU A O 1
ATOM 2284 N N . LEU A 1 292 ? -6.442 5.354 27.329 1.00 84.06 292 LEU A N 1
ATOM 2285 C CA . LEU A 1 292 ? -6.787 6.766 27.279 1.00 84.06 292 LEU A CA 1
ATOM 2286 C C . LEU A 1 292 ? -8.282 6.924 27.530 1.00 84.06 292 LEU A C 1
ATOM 2288 O O . LEU A 1 292 ? -9.080 6.158 26.993 1.00 84.06 292 LEU A O 1
ATOM 2292 N N . ALA A 1 293 ? -8.660 7.993 28.233 1.00 89.25 293 ALA A N 1
ATOM 2293 C CA . ALA A 1 293 ? -10.052 8.421 28.282 1.00 89.25 293 ALA A CA 1
ATOM 2294 C C . ALA A 1 293 ? -10.617 8.559 26.846 1.00 89.25 293 ALA A C 1
ATOM 2296 O O . ALA A 1 293 ? -9.910 9.102 25.980 1.00 89.25 293 ALA A O 1
ATOM 2297 N N . PRO A 1 294 ? -11.865 8.125 26.575 1.00 89.25 294 PRO A N 1
ATOM 2298 C CA . PRO A 1 294 ? -12.429 8.080 25.221 1.00 89.25 294 PRO A CA 1
ATOM 2299 C C . PRO A 1 294 ? -12.290 9.395 24.436 1.00 89.25 294 PRO A C 1
ATOM 2301 O O . PRO A 1 294 ? -11.859 9.398 23.280 1.00 89.25 294 PRO A O 1
ATOM 2304 N N . ASP A 1 295 ? -12.538 10.536 25.083 1.00 91.31 295 ASP A N 1
ATOM 2305 C CA . ASP A 1 295 ? -12.422 11.856 24.449 1.00 91.31 295 ASP A CA 1
ATOM 2306 C C . ASP A 1 295 ? -10.979 12.243 24.113 1.00 91.31 295 ASP A C 1
ATOM 2308 O O . ASP A 1 295 ? -10.709 12.918 23.114 1.00 91.31 295 ASP A O 1
ATOM 2312 N N . ALA A 1 296 ? -10.014 11.828 24.937 1.00 91.62 296 ALA A N 1
ATOM 2313 C CA . ALA A 1 296 ? -8.599 12.041 24.656 1.00 91.62 296 ALA A CA 1
ATOM 2314 C C . ALA A 1 296 ? -8.139 11.176 23.474 1.00 91.62 296 ALA A C 1
ATOM 2316 O O . ALA A 1 296 ? -7.419 11.669 22.602 1.00 91.62 296 ALA A O 1
ATOM 2317 N N . ALA A 1 297 ? -8.595 9.920 23.406 1.00 91.94 297 ALA A N 1
ATOM 2318 C CA . ALA A 1 297 ? -8.311 9.020 22.292 1.00 91.94 297 ALA A CA 1
ATOM 2319 C C . ALA A 1 297 ? -8.882 9.563 20.972 1.00 91.94 297 ALA A C 1
ATOM 2321 O O . ALA A 1 297 ? -8.156 9.676 19.981 1.00 91.94 297 ALA A O 1
ATOM 2322 N N . ARG A 1 298 ? -10.146 10.009 20.978 1.00 94.50 298 ARG A N 1
ATOM 2323 C CA . ARG A 1 298 ? -10.808 10.609 19.811 1.00 94.50 298 ARG A CA 1
ATOM 2324 C C . ARG A 1 298 ? -10.108 11.881 19.332 1.00 94.50 298 ARG A C 1
ATOM 2326 O O . ARG A 1 298 ? -9.884 12.036 18.132 1.00 94.50 298 ARG A O 1
ATOM 2333 N N . ARG A 1 299 ? -9.729 12.787 20.243 1.00 94.06 299 ARG A N 1
ATOM 2334 C CA . ARG A 1 299 ? -9.000 14.022 19.893 1.00 94.06 299 ARG A CA 1
ATOM 2335 C C . ARG A 1 299 ? -7.652 13.725 19.243 1.00 94.06 299 ARG A C 1
ATOM 2337 O O . ARG A 1 299 ? -7.349 14.297 18.198 1.00 94.06 299 ARG A O 1
ATOM 2344 N N . ARG A 1 300 ? -6.877 12.795 19.810 1.00 92.44 300 ARG A N 1
ATOM 2345 C CA . ARG A 1 300 ? -5.592 12.368 19.231 1.00 92.44 300 ARG A CA 1
ATOM 2346 C C . ARG A 1 300 ? -5.769 11.741 17.854 1.00 92.44 300 ARG A C 1
ATOM 2348 O O . ARG A 1 300 ? -5.065 12.122 16.926 1.00 92.44 300 ARG A O 1
ATOM 2355 N N . ALA A 1 301 ? -6.746 10.848 17.702 1.00 94.81 301 ALA A N 1
ATOM 2356 C CA . ALA A 1 301 ? -7.059 10.237 16.416 1.00 94.81 301 ALA A CA 1
ATOM 2357 C C . ALA A 1 301 ? -7.462 11.276 15.362 1.00 94.81 301 ALA A C 1
ATOM 2359 O O . ALA A 1 301 ? -7.019 11.208 14.221 1.00 94.81 301 ALA A O 1
ATOM 2360 N N . ASN A 1 302 ? -8.268 12.271 15.737 1.00 95.69 302 ASN A N 1
ATOM 2361 C CA . ASN A 1 302 ? -8.654 13.351 14.835 1.00 95.69 302 ASN A CA 1
ATOM 2362 C C . ASN A 1 302 ? -7.469 14.222 14.420 1.00 95.69 302 ASN A C 1
ATOM 2364 O O . ASN A 1 302 ? -7.331 14.495 13.233 1.00 95.69 302 ASN A O 1
ATOM 2368 N N . SER A 1 303 ? -6.619 14.619 15.368 1.00 93.62 303 SER A N 1
ATOM 2369 C CA . SER A 1 303 ? -5.412 15.397 15.076 1.00 93.62 303 SER A CA 1
ATOM 2370 C C . SER A 1 303 ? -4.484 14.646 14.121 1.00 93.62 303 SER A C 1
ATOM 2372 O O . SER A 1 303 ? -4.053 15.213 13.120 1.00 93.62 303 SER A O 1
ATOM 2374 N N . LEU A 1 304 ? -4.242 13.356 14.371 1.00 94.31 304 LEU A N 1
ATOM 2375 C CA . LEU A 1 304 ? -3.405 12.536 13.500 1.00 94.31 304 LEU A CA 1
ATOM 2376 C C . LEU A 1 304 ? -4.020 12.359 12.106 1.00 94.31 304 LEU A C 1
ATOM 2378 O O . LEU A 1 304 ? -3.333 12.519 11.105 1.00 94.31 304 LEU A O 1
ATOM 2382 N N . PHE A 1 305 ? -5.324 12.085 12.029 1.00 96.38 305 PHE A N 1
ATOM 2383 C CA . PHE A 1 305 ? -6.023 11.938 10.752 1.00 96.38 305 PHE A CA 1
ATOM 2384 C C . PHE A 1 305 ? -5.901 13.198 9.889 1.00 96.38 305 PHE A C 1
ATOM 2386 O O . PHE A 1 305 ? -5.505 13.122 8.731 1.00 96.38 305 PHE A O 1
ATOM 2393 N N . TRP A 1 306 ? -6.220 14.359 10.466 1.00 95.00 306 TRP A N 1
ATOM 2394 C CA . TRP A 1 306 ? -6.267 15.630 9.742 1.00 95.00 306 TRP A CA 1
ATOM 2395 C C . TRP A 1 306 ? -4.896 16.229 9.434 1.00 95.00 306 TRP A C 1
ATOM 2397 O O . TRP A 1 306 ? -4.816 17.195 8.687 1.00 95.00 306 TRP A O 1
ATOM 2407 N N . THR A 1 307 ? -3.822 15.656 9.968 1.00 92.38 307 THR A N 1
ATOM 2408 C CA . THR A 1 307 ? -2.450 16.057 9.632 1.00 92.38 307 THR A CA 1
ATOM 2409 C C . THR A 1 307 ? -1.827 15.099 8.625 1.00 92.38 307 THR A C 1
ATOM 2411 O O . THR A 1 307 ? -1.253 15.543 7.636 1.00 92.38 307 THR A O 1
ATOM 2414 N N . LEU A 1 308 ? -2.008 13.788 8.814 1.00 94.38 308 LEU A N 1
ATOM 2415 C CA . LEU A 1 308 ? -1.442 12.767 7.936 1.00 94.38 308 LEU A CA 1
ATOM 2416 C C . LEU A 1 308 ? -2.158 12.684 6.578 1.00 94.38 308 LEU A C 1
ATOM 2418 O O . LEU A 1 308 ? -1.498 12.677 5.541 1.00 94.38 308 LEU A O 1
ATOM 2422 N N . VAL A 1 309 ? -3.496 12.625 6.568 1.00 96.81 309 VAL A N 1
ATOM 2423 C CA . VAL A 1 309 ? -4.262 12.359 5.336 1.00 96.81 309 VAL A CA 1
ATOM 2424 C C . VAL A 1 309 ? -4.178 13.522 4.342 1.00 96.81 309 VAL A C 1
ATOM 2426 O O . VAL A 1 309 ? -3.811 13.265 3.197 1.00 96.81 309 VAL A O 1
ATOM 2429 N N . PRO A 1 310 ? -4.448 14.790 4.722 1.00 96.12 310 PRO A N 1
ATOM 2430 C CA . PRO A 1 310 ? -4.352 15.895 3.771 1.00 96.12 310 PRO A CA 1
ATOM 2431 C C . PRO A 1 310 ? -2.933 16.097 3.240 1.00 96.12 310 PRO A C 1
ATOM 2433 O O . PRO A 1 310 ? -2.774 16.314 2.044 1.00 96.12 310 PRO A O 1
ATOM 2436 N N . GLY A 1 311 ? -1.906 15.969 4.092 1.00 94.75 311 GLY A N 1
ATOM 2437 C CA . GLY A 1 311 ? -0.508 16.075 3.663 1.00 94.75 311 GLY A CA 1
ATOM 2438 C C . GLY A 1 311 ? -0.131 14.995 2.646 1.00 94.75 311 GLY A C 1
ATOM 2439 O O . GLY A 1 311 ? 0.456 15.298 1.612 1.00 94.75 311 GLY A O 1
ATOM 2440 N N . SER A 1 312 ? -0.538 13.747 2.891 1.00 96.12 312 SER A N 1
ATOM 2441 C CA . SER A 1 312 ? -0.291 12.637 1.965 1.00 96.12 312 SER A CA 1
ATOM 2442 C C . SER A 1 312 ? -1.053 12.787 0.641 1.00 96.12 312 SER A C 1
ATOM 2444 O O . SER A 1 312 ? -0.464 12.638 -0.427 1.00 96.12 312 SER A O 1
ATOM 2446 N N . LEU A 1 313 ? -2.338 13.158 0.676 1.00 97.62 313 LEU A N 1
ATOM 2447 C CA . LEU A 1 313 ? -3.114 13.400 -0.546 1.00 97.62 313 LEU A CA 1
ATOM 2448 C C . LEU A 1 313 ? -2.577 14.592 -1.343 1.00 97.62 313 LEU A C 1
ATOM 2450 O O . LEU A 1 313 ? -2.531 14.539 -2.568 1.00 97.62 313 LEU A O 1
ATOM 2454 N N . PHE A 1 314 ? -2.147 15.656 -0.665 1.00 97.19 314 PHE A N 1
ATOM 2455 C CA . PHE A 1 314 ? -1.545 16.806 -1.327 1.00 97.19 314 PHE A CA 1
ATOM 2456 C C . PHE A 1 314 ? -0.231 16.422 -2.014 1.00 97.19 314 PHE A C 1
ATOM 2458 O O . PHE A 1 314 ? -0.040 16.757 -3.180 1.00 97.19 314 PHE A O 1
ATOM 2465 N N . PHE A 1 315 ? 0.627 15.647 -1.346 1.00 95.56 315 PHE A N 1
ATOM 2466 C CA . PHE A 1 315 ? 1.851 15.107 -1.941 1.00 95.56 315 PHE A CA 1
ATOM 2467 C C . PHE A 1 315 ? 1.562 14.257 -3.178 1.00 95.56 315 PHE A C 1
ATOM 2469 O O . PHE A 1 315 ? 2.119 14.519 -4.244 1.00 95.56 315 PHE A O 1
ATOM 2476 N N . TYR A 1 316 ? 0.636 13.303 -3.065 1.00 97.38 316 TYR A N 1
ATOM 2477 C CA . TYR A 1 316 ? 0.174 12.498 -4.192 1.00 97.38 316 TYR A CA 1
ATOM 2478 C C . TYR A 1 316 ? -0.277 13.359 -5.382 1.00 97.38 316 TYR A C 1
ATOM 2480 O O . TYR A 1 316 ? 0.215 13.178 -6.495 1.00 97.38 316 TYR A O 1
ATOM 2488 N N . LEU A 1 317 ? -1.171 14.324 -5.144 1.00 97.19 317 LEU A N 1
ATOM 2489 C CA . LEU A 1 317 ? -1.739 15.165 -6.197 1.00 97.19 317 LEU A CA 1
ATOM 2490 C C . LEU A 1 317 ? -0.694 16.073 -6.848 1.00 97.19 317 LEU A C 1
ATOM 2492 O O . LEU A 1 317 ? -0.727 16.239 -8.063 1.00 97.19 317 LEU A O 1
ATOM 2496 N N . VAL A 1 318 ? 0.244 16.644 -6.086 1.00 96.56 318 VAL A N 1
ATOM 2497 C CA . VAL A 1 318 ? 1.302 17.499 -6.652 1.00 96.56 318 VAL A CA 1
ATOM 2498 C C . VAL A 1 318 ? 2.201 16.703 -7.596 1.00 96.56 318 VAL A C 1
ATOM 2500 O O . VAL A 1 318 ? 2.499 17.188 -8.689 1.00 96.56 318 VAL A O 1
ATOM 2503 N N . PHE A 1 319 ? 2.597 15.483 -7.219 1.00 96.06 319 PHE A N 1
ATOM 2504 C CA . PHE A 1 319 ? 3.386 14.619 -8.098 1.00 96.06 319 PHE A CA 1
ATOM 2505 C C . PHE A 1 319 ? 2.583 14.159 -9.313 1.00 96.06 319 PHE A C 1
ATOM 2507 O O . PHE A 1 319 ? 3.053 14.326 -10.434 1.00 96.06 319 PHE A O 1
ATOM 2514 N N . LEU A 1 320 ? 1.358 13.665 -9.121 1.00 95.69 320 LEU A N 1
ATOM 2515 C CA . LEU A 1 320 ? 0.529 13.189 -10.227 1.00 95.69 320 LEU A CA 1
ATOM 2516 C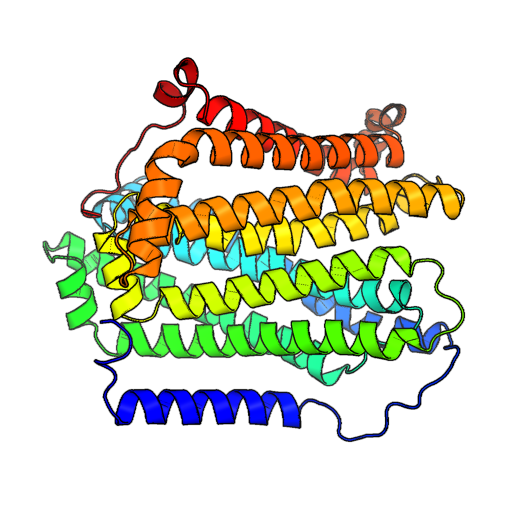 C . LEU A 1 320 ? 0.227 14.308 -11.235 1.00 95.69 320 LEU A C 1
ATOM 2518 O O . LEU A 1 320 ? 0.489 14.163 -12.426 1.00 95.69 320 LEU A O 1
ATOM 2522 N N . LEU A 1 321 ? -0.283 15.451 -10.766 1.00 95.06 321 LEU A N 1
ATOM 2523 C CA . LEU A 1 321 ? -0.615 16.584 -11.632 1.00 95.06 321 LEU A CA 1
ATOM 2524 C C . LEU A 1 321 ? 0.636 17.201 -12.257 1.00 95.06 321 LEU A C 1
ATOM 2526 O O . LEU A 1 321 ? 0.591 17.631 -13.408 1.00 95.06 321 LEU A O 1
ATOM 2530 N N . GLY A 1 322 ? 1.752 17.237 -11.526 1.00 94.50 322 GLY A N 1
ATOM 2531 C CA . GLY A 1 322 ? 3.032 17.722 -12.034 1.00 94.50 322 GLY A CA 1
ATOM 2532 C C . GLY A 1 322 ? 3.571 16.829 -13.143 1.00 94.50 322 GLY A C 1
ATOM 2533 O O . GLY A 1 322 ? 3.954 17.340 -14.189 1.00 94.50 322 GLY A O 1
ATOM 2534 N N . GLY A 1 323 ? 3.533 15.512 -12.940 1.00 93.81 323 GLY A N 1
ATOM 2535 C CA . GLY A 1 323 ? 3.956 14.524 -13.926 1.00 93.81 323 GLY A CA 1
ATOM 2536 C C . GLY A 1 323 ? 3.106 14.557 -15.192 1.00 93.81 323 GLY A C 1
ATOM 2537 O O . GLY A 1 323 ? 3.644 14.690 -16.285 1.00 93.81 323 GLY A O 1
ATOM 2538 N N . LEU A 1 324 ? 1.777 14.540 -15.050 1.00 92.62 324 LEU A N 1
ATOM 2539 C CA . LEU A 1 324 ? 0.860 14.617 -16.192 1.00 92.62 324 LEU A CA 1
ATOM 2540 C C . LEU A 1 324 ? 1.017 15.943 -16.955 1.00 92.62 324 LEU A C 1
ATOM 2542 O O . LEU A 1 324 ? 1.231 15.947 -18.164 1.00 92.62 324 LEU A O 1
ATOM 2546 N N . SER A 1 325 ? 0.957 17.086 -16.267 1.00 94.00 325 SER A N 1
ATOM 2547 C CA . SER A 1 325 ? 0.988 18.387 -16.951 1.00 94.00 325 SER A CA 1
ATOM 2548 C C . SER A 1 325 ? 2.344 18.708 -17.586 1.00 94.00 325 SER A C 1
ATOM 2550 O O . SER A 1 325 ? 2.392 19.096 -18.752 1.00 94.00 325 SER A O 1
ATOM 2552 N N . LEU A 1 326 ? 3.450 18.534 -16.857 1.00 93.06 326 LEU A N 1
ATOM 2553 C CA . LEU A 1 326 ? 4.788 18.874 -17.353 1.00 93.06 326 LEU A CA 1
ATOM 2554 C C . LEU A 1 326 ? 5.378 17.790 -18.261 1.00 93.06 326 LEU A C 1
ATOM 2556 O O . LEU A 1 326 ? 6.223 18.105 -19.091 1.00 93.06 326 LEU A O 1
ATOM 2560 N N . GLY A 1 327 ? 4.886 16.551 -18.169 1.00 90.62 327 GLY A N 1
ATOM 2561 C CA . GLY A 1 327 ? 5.171 15.476 -19.125 1.00 90.62 327 GLY A CA 1
ATOM 2562 C C . GLY A 1 327 ? 4.404 15.601 -20.447 1.00 90.62 327 GLY A C 1
ATOM 2563 O O . GLY A 1 327 ? 4.450 14.698 -21.277 1.00 90.62 327 GLY A O 1
ATOM 2564 N N . GLY A 1 328 ? 3.663 16.695 -20.656 1.00 87.06 328 GLY A N 1
ATOM 2565 C CA . GLY A 1 328 ? 2.974 16.965 -21.917 1.00 87.06 328 GLY A CA 1
ATOM 2566 C C . GLY A 1 328 ? 1.710 16.133 -22.142 1.00 87.06 328 GLY A C 1
ATOM 2567 O O . GLY A 1 328 ? 1.278 15.992 -23.288 1.00 87.06 328 GLY A O 1
ATOM 2568 N N . TYR A 1 329 ? 1.094 15.598 -21.081 1.00 80.50 329 TYR A N 1
ATOM 2569 C CA . TYR A 1 329 ? -0.170 14.869 -21.190 1.00 80.50 329 TYR A CA 1
ATOM 2570 C C . TYR A 1 329 ? -1.253 15.791 -21.784 1.00 80.50 329 TYR A C 1
ATOM 2572 O O . TYR A 1 329 ? -1.436 16.929 -21.355 1.00 80.50 329 TYR A O 1
ATOM 2580 N N . GLY A 1 330 ? -1.892 15.350 -22.871 1.00 77.25 330 GLY A N 1
ATOM 2581 C CA . GLY A 1 330 ? -2.459 16.256 -23.880 1.00 77.25 330 GLY A CA 1
ATOM 2582 C C . GLY A 1 330 ? -3.748 17.008 -23.512 1.00 77.25 330 GLY A C 1
ATOM 2583 O O . GLY A 1 330 ? -4.553 16.533 -22.730 1.00 77.25 330 GLY A O 1
ATOM 2584 N N . GLY A 1 331 ? -4.011 18.138 -24.186 1.00 76.88 331 GLY A N 1
ATOM 2585 C CA . GLY A 1 331 ? -5.280 18.893 -24.160 1.00 76.88 331 GLY A CA 1
ATOM 2586 C C . GLY A 1 331 ? -5.125 20.359 -23.705 1.00 76.88 331 GLY A C 1
ATOM 2587 O O . GLY A 1 331 ? -4.160 20.677 -23.009 1.00 76.88 331 GLY A O 1
ATOM 2588 N N . PRO A 1 332 ? -6.044 21.281 -24.064 1.00 80.94 332 PRO A N 1
ATOM 2589 C CA . PRO A 1 332 ? -5.932 22.702 -23.700 1.00 80.94 332 PRO A CA 1
ATOM 2590 C C . PRO A 1 332 ? -5.854 22.948 -22.184 1.00 80.94 332 PRO A C 1
ATOM 2592 O O . PRO A 1 332 ? -5.045 23.754 -21.728 1.00 80.94 332 PRO A O 1
ATOM 2595 N N . MET A 1 333 ? -6.636 22.200 -21.396 1.00 83.62 333 MET A N 1
ATOM 2596 C CA . MET A 1 333 ? -6.636 22.278 -19.929 1.00 83.62 333 MET A CA 1
ATOM 2597 C C . MET A 1 333 ? -5.270 21.918 -19.329 1.00 83.62 333 MET A C 1
ATOM 2599 O O . MET A 1 333 ? -4.787 22.596 -18.424 1.00 83.62 333 MET A O 1
ATOM 2603 N N . TRP A 1 334 ? -4.613 20.889 -19.865 1.00 85.56 334 TRP A N 1
ATOM 2604 C CA . TRP A 1 334 ? -3.307 20.448 -19.385 1.00 85.56 334 TRP A CA 1
ATOM 2605 C C . TRP A 1 334 ? -2.193 21.433 -19.720 1.00 85.56 334 TRP A C 1
ATOM 2607 O O . TRP A 1 334 ? -1.291 21.609 -18.911 1.00 85.56 334 TRP A O 1
ATOM 2617 N N . ARG A 1 335 ? -2.289 22.153 -20.846 1.00 84.69 335 ARG A N 1
ATOM 2618 C CA . ARG A 1 335 ? -1.346 23.237 -21.177 1.00 84.69 335 ARG A CA 1
ATOM 2619 C C . ARG A 1 335 ? -1.445 24.404 -20.193 1.00 84.69 335 ARG A C 1
ATOM 2621 O O . ARG A 1 335 ? -0.420 24.928 -19.763 1.00 84.69 335 ARG A O 1
ATOM 2628 N N . LEU A 1 336 ? -2.664 24.783 -19.796 1.00 87.38 336 LEU A N 1
ATOM 2629 C CA . LEU A 1 336 ? -2.873 25.794 -18.752 1.00 87.38 336 LEU A CA 1
ATOM 2630 C C . LEU A 1 336 ? -2.294 25.326 -17.412 1.00 87.38 336 LEU A C 1
ATOM 2632 O O . LEU A 1 336 ? -1.558 26.071 -16.759 1.00 87.38 336 LEU A O 1
ATOM 2636 N N . LEU A 1 337 ? -2.570 24.074 -17.033 1.00 90.44 337 LEU A N 1
ATOM 2637 C CA . LEU A 1 337 ? -2.034 23.487 -15.809 1.00 90.44 337 LEU A CA 1
ATOM 2638 C C . LEU A 1 337 ? -0.503 23.386 -15.849 1.00 90.44 337 LEU A C 1
ATOM 2640 O O . LEU A 1 337 ? 0.131 23.676 -14.843 1.00 90.44 337 LEU A O 1
ATOM 2644 N N . ALA A 1 338 ? 0.101 23.072 -16.996 1.00 92.19 338 ALA A N 1
ATOM 2645 C CA . ALA A 1 338 ? 1.552 23.023 -17.169 1.00 92.19 338 ALA A CA 1
ATOM 2646 C C . ALA A 1 338 ? 2.199 24.395 -16.931 1.00 92.19 338 ALA A C 1
ATOM 2648 O O . ALA A 1 338 ? 3.212 24.486 -16.243 1.00 92.19 338 ALA A O 1
ATOM 2649 N N . GLY A 1 339 ? 1.584 25.482 -17.415 1.00 92.12 339 GLY A N 1
ATOM 2650 C CA . GLY A 1 339 ? 2.058 26.845 -17.149 1.00 92.12 339 GLY A CA 1
ATOM 2651 C C . GLY A 1 339 ? 1.964 27.252 -15.671 1.00 92.12 339 GLY A C 1
ATOM 2652 O O . GLY A 1 339 ? 2.795 28.018 -15.176 1.00 92.12 339 GLY A O 1
ATOM 2653 N N . PHE A 1 340 ? 0.967 26.745 -14.939 1.00 94.38 340 PHE A N 1
ATOM 2654 C CA . PHE A 1 340 ? 0.870 26.915 -13.486 1.00 94.38 340 PHE A CA 1
ATOM 2655 C C . PHE A 1 340 ? 1.897 26.044 -12.748 1.00 94.38 340 PHE A C 1
ATOM 2657 O O . PHE A 1 340 ? 2.695 26.557 -11.961 1.00 94.38 340 PHE A O 1
ATOM 2664 N N . MET A 1 341 ? 1.929 24.743 -13.043 1.00 94.69 341 MET A N 1
ATOM 2665 C CA . MET A 1 341 ? 2.832 23.783 -12.415 1.00 94.69 341 MET A CA 1
ATOM 2666 C C . MET A 1 341 ? 4.289 24.165 -12.659 1.00 94.69 341 MET A C 1
ATOM 2668 O O . MET A 1 341 ? 5.057 24.206 -11.711 1.00 94.69 341 MET A O 1
ATOM 2672 N N . GLY A 1 342 ? 4.677 24.571 -13.867 1.00 92.44 342 GLY A N 1
ATOM 2673 C CA . GLY A 1 342 ? 6.054 24.977 -14.166 1.00 92.44 342 GLY A CA 1
ATOM 2674 C C . GLY A 1 342 ? 6.544 26.139 -13.295 1.00 92.44 342 GLY A C 1
ATOM 2675 O O . GLY A 1 342 ? 7.687 26.130 -12.842 1.00 92.44 342 GLY A O 1
ATOM 2676 N N . ARG A 1 343 ? 5.663 27.102 -12.985 1.00 95.75 343 ARG A N 1
ATOM 2677 C CA . ARG A 1 343 ? 5.985 28.254 -12.124 1.00 95.75 343 ARG A CA 1
ATOM 2678 C C . ARG A 1 343 ? 6.004 27.910 -10.636 1.00 95.75 343 ARG A C 1
ATOM 2680 O O . ARG A 1 343 ? 6.806 28.471 -9.895 1.00 95.75 343 ARG A O 1
ATOM 2687 N N . HIS A 1 344 ? 5.129 27.009 -10.190 1.00 95.69 344 HIS A N 1
ATOM 2688 C CA . HIS A 1 344 ? 4.874 26.792 -8.762 1.00 95.69 344 HIS A CA 1
ATOM 2689 C C . HIS A 1 344 ? 5.316 25.424 -8.228 1.00 95.69 344 HIS A C 1
ATOM 2691 O O . HIS A 1 344 ? 5.272 25.218 -7.018 1.00 95.69 344 HIS A O 1
ATOM 2697 N N . LEU A 1 345 ? 5.787 24.502 -9.074 1.00 92.19 345 LEU A N 1
ATOM 2698 C CA . LEU A 1 345 ? 6.081 23.115 -8.695 1.00 92.19 345 LEU A CA 1
ATOM 2699 C C . LEU A 1 345 ? 7.019 23.017 -7.490 1.00 92.19 345 LEU A C 1
ATOM 2701 O O . LEU A 1 345 ? 6.742 22.253 -6.574 1.00 92.19 345 LEU A O 1
ATOM 2705 N N . ARG A 1 346 ? 8.105 23.800 -7.453 1.00 90.19 346 ARG A N 1
ATOM 2706 C CA . ARG A 1 346 ? 9.064 23.767 -6.332 1.00 90.19 346 ARG A CA 1
ATOM 2707 C C . ARG A 1 346 ? 8.405 24.141 -5.005 1.00 90.19 346 ARG A C 1
ATOM 2709 O O . ARG A 1 346 ? 8.617 23.461 -4.007 1.00 90.19 346 ARG A O 1
ATOM 2716 N N . LEU A 1 347 ? 7.586 25.193 -5.010 1.00 91.44 347 LEU A N 1
ATOM 2717 C CA . LEU A 1 347 ? 6.845 25.631 -3.830 1.00 91.44 347 LEU A CA 1
ATOM 2718 C C . LEU A 1 347 ? 5.804 24.585 -3.419 1.00 91.44 347 LEU A C 1
ATOM 2720 O O . LEU A 1 347 ? 5.722 24.244 -2.245 1.00 91.44 347 LEU A O 1
ATOM 2724 N N . LEU A 1 348 ? 5.043 24.046 -4.373 1.00 94.50 348 LEU A N 1
ATOM 2725 C CA . LEU A 1 348 ? 4.023 23.030 -4.104 1.00 94.50 348 LEU A CA 1
ATOM 2726 C C . LEU A 1 348 ? 4.641 21.746 -3.540 1.00 94.50 348 LEU A C 1
ATOM 2728 O O . LEU A 1 348 ? 4.120 21.208 -2.569 1.00 94.50 348 LEU A O 1
ATOM 2732 N N . LEU A 1 349 ? 5.775 21.295 -4.085 1.00 90.81 349 LEU A N 1
ATOM 2733 C CA . LEU A 1 349 ? 6.524 20.149 -3.566 1.00 90.81 349 LEU A CA 1
ATOM 2734 C C . LEU A 1 349 ? 7.074 20.415 -2.163 1.00 90.81 349 LEU A C 1
ATOM 2736 O O . LEU A 1 349 ? 6.976 19.540 -1.308 1.00 90.81 349 LEU A O 1
ATOM 2740 N N . ALA A 1 350 ? 7.608 21.612 -1.903 1.00 89.44 350 ALA A N 1
ATOM 2741 C CA . ALA A 1 350 ? 8.072 21.987 -0.570 1.00 89.44 350 ALA A CA 1
ATOM 2742 C C . ALA A 1 350 ? 6.916 21.980 0.442 1.00 89.44 350 ALA A C 1
ATOM 2744 O O . ALA A 1 350 ? 7.018 21.343 1.486 1.00 89.44 350 ALA A O 1
ATOM 2745 N N . LEU A 1 351 ? 5.784 22.606 0.108 1.00 92.50 351 LEU A N 1
ATOM 2746 C CA . LEU A 1 351 ? 4.594 22.630 0.962 1.00 92.50 351 LEU A CA 1
ATOM 2747 C C . LEU A 1 351 ? 4.033 21.220 1.199 1.00 92.50 351 LEU A C 1
ATOM 2749 O O . LEU A 1 351 ? 3.718 20.859 2.336 1.00 92.50 351 LEU A O 1
ATOM 2753 N N . ALA A 1 352 ? 3.934 20.402 0.152 1.00 92.19 352 ALA A N 1
ATOM 2754 C CA . ALA A 1 352 ? 3.466 19.026 0.260 1.00 92.19 352 ALA A CA 1
ATOM 2755 C C . ALA A 1 352 ? 4.415 18.160 1.102 1.00 92.19 352 ALA A C 1
ATOM 2757 O O . ALA A 1 352 ? 3.976 17.440 1.997 1.00 92.19 352 ALA A O 1
ATOM 2758 N N . GLY A 1 353 ? 5.724 18.284 0.881 1.00 90.06 353 GLY A N 1
ATOM 2759 C CA . GLY A 1 353 ? 6.747 17.604 1.668 1.00 90.06 353 GLY A CA 1
ATOM 2760 C C . GLY A 1 353 ? 6.715 18.011 3.141 1.00 90.06 353 GLY A C 1
ATOM 2761 O O . GLY A 1 353 ? 6.695 17.144 4.011 1.00 90.06 353 GLY A O 1
ATOM 2762 N N . SER A 1 354 ? 6.638 19.311 3.444 1.00 90.38 354 SER A N 1
ATOM 2763 C CA . SER A 1 354 ? 6.589 19.821 4.821 1.00 90.38 354 SER A CA 1
ATOM 2764 C C . SER A 1 354 ? 5.313 19.415 5.560 1.00 90.38 354 SER A C 1
ATOM 2766 O O . SER A 1 354 ? 5.379 19.030 6.728 1.00 90.38 354 SER A O 1
ATOM 2768 N N . THR A 1 355 ? 4.154 19.464 4.900 1.00 91.38 355 THR A N 1
ATOM 2769 C CA . THR A 1 355 ? 2.879 19.036 5.506 1.00 91.38 355 THR A CA 1
ATOM 2770 C C . THR A 1 355 ? 2.871 17.537 5.793 1.00 91.38 355 THR A C 1
ATOM 2772 O O . THR A 1 355 ? 2.504 17.121 6.893 1.00 91.38 355 THR A O 1
ATOM 2775 N N . MET A 1 356 ? 3.354 16.722 4.854 1.00 91.81 356 MET A N 1
ATOM 2776 C CA . MET A 1 356 ? 3.531 15.287 5.055 1.00 91.81 356 MET A CA 1
ATOM 2777 C C . MET A 1 356 ? 4.530 14.980 6.181 1.00 91.81 356 MET A C 1
ATOM 2779 O O . MET A 1 356 ? 4.246 14.152 7.048 1.00 91.81 356 MET A O 1
ATOM 2783 N N . PHE A 1 357 ? 5.676 15.667 6.204 1.00 91.38 357 PHE A N 1
ATOM 2784 C CA . PHE A 1 357 ? 6.683 15.537 7.256 1.00 91.38 357 PHE A CA 1
ATOM 2785 C C . PHE A 1 357 ? 6.078 15.833 8.632 1.00 91.38 357 PHE A C 1
ATOM 2787 O O . PHE A 1 357 ? 6.204 15.020 9.547 1.00 91.38 357 PHE A O 1
ATOM 2794 N N . ALA A 1 358 ? 5.331 16.931 8.770 1.00 91.31 358 ALA A N 1
ATOM 2795 C CA . ALA A 1 358 ? 4.622 17.249 10.007 1.00 91.31 358 ALA A CA 1
ATOM 2796 C C . ALA A 1 358 ? 3.645 16.130 10.422 1.00 91.31 358 ALA A C 1
ATOM 2798 O O . ALA A 1 358 ? 3.605 15.756 11.596 1.00 91.31 358 ALA A O 1
ATOM 2799 N N . GLY A 1 359 ? 2.911 15.547 9.467 1.00 91.88 359 GLY A N 1
ATOM 2800 C CA . GLY A 1 359 ? 2.028 14.401 9.702 1.00 91.88 359 GLY A CA 1
ATOM 2801 C C . GLY A 1 359 ? 2.759 13.180 10.275 1.00 91.88 359 GLY A C 1
ATOM 2802 O O . GLY A 1 359 ? 2.332 12.626 11.292 1.00 91.88 359 GLY A O 1
ATOM 2803 N N . PHE A 1 360 ? 3.895 12.793 9.687 1.00 92.25 360 PHE A N 1
ATOM 2804 C CA . PHE A 1 360 ? 4.721 11.687 10.190 1.00 92.25 360 PHE A CA 1
ATOM 2805 C C . PHE A 1 360 ? 5.331 11.974 11.565 1.00 92.25 360 PHE A C 1
ATOM 2807 O O . PHE A 1 360 ? 5.345 11.109 12.438 1.00 92.25 360 PHE A O 1
ATOM 2814 N N . TRP A 1 361 ? 5.790 13.195 11.815 1.00 92.19 361 TRP A N 1
ATOM 2815 C CA . TRP A 1 361 ? 6.362 13.535 13.117 1.00 92.19 361 TRP A CA 1
ATOM 2816 C C . TRP A 1 361 ? 5.314 13.550 14.225 1.00 92.19 361 TRP A C 1
ATOM 2818 O O . TRP A 1 361 ? 5.554 13.021 15.312 1.00 92.19 361 TRP A O 1
ATOM 2828 N N . LEU A 1 362 ? 4.110 14.049 13.944 1.00 91.25 362 LEU A N 1
ATOM 2829 C CA . LEU A 1 362 ? 2.985 13.920 14.867 1.00 91.25 362 LEU A CA 1
ATOM 2830 C C . LEU A 1 362 ? 2.605 12.456 15.102 1.00 91.25 362 LEU A C 1
ATOM 2832 O O . LEU A 1 362 ? 2.305 12.089 16.241 1.00 91.25 362 LEU A O 1
ATOM 2836 N N . TYR A 1 363 ? 2.651 11.613 14.069 1.00 91.25 363 TYR A N 1
ATOM 2837 C CA . TYR A 1 363 ? 2.481 10.166 14.197 1.00 91.25 363 TYR A CA 1
ATOM 2838 C C . TYR A 1 363 ? 3.504 9.561 15.174 1.00 91.25 363 TYR A C 1
ATOM 2840 O O . TYR A 1 363 ? 3.101 8.926 16.152 1.00 91.25 363 TYR A O 1
ATOM 2848 N N . PHE A 1 364 ? 4.804 9.821 14.990 1.00 92.00 364 PHE A N 1
ATOM 2849 C CA . PHE A 1 364 ? 5.864 9.275 15.848 1.00 92.00 364 PHE A CA 1
ATOM 2850 C C . PHE A 1 364 ? 5.760 9.775 17.290 1.00 92.00 364 PHE A C 1
ATOM 2852 O O . PHE A 1 364 ? 5.821 8.985 18.233 1.00 92.00 364 PHE A O 1
ATOM 2859 N N . ILE A 1 365 ? 5.510 11.074 17.481 1.00 91.50 365 ILE A N 1
ATOM 2860 C CA . ILE A 1 365 ? 5.328 11.669 18.809 1.00 91.50 365 ILE A CA 1
ATOM 2861 C C . ILE A 1 365 ? 4.149 11.015 19.536 1.00 91.50 365 ILE A C 1
ATOM 2863 O O . ILE A 1 365 ? 4.249 10.695 20.724 1.00 91.50 365 ILE A O 1
ATOM 2867 N N . ASN A 1 366 ? 3.021 10.808 18.849 1.00 88.75 366 ASN A N 1
ATOM 2868 C CA . ASN A 1 366 ? 1.867 10.142 19.449 1.00 88.75 366 ASN A CA 1
ATOM 2869 C C . ASN A 1 366 ? 2.183 8.691 19.805 1.00 88.75 366 ASN A C 1
ATOM 2871 O O . ASN A 1 366 ? 1.882 8.272 20.924 1.00 88.75 366 ASN A O 1
ATOM 2875 N N . LEU A 1 367 ? 2.832 7.960 18.901 1.00 88.69 367 LEU A N 1
ATOM 2876 C CA . LEU A 1 367 ? 3.222 6.575 19.114 1.00 88.69 367 LEU A CA 1
ATOM 2877 C C . LEU A 1 367 ? 4.134 6.419 20.336 1.00 88.69 367 LEU A C 1
ATOM 2879 O O . LEU A 1 367 ? 3.817 5.663 21.251 1.00 88.69 367 LEU A O 1
ATOM 2883 N N . TRP A 1 368 ? 5.223 7.181 20.413 1.00 90.50 368 TRP A N 1
ATOM 2884 C CA . TRP A 1 368 ? 6.179 7.088 21.520 1.00 90.50 368 TRP A CA 1
ATOM 2885 C C . TRP A 1 368 ? 5.590 7.509 22.866 1.00 90.50 368 TRP A C 1
ATOM 2887 O O . TRP A 1 368 ? 5.952 6.964 23.914 1.00 90.50 368 TRP A O 1
ATOM 2897 N N . ARG A 1 369 ? 4.647 8.458 22.859 1.00 89.56 369 ARG A N 1
ATOM 2898 C CA . ARG A 1 369 ? 3.887 8.821 24.062 1.00 89.56 369 ARG A CA 1
ATOM 2899 C C . ARG A 1 369 ? 2.982 7.676 24.517 1.00 89.56 369 ARG A C 1
ATOM 2901 O O . ARG A 1 369 ? 2.936 7.405 25.715 1.00 89.56 369 ARG A O 1
ATOM 2908 N N . LEU A 1 370 ? 2.287 7.018 23.586 1.00 87.88 370 LEU A N 1
ATOM 2909 C CA . LEU A 1 370 ? 1.391 5.893 23.878 1.00 87.88 370 LEU A CA 1
ATOM 2910 C C . LEU A 1 370 ? 2.154 4.667 24.377 1.00 87.88 370 LEU A C 1
ATOM 2912 O O . LEU A 1 370 ? 1.776 4.093 25.390 1.00 87.88 370 LEU A O 1
ATOM 2916 N N . LEU A 1 371 ? 3.271 4.332 23.735 1.00 88.25 371 LEU A N 1
ATOM 2917 C CA . LEU A 1 371 ? 4.124 3.207 24.119 1.00 88.25 371 LEU A CA 1
ATOM 2918 C C . LEU A 1 371 ? 4.973 3.476 25.375 1.00 88.25 371 LEU A C 1
ATOM 2920 O O . LEU A 1 371 ? 5.747 2.622 25.791 1.00 88.25 371 LEU A O 1
ATOM 2924 N N . ALA A 1 372 ? 4.842 4.651 26.000 1.00 86.94 372 ALA A N 1
ATOM 2925 C CA . ALA A 1 372 ? 5.574 5.030 27.205 1.00 86.94 372 ALA A CA 1
ATOM 2926 C C . ALA A 1 372 ? 7.104 4.957 27.037 1.00 86.94 372 ALA A C 1
ATOM 2928 O O . ALA A 1 372 ? 7.772 4.207 27.750 1.00 86.94 372 ALA A O 1
ATOM 2929 N N . TRP A 1 373 ? 7.670 5.779 26.144 1.00 87.12 373 TRP A N 1
ATOM 2930 C CA . TRP A 1 373 ? 9.099 5.765 25.765 1.00 87.12 373 TRP A CA 1
ATOM 2931 C C . TRP A 1 373 ? 10.096 5.738 26.932 1.00 87.12 373 TRP A C 1
ATOM 2933 O O . TRP A 1 373 ? 11.146 5.114 26.831 1.00 87.12 373 TRP A O 1
ATOM 2943 N N . ARG A 1 374 ? 9.745 6.314 28.088 1.00 88.00 374 ARG A N 1
ATOM 2944 C CA . ARG A 1 374 ? 10.552 6.244 29.323 1.00 88.00 374 ARG A CA 1
ATOM 2945 C C . ARG A 1 374 ? 10.801 4.814 29.822 1.00 88.00 374 ARG A C 1
ATOM 2947 O O . ARG A 1 374 ? 11.699 4.582 30.618 1.00 88.00 374 ARG A O 1
ATOM 2954 N N . SER A 1 375 ? 9.985 3.859 29.389 1.00 87.81 375 SER A N 1
ATOM 2955 C CA . SER A 1 375 ? 10.112 2.436 29.700 1.00 87.81 375 SER A CA 1
ATOM 2956 C C . SER A 1 375 ? 10.656 1.602 28.539 1.00 87.81 375 SER A C 1
ATOM 2958 O O . SER A 1 375 ? 10.754 0.387 28.691 1.00 87.81 375 SER A O 1
ATOM 2960 N N . ALA A 1 376 ? 11.058 2.228 27.425 1.00 87.38 376 ALA A N 1
ATOM 2961 C CA . ALA A 1 376 ? 11.502 1.533 26.219 1.00 87.38 376 ALA A CA 1
ATOM 2962 C C . ALA A 1 376 ? 12.634 0.540 26.508 1.00 87.38 376 ALA A C 1
ATOM 2964 O O . ALA A 1 376 ? 12.540 -0.609 26.102 1.00 87.38 376 ALA A O 1
ATOM 2965 N N . PHE A 1 377 ? 13.644 0.916 27.302 1.00 91.31 377 PHE A N 1
ATOM 2966 C CA . PHE A 1 377 ? 14.740 0.005 27.661 1.00 91.31 377 PHE A CA 1
ATOM 2967 C C . PHE A 1 377 ? 14.255 -1.282 28.350 1.00 91.31 377 PHE A C 1
ATOM 2969 O O . PHE A 1 377 ? 14.682 -2.381 28.003 1.00 91.31 377 PHE A O 1
ATOM 2976 N N . ARG A 1 378 ? 13.305 -1.166 29.291 1.00 91.19 378 ARG A N 1
ATOM 2977 C CA . ARG A 1 378 ? 12.701 -2.338 29.947 1.00 91.19 378 ARG A CA 1
ATOM 2978 C C . ARG A 1 378 ? 11.891 -3.173 28.961 1.00 91.19 378 ARG A C 1
ATOM 2980 O O . ARG A 1 378 ? 11.975 -4.394 29.002 1.00 91.19 378 ARG A O 1
ATOM 2987 N N . GLN A 1 379 ? 11.137 -2.522 28.078 1.00 88.31 379 GLN A N 1
ATOM 2988 C CA . GLN A 1 379 ? 10.358 -3.196 27.042 1.00 88.31 379 GLN A CA 1
ATOM 2989 C C . GLN A 1 379 ? 11.257 -3.958 26.060 1.00 88.31 379 GLN A C 1
ATOM 2991 O O . GLN A 1 379 ? 10.946 -5.100 25.738 1.00 88.31 379 GLN A O 1
ATOM 2996 N N . PHE A 1 380 ? 12.387 -3.370 25.644 1.00 91.19 380 PHE A N 1
ATOM 2997 C CA . PHE A 1 380 ? 13.396 -4.021 24.805 1.00 91.19 380 PHE A CA 1
ATOM 2998 C C . PHE A 1 380 ? 13.997 -5.242 25.490 1.00 91.19 380 PHE A C 1
ATOM 3000 O O . PHE A 1 380 ? 14.010 -6.318 24.902 1.00 91.19 380 PHE A O 1
ATOM 3007 N N . LYS A 1 381 ? 14.418 -5.105 26.755 1.00 92.94 381 LYS A N 1
ATOM 3008 C CA . LYS A 1 381 ? 14.950 -6.230 27.537 1.00 92.94 381 LYS A CA 1
ATOM 3009 C C . LYS A 1 381 ? 13.935 -7.371 27.677 1.00 92.94 381 LYS A C 1
ATOM 3011 O O . LYS A 1 381 ? 14.324 -8.531 27.698 1.00 92.94 381 LYS A O 1
ATOM 3016 N N . ALA A 1 382 ? 12.650 -7.038 27.773 1.00 91.44 382 ALA A N 1
ATOM 3017 C CA . ALA A 1 382 ? 11.560 -8.001 27.889 1.00 91.44 382 ALA A CA 1
ATOM 3018 C C . ALA A 1 382 ? 10.972 -8.449 26.535 1.00 91.44 382 ALA A C 1
ATOM 3020 O O . ALA A 1 382 ? 9.983 -9.177 26.535 1.00 91.44 382 ALA A O 1
ATOM 3021 N N . ALA A 1 383 ? 11.535 -8.003 25.404 1.00 91.00 383 ALA A N 1
ATOM 3022 C CA . ALA A 1 383 ? 11.071 -8.316 24.050 1.00 91.00 383 ALA A CA 1
ATOM 3023 C C . ALA A 1 383 ? 9.548 -8.150 23.855 1.00 91.00 383 ALA A C 1
ATOM 3025 O O . ALA A 1 383 ? 8.892 -8.955 23.194 1.00 91.00 383 ALA A O 1
ATOM 3026 N N . THR A 1 384 ? 8.957 -7.110 24.453 1.00 90.19 384 THR A N 1
ATOM 3027 C CA . THR A 1 384 ? 7.503 -6.916 24.383 1.00 90.19 384 THR A CA 1
ATOM 3028 C C . THR A 1 384 ? 7.067 -6.448 22.988 1.00 90.19 384 THR A C 1
ATOM 3030 O O . THR A 1 384 ? 7.854 -5.828 22.268 1.00 90.19 384 THR A O 1
ATOM 3033 N N . PRO A 1 385 ? 5.787 -6.622 22.603 1.00 88.25 385 PRO A N 1
ATOM 3034 C CA . PRO A 1 385 ? 5.269 -6.048 21.359 1.00 88.25 385 PRO A CA 1
ATOM 3035 C C . PRO A 1 385 ? 5.505 -4.534 21.254 1.00 88.25 385 PRO A C 1
ATOM 3037 O O . PRO A 1 385 ? 5.794 -4.018 20.178 1.00 88.25 385 PRO A O 1
ATOM 3040 N N . ALA A 1 386 ? 5.447 -3.809 22.375 1.00 87.88 386 ALA A N 1
ATOM 3041 C CA . ALA A 1 386 ? 5.734 -2.378 22.407 1.00 87.88 386 ALA A CA 1
ATOM 3042 C C . ALA A 1 386 ? 7.185 -2.054 21.996 1.00 87.88 386 ALA A C 1
ATOM 3044 O O . ALA A 1 386 ? 7.411 -1.069 21.292 1.00 87.88 386 ALA A O 1
ATOM 3045 N N . ALA A 1 387 ? 8.151 -2.912 22.343 1.00 89.00 387 ALA A N 1
ATOM 3046 C CA . ALA A 1 387 ? 9.541 -2.780 21.912 1.00 89.00 387 ALA A CA 1
ATOM 3047 C C . ALA A 1 387 ? 9.694 -2.911 20.390 1.00 89.00 387 ALA A C 1
ATOM 3049 O O . ALA A 1 387 ? 10.384 -2.105 19.765 1.00 89.00 387 ALA A O 1
ATOM 3050 N N . PHE A 1 388 ? 8.997 -3.877 19.783 1.00 88.19 388 PHE A N 1
ATOM 3051 C CA . PHE A 1 388 ? 8.968 -4.039 18.327 1.00 88.19 388 PHE A CA 1
ATOM 3052 C C . PHE A 1 388 ? 8.447 -2.774 17.628 1.00 88.19 388 PHE A C 1
ATOM 3054 O O . PHE A 1 388 ? 9.046 -2.300 16.660 1.00 88.19 388 PHE A O 1
ATOM 3061 N N . TRP A 1 389 ? 7.374 -2.173 18.150 1.00 87.50 389 TRP A N 1
ATOM 3062 C CA . TRP A 1 389 ? 6.836 -0.925 17.606 1.00 87.50 389 TRP A CA 1
ATOM 3063 C C . TRP A 1 389 ? 7.772 0.268 17.803 1.00 87.50 389 TRP A C 1
ATOM 3065 O O . TRP A 1 389 ? 7.887 1.094 16.895 1.00 87.50 389 TRP A O 1
ATOM 3075 N N . PHE A 1 390 ? 8.482 0.351 18.933 1.00 88.81 390 PHE A N 1
ATOM 3076 C CA . PHE A 1 390 ? 9.525 1.360 19.119 1.00 88.81 390 PHE A CA 1
ATOM 3077 C C . PHE A 1 390 ? 10.615 1.239 18.059 1.00 88.81 390 PHE A C 1
ATOM 3079 O O . PHE A 1 390 ? 10.890 2.225 17.377 1.00 88.81 390 PHE A O 1
ATOM 3086 N N . LEU A 1 391 ? 11.183 0.046 17.872 1.00 89.31 391 LEU A N 1
ATOM 3087 C CA . LEU A 1 391 ? 12.237 -0.176 16.882 1.00 89.31 391 LEU A CA 1
ATOM 3088 C C . LEU A 1 391 ? 11.758 0.144 15.462 1.00 89.31 391 LEU A C 1
ATOM 3090 O O . LEU A 1 391 ? 12.414 0.892 14.741 1.00 89.31 391 LEU A O 1
ATOM 3094 N N . SER A 1 392 ? 10.574 -0.354 15.099 1.00 87.75 392 SER A N 1
ATOM 3095 C CA . SER A 1 392 ? 9.970 -0.115 13.784 1.00 87.75 392 SER A CA 1
ATOM 3096 C C . SER A 1 392 ? 9.759 1.379 13.526 1.00 87.75 392 SER A C 1
ATOM 3098 O O . SER A 1 392 ? 10.064 1.890 12.452 1.00 87.75 392 SER A O 1
ATOM 3100 N N . SER A 1 393 ? 9.284 2.116 14.533 1.00 89.00 393 SER A N 1
ATOM 3101 C CA . SER A 1 393 ? 9.100 3.564 14.420 1.00 89.00 393 SER A CA 1
ATOM 3102 C C . SER A 1 393 ? 10.414 4.341 14.357 1.00 89.00 393 SER A C 1
ATOM 3104 O O . SER A 1 393 ? 10.486 5.325 13.630 1.00 89.00 393 SER A O 1
ATOM 3106 N N . ALA A 1 394 ? 11.459 3.898 15.062 1.00 88.81 394 ALA A N 1
ATOM 3107 C CA . ALA A 1 394 ? 12.779 4.514 14.992 1.00 88.81 394 ALA A CA 1
ATOM 3108 C C . ALA A 1 394 ? 13.392 4.344 13.594 1.00 88.81 394 ALA A C 1
ATOM 3110 O O . ALA A 1 394 ? 13.894 5.314 13.031 1.00 88.81 394 ALA A O 1
ATOM 3111 N N . ALA A 1 395 ? 13.264 3.155 12.996 1.00 88.56 395 ALA A N 1
ATOM 3112 C CA . ALA A 1 395 ? 13.677 2.916 11.615 1.00 88.56 395 ALA A CA 1
ATOM 3113 C C . ALA A 1 395 ? 12.930 3.833 10.627 1.00 88.56 395 ALA A C 1
ATOM 3115 O O . ALA A 1 395 ? 13.548 4.430 9.746 1.00 88.56 395 ALA A O 1
ATOM 3116 N N . LEU A 1 396 ? 11.618 4.026 10.813 1.00 87.81 396 LEU A N 1
ATOM 3117 C CA . LEU A 1 396 ? 10.838 4.954 9.986 1.00 87.81 396 LEU A CA 1
ATOM 3118 C C . LEU A 1 396 ? 11.261 6.417 10.178 1.00 87.81 396 LEU A C 1
ATOM 3120 O O . LEU A 1 396 ? 11.334 7.152 9.197 1.00 87.81 396 LEU A O 1
ATOM 3124 N N . VAL A 1 397 ? 11.584 6.844 11.403 1.00 91.12 397 VAL A N 1
ATOM 3125 C CA . VAL A 1 397 ? 12.116 8.194 11.664 1.00 91.12 397 VAL A CA 1
ATOM 3126 C C . VAL A 1 397 ? 13.417 8.415 10.903 1.00 91.12 397 VAL A C 1
ATOM 3128 O O . VAL A 1 397 ? 13.542 9.432 10.219 1.00 91.12 397 VAL A O 1
ATOM 3131 N N . VAL A 1 398 ? 14.344 7.453 10.958 1.00 90.06 398 VAL A N 1
ATOM 3132 C CA . VAL A 1 398 ? 15.593 7.502 10.184 1.00 90.06 398 VAL A CA 1
ATOM 3133 C C . VAL A 1 398 ? 15.288 7.641 8.693 1.00 90.06 398 VAL A C 1
ATOM 3135 O O . VAL A 1 398 ? 15.844 8.528 8.054 1.00 90.06 398 VAL A O 1
ATOM 3138 N N . GLY A 1 399 ? 14.338 6.866 8.161 1.00 86.62 399 GLY A N 1
ATOM 3139 C CA . GLY A 1 399 ? 13.896 6.993 6.769 1.00 86.62 399 GLY A CA 1
ATOM 3140 C C . GLY A 1 399 ? 13.335 8.381 6.425 1.00 86.62 399 GLY A C 1
ATOM 3141 O O . GLY A 1 399 ? 13.689 8.952 5.396 1.00 86.62 399 GLY A O 1
ATOM 3142 N N . THR A 1 400 ? 12.512 8.980 7.296 1.00 87.56 400 THR A N 1
ATOM 3143 C CA . THR A 1 400 ? 11.982 10.340 7.058 1.00 87.56 400 THR A CA 1
ATOM 3144 C C . THR A 1 400 ? 13.062 11.422 7.112 1.00 87.56 400 THR A C 1
ATOM 3146 O O . THR A 1 400 ? 12.994 12.390 6.356 1.00 87.56 400 THR A O 1
ATOM 3149 N N . LEU A 1 401 ? 14.072 11.257 7.971 1.00 88.50 401 LEU A N 1
ATOM 3150 C CA . LEU A 1 401 ? 15.225 12.155 8.043 1.00 88.50 401 LEU A CA 1
ATOM 3151 C C . LEU A 1 401 ? 16.135 11.988 6.825 1.00 88.50 401 LEU A C 1
ATOM 3153 O O . LEU A 1 401 ? 16.544 12.984 6.236 1.00 88.50 401 LEU A O 1
ATOM 3157 N N . GLN A 1 402 ? 16.399 10.750 6.404 1.00 85.88 402 GLN A N 1
ATOM 3158 C CA . GLN A 1 402 ? 17.143 10.460 5.181 1.00 85.88 402 GLN A CA 1
ATOM 3159 C C . GLN A 1 402 ? 16.475 11.117 3.968 1.00 85.88 402 GLN A C 1
ATOM 3161 O O . GLN A 1 402 ? 17.155 11.782 3.192 1.00 85.88 402 GLN A O 1
ATOM 3166 N N . GLY A 1 403 ? 15.151 10.992 3.830 1.00 79.44 403 GLY A N 1
ATOM 3167 C CA . GLY A 1 403 ? 14.410 11.632 2.742 1.00 79.44 403 GLY A CA 1
ATOM 3168 C C . GLY A 1 403 ? 14.556 13.157 2.743 1.00 79.44 403 GLY A C 1
ATOM 3169 O O . GLY A 1 403 ? 14.727 13.756 1.687 1.00 79.44 403 GLY A O 1
ATOM 3170 N N . LEU A 1 404 ? 14.570 13.795 3.920 1.00 80.62 404 LEU A N 1
ATOM 3171 C CA . LEU A 1 404 ? 14.827 15.234 4.036 1.00 80.62 404 LEU A CA 1
ATOM 3172 C C . LEU A 1 404 ? 16.246 15.593 3.564 1.00 80.62 404 LEU A C 1
ATOM 3174 O O . LEU A 1 404 ? 16.420 16.538 2.796 1.00 80.62 404 LEU A O 1
ATOM 3178 N N . LEU A 1 405 ? 17.249 14.818 3.986 1.00 81.38 405 LEU A N 1
ATOM 3179 C CA . LEU A 1 405 ? 18.641 15.011 3.573 1.00 81.38 405 LEU A CA 1
ATOM 3180 C C . LEU A 1 405 ? 18.826 14.798 2.063 1.00 81.38 405 LEU A C 1
ATOM 3182 O O . LEU A 1 405 ? 19.604 15.509 1.439 1.00 81.38 405 LEU A O 1
ATOM 3186 N N . GLN A 1 406 ? 18.086 13.885 1.438 1.00 76.44 406 GLN A N 1
ATOM 3187 C CA . GLN A 1 406 ? 18.148 13.672 -0.014 1.00 76.44 406 GLN A CA 1
ATOM 3188 C C . GLN A 1 406 ? 17.602 14.854 -0.832 1.00 76.44 406 GLN A C 1
ATOM 3190 O O . GLN A 1 406 ? 17.915 14.967 -2.013 1.00 76.44 406 GLN A O 1
ATOM 3195 N N . VAL A 1 407 ? 16.810 15.746 -0.227 1.00 71.19 407 VAL A N 1
ATOM 3196 C CA . VAL A 1 407 ? 16.224 16.913 -0.912 1.00 71.19 407 VAL A CA 1
ATOM 3197 C C . VAL A 1 407 ? 17.076 18.176 -0.743 1.00 71.19 407 VAL A C 1
ATOM 3199 O O . VAL A 1 407 ? 16.990 19.095 -1.559 1.00 71.19 407 VAL A O 1
ATOM 3202 N N . LEU A 1 408 ? 17.915 18.248 0.295 1.00 72.94 408 LEU A N 1
ATOM 3203 C CA . LEU A 1 408 ? 18.801 19.391 0.512 1.00 72.94 408 LEU A CA 1
ATOM 3204 C C . LEU A 1 408 ? 19.918 19.400 -0.546 1.00 72.94 408 LEU A C 1
ATOM 3206 O O . LEU A 1 408 ? 20.651 18.419 -0.632 1.00 72.94 408 LEU A O 1
ATOM 3210 N N . PRO A 1 409 ? 20.121 20.493 -1.311 1.00 74.56 409 PRO A N 1
ATOM 3211 C CA . PRO A 1 409 ? 21.089 20.516 -2.413 1.00 74.56 409 PRO A CA 1
ATOM 3212 C C . PRO A 1 409 ? 22.512 20.097 -2.021 1.00 74.56 409 PRO A C 1
ATOM 3214 O O . PRO A 1 409 ? 23.198 19.437 -2.795 1.00 74.56 409 PRO A O 1
ATOM 3217 N N . THR A 1 410 ? 22.943 20.450 -0.807 1.00 79.38 410 THR A N 1
ATOM 3218 C CA . THR A 1 410 ? 24.281 20.152 -0.277 1.00 79.38 410 THR A CA 1
ATOM 3219 C C . THR A 1 410 ? 24.515 18.667 -0.014 1.00 79.38 410 THR A C 1
ATOM 3221 O O . THR A 1 410 ? 25.644 18.203 -0.133 1.00 79.38 410 THR A O 1
ATOM 3224 N N . THR A 1 411 ? 23.471 17.918 0.343 1.00 78.06 411 THR A N 1
ATOM 3225 C CA . THR A 1 411 ? 23.551 16.484 0.657 1.00 78.06 411 THR A CA 1
ATOM 3226 C C . THR A 1 411 ? 22.978 15.607 -0.448 1.00 78.06 411 THR A C 1
ATOM 3228 O O . THR A 1 411 ? 23.395 14.460 -0.569 1.00 78.06 411 THR A O 1
ATOM 3231 N N . ALA A 1 412 ? 22.095 16.140 -1.297 1.00 71.81 412 ALA A N 1
ATOM 3232 C CA . ALA A 1 412 ? 21.542 15.450 -2.458 1.00 71.81 412 ALA A CA 1
ATOM 3233 C C . ALA A 1 412 ? 22.662 14.903 -3.350 1.0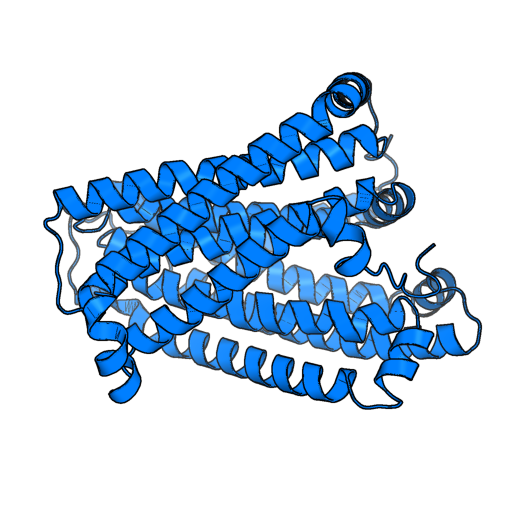0 71.81 412 ALA A C 1
ATOM 3235 O O . ALA A 1 412 ? 22.680 13.711 -3.620 1.00 71.81 412 ALA A O 1
ATOM 3236 N N . TYR A 1 413 ? 23.668 15.722 -3.676 1.00 72.00 413 TYR A N 1
ATOM 3237 C CA . TYR A 1 413 ? 24.815 15.298 -4.490 1.00 72.00 413 TYR A CA 1
ATOM 3238 C C . TYR A 1 413 ? 25.489 14.007 -3.986 1.00 72.00 413 TYR A C 1
ATOM 3240 O O . TYR A 1 413 ? 25.879 13.168 -4.786 1.00 72.00 413 TYR A O 1
ATOM 3248 N N . TYR A 1 414 ? 25.585 13.820 -2.667 1.00 76.12 414 TYR A N 1
ATOM 3249 C CA . TYR A 1 414 ? 26.232 12.650 -2.064 1.00 76.12 414 TYR A CA 1
ATOM 3250 C C . TYR A 1 414 ? 25.282 11.467 -1.840 1.00 76.12 414 TYR A C 1
ATOM 3252 O O . TYR A 1 414 ? 25.727 10.327 -1.738 1.00 76.12 414 TYR A O 1
ATOM 3260 N N . LEU A 1 415 ? 23.981 11.733 -1.698 1.00 69.06 415 LEU A N 1
ATOM 3261 C CA . LEU A 1 415 ? 22.973 10.739 -1.310 1.00 69.06 415 LEU A CA 1
ATOM 3262 C C . LEU A 1 415 ? 22.109 10.258 -2.479 1.00 69.06 415 LEU A C 1
ATOM 3264 O O . LEU A 1 415 ? 21.388 9.271 -2.339 1.00 69.06 415 LEU A O 1
ATOM 3268 N N . THR A 1 416 ? 22.161 10.955 -3.611 1.00 62.75 416 THR A N 1
ATOM 3269 C CA . THR A 1 416 ? 21.492 10.601 -4.859 1.00 62.75 416 THR A CA 1
ATOM 3270 C C . THR A 1 416 ? 22.551 10.372 -5.932 1.00 62.75 416 THR A C 1
ATOM 3272 O O . THR A 1 416 ? 22.609 11.102 -6.920 1.00 62.75 416 THR A O 1
ATOM 3275 N N . ASN A 1 417 ? 23.421 9.375 -5.742 1.00 48.75 417 ASN A N 1
ATOM 3276 C CA . ASN A 1 417 ? 24.174 8.846 -6.875 1.00 48.75 417 ASN A CA 1
ATOM 3277 C C . ASN A 1 417 ? 23.156 8.211 -7.822 1.00 48.75 417 ASN A C 1
ATOM 3279 O O . ASN A 1 417 ? 22.632 7.129 -7.557 1.00 48.75 417 ASN A O 1
ATOM 3283 N N . ALA A 1 418 ? 22.832 8.927 -8.894 1.00 47.12 418 ALA A N 1
ATOM 3284 C CA . ALA A 1 418 ? 22.133 8.373 -10.035 1.00 47.12 418 ALA A CA 1
ATOM 3285 C C . ALA A 1 418 ? 23.122 7.463 -10.769 1.00 47.12 418 ALA A C 1
ATOM 3287 O O . ALA A 1 418 ? 23.688 7.837 -11.790 1.00 47.12 418 ALA A O 1
ATOM 3288 N N . GLU A 1 419 ? 23.380 6.273 -10.229 1.00 48.69 419 GLU A N 1
ATOM 3289 C CA . GLU A 1 419 ? 23.791 5.185 -11.105 1.00 48.69 419 GLU A CA 1
ATOM 3290 C C . GLU A 1 419 ? 22.553 4.860 -11.939 1.00 48.69 419 GLU A C 1
ATOM 3292 O O . GLU A 1 419 ? 21.657 4.124 -11.525 1.00 48.69 419 GLU A O 1
ATOM 3297 N N . GLU A 1 420 ? 22.440 5.545 -13.075 1.00 48.06 420 GLU A N 1
ATOM 3298 C CA . GLU A 1 420 ? 21.472 5.211 -14.101 1.00 48.06 420 GLU A CA 1
ATOM 3299 C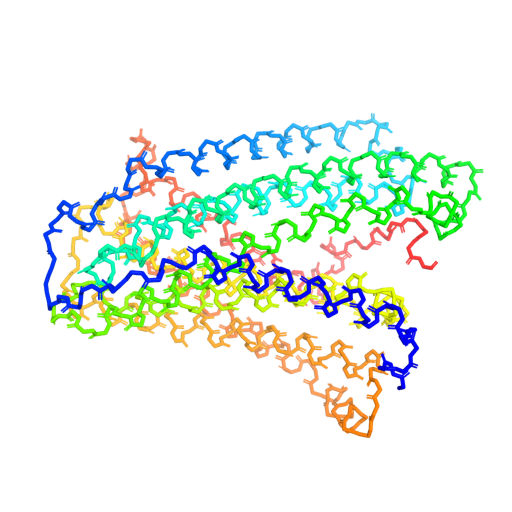 C . GLU A 1 420 ? 21.714 3.754 -14.480 1.00 48.06 420 GLU A C 1
ATOM 3301 O O . GLU A 1 420 ? 22.837 3.355 -14.798 1.00 48.06 420 GLU A O 1
ATOM 3306 N N . VAL A 1 421 ? 20.668 2.935 -14.393 1.00 45.09 421 VAL A N 1
ATOM 3307 C CA . VAL A 1 421 ? 20.724 1.582 -14.939 1.00 45.09 421 VAL A CA 1
ATOM 3308 C C . VAL A 1 421 ? 21.057 1.734 -16.431 1.00 45.09 421 VAL A C 1
ATOM 3310 O O . VAL A 1 421 ? 20.333 2.457 -17.122 1.00 45.09 421 VAL A O 1
ATOM 3313 N N . PRO A 1 422 ? 22.131 1.106 -16.940 1.00 39.53 422 PRO A N 1
ATOM 3314 C CA . PRO A 1 422 ? 22.469 1.153 -18.352 1.00 39.53 422 PRO A CA 1
ATOM 3315 C C . PRO A 1 422 ? 21.257 0.725 -19.181 1.00 39.53 422 PRO A C 1
ATOM 3317 O O . PRO A 1 422 ? 20.601 -0.263 -18.843 1.00 39.53 422 PRO A O 1
ATOM 3320 N N . ASN A 1 423 ? 20.980 1.453 -20.264 1.00 34.41 423 ASN A N 1
ATOM 3321 C CA . ASN A 1 423 ? 19.898 1.167 -21.215 1.00 34.41 423 ASN A CA 1
ATOM 3322 C C . ASN A 1 423 ? 18.467 1.406 -20.676 1.00 34.41 423 ASN A C 1
ATOM 3324 O O . ASN A 1 423 ? 17.548 0.662 -21.017 1.00 34.41 423 ASN A O 1
ATOM 3328 N N . ILE A 1 424 ? 18.263 2.426 -19.828 1.00 40.94 424 ILE A N 1
ATOM 3329 C CA . ILE A 1 424 ? 16.925 2.976 -19.493 1.00 40.94 424 ILE A CA 1
ATOM 3330 C C . ILE A 1 424 ? 16.633 4.302 -20.247 1.00 40.94 424 ILE A C 1
ATOM 3332 O O . ILE A 1 424 ? 15.636 4.963 -19.965 1.00 40.94 424 ILE A O 1
ATOM 3336 N N . HIS A 1 425 ? 17.439 4.667 -21.250 1.00 33.88 425 HIS A N 1
ATOM 3337 C CA . HIS A 1 425 ? 17.218 5.861 -22.084 1.00 33.88 425 HIS A CA 1
ATOM 3338 C C . HIS A 1 425 ? 16.881 5.522 -23.523 1.00 33.88 425 HIS A C 1
ATOM 3340 O O . HIS A 1 425 ? 17.594 4.657 -24.079 1.00 33.88 425 HIS A O 1
#

pLDDT: mean 88.71, std 11.76, range [33.88, 98.5]

Radius of gyration: 22.78 Å; chains: 1; bounding box: 59×46×62 Å